Protein AF-0000000086192000 (afdb_homodimer)

Nearest PDB structures (foldseek):
  1f97-assembly1_A  TM=8.139E-01  e=1.895E-21  Mus musculus
  1nbq-assembly1_B  TM=8.283E-01  e=4.242E-20  Homo sapiens
  6gsi-assembly1_G  TM=8.025E-01  e=2.491E-18  Felis catus
  4odb-assembly1_F  TM=9.079E-01  e=2.048E-07  Homo sapiens
  6s9f-assembly2_B  TM=4.728E-01  e=2.143E-12  Drosophila melanogaster

Radius of gyration: 45.48 Å; Cα contacts (8 Å, |Δi|>4): 1111; chains: 2; bounding box: 84×232×68 Å

Foldseek 3Di:
DVVVVVVVVVVVVVVPPPVVVPVPPAKEKDWPAQEWEAAAQAKTKTDIDIDDDPLVFKDKWKWFDDPNDIDTQADPHAGDDPQRPAWDDDSRMMMGGRDHQVNFGKMKIKMWGADPVGIGMYIDIHTYGYFYWFDAWDKDDDQEAEFQAKDKIFIADDTGVPGWWKWKDWPRHTDDQCPPDDPDDCPPDQWHADRRGRMIMGRGDDQVRWGKMKMWTGDPSDDIHIYDIHTYGYDYPDDDPPPPPPPPPDPPPPPPDPPDDDDD/DVVVVVVVVVVVVVVPPPVPCPVPPAKEKDWPAQEWEAAAQAKTKTDIDIDDDPLVFKDKWKWFDDPNDIDTQADPHAGDDPQRPAWDDDSRMMMGGRDHQVNFGKMKIKMWGADPVGIGMYIDIHTYGYFYWFDAWDKDDDQEAEFQAKDKIFIADDTGVPGWWKWKDWQRHTDDQCPPDDPDDPPPDQWHADRRGRMIMGRGDHQVRWGKMKMWTGDPSDDIHIYDIHTYGYDYPPDDPPPPPPPPPPPPPPDDDDPPPPDD

InterPro domains:
  IPR003598 Immunoglobulin subtype 2 [SM00408] (39-116)
  IPR003598 Immunoglobulin subtype 2 [SM00408] (146-222)
  IPR003599 Immunoglobulin domain subtype [SM00409] (33-129)
  IPR003599 Immunoglobulin domain subtype [SM00409] (140-235)
  IPR007110 Immunoglobulin-like domain [PS50835] (46-127)
  IPR007110 Immunoglobulin-like domain [PS50835] (133-219)
  IPR013098 Immunoglobulin I-set [PF07679] (32-126)
  IPR013106 Immunoglobulin V-set domain [SM00406] (43-111)
  IPR013106 Immunoglobulin V-set domain [SM00406] (150-217)
  IPR013783 Immunoglobulin-like fold [G3DSA:2.60.40.10] (25-130)
  IPR013783 Immunoglobulin-like fold [G3DSA:2.60.40.10] (132-240)
  IPR036179 Immunoglobulin-like domain superfamily [SSF48726] (34-118)
  IPR036179 Immunoglobulin-like domain superfamily [SSF48726] (141-224)
  IPR042625 Junctional adhesion molecule B [PTHR44663] (13-235)

Secondary structure (DSSP, 8-state):
--THHHHHHHHHHHTS---------S--EE-S-SEEEEETTS-EEE--EE--S-GGG-EEEEEEEETTEEEEEEETTEE-GGGTTTEEEETTEEEE-S--GGG-EEEEEEEEEEETTEEEEEEEEEEEEEEBPPPPPEEE--SEEETTS-EEEEEE-S--BSPPEEEEEETTEEEPS-TT-SSS-----SEEEETTTTEEEESS--GGG-EEEEEEEE-SSS--EEPPPEEEEEE-----------------------------/--THHHHHHHHHHHTS---------S--EE-S-SEEEEETTS-EEE--EE--S-GGG-EEEEEEEETTEEEEEEETTEE-GGGTTTEEEETTEEEE-S--GGG-EEEEEEEEEEETTEEEEEEEEEEEEEEBPPPPPEEE--SEEETTS-EEEEEE-S--BSPPEEEEEETTEEEPS-TT-SSS-----SEEEETTTTEEEESS--GGG-EEEEEEEE-SSS--EEPPPEEEEEE-----------------------------

pLDDT: mean 82.06, std 24.83, range [20.66, 98.88]

Organism: Python bivittatus (NCBI:txid176946)

Sequence (528 aa):
MASCRRLLRWLIVTQLGSLCYYETYGITVQSDNEHVTAREFEGAFLSCKHNVRKETDIRVEWKKVKDSVISFVYFNGVFEGHFKDRAEILHSSIQIKNVTRKDSGKYRCEISAPAEKGQEAGEVEVSLLVLVPSAAPVCEVPISALSGTVVELRCKENEGVPASKYRWYRNGAILLENPVSGKFKKAKVPYTLNTTTGTLLFNPVSKNDTGEYYCEADNRVGRPQKCPVKRMQVERNSSVRNKSSKYKATESEKDFKHTKSFVIMASCRRLLRWLIVTQLGSLCYYETYGITVQSDNEHVTAREFEGAFLSCKHNVRKETDIRVEWKKVKDSVISFVYFNGVFEGHFKDRAEILHSSIQIKNVTRKDSGKYRCEISAPAEKGQEAGEVEVSLLVLVPSAAPVCEVPISALSGTVVELRCKENEGVPASKYRWYRNGAILLENPVSGKFKKAKVPYTLNTTTGTLLFNPVSKNDTGEYYCEADNRVGRPQKCPVKRMQVERNSSVRNKSSKYKATESEKDFKHTKSFVI

Structure (mmCIF, N/CA/C/O backbone):
data_AF-0000000086192000-model_v1
#
loop_
_entity.id
_entity.type
_entity.pdbx_description
1 polymer 'Junctional adhesion molecule B isoform X2'
#
loop_
_atom_site.group_PDB
_atom_site.id
_atom_site.type_symbol
_atom_site.label_atom_id
_atom_site.label_alt_id
_atom_site.label_comp_id
_atom_site.label_asym_id
_atom_site.label_entity_id
_atom_site.label_seq_id
_atom_site.pdbx_PDB_ins_code
_atom_site.Cartn_x
_atom_site.Cartn_y
_atom_site.Cartn_z
_atom_site.occupancy
_atom_site.B_iso_or_equiv
_atom_site.auth_seq_id
_atom_site.auth_comp_id
_atom_site.auth_asym_id
_atom_site.auth_atom_id
_atom_site.pdbx_PDB_model_num
ATOM 1 N N . MET A 1 1 ? -21.719 52.375 -30.656 1 30.38 1 MET A N 1
ATOM 2 C CA . MET A 1 1 ? -21.406 51.812 -29.344 1 30.38 1 MET A CA 1
ATOM 3 C C . MET A 1 1 ? -21.203 50.312 -29.422 1 30.38 1 MET A C 1
ATOM 5 O O . MET A 1 1 ? -21.062 49.656 -28.406 1 30.38 1 MET A O 1
ATOM 9 N N . ALA A 1 2 ? -21.469 49.688 -30.672 1 42.75 2 ALA A N 1
ATOM 10 C CA . ALA A 1 2 ? -21.453 48.25 -30.922 1 42.75 2 ALA A CA 1
ATOM 11 C C . ALA A 1 2 ? -20.016 47.719 -30.953 1 42.75 2 ALA A C 1
ATOM 13 O O . ALA A 1 2 ? -19.812 46.5 -30.844 1 42.75 2 ALA A O 1
ATOM 14 N N . SER A 1 3 ? -19.047 48.594 -31.25 1 44.91 3 SER A N 1
ATOM 15 C CA . SER A 1 3 ? -17.688 48.156 -31.516 1 44.91 3 SER A CA 1
ATOM 16 C C . SER A 1 3 ? -16.984 47.719 -30.219 1 44.91 3 SER A C 1
ATOM 18 O O . SER A 1 3 ? -15.93 47.094 -30.266 1 44.91 3 SER A O 1
ATOM 20 N N . CYS A 1 4 ? -17.516 48.312 -29.078 1 46.03 4 CYS A N 1
ATOM 21 C CA . CYS A 1 4 ? -16.797 48.031 -27.844 1 46.03 4 CYS A CA 1
ATOM 22 C C . CYS A 1 4 ? -17.031 46.625 -27.375 1 46.03 4 CYS A C 1
ATOM 24 O O . CYS A 1 4 ? -16.406 46.156 -26.422 1 46.03 4 CYS A O 1
ATOM 26 N N . ARG A 1 5 ? -18.172 45.906 -27.969 1 42.53 5 ARG A N 1
ATOM 27 C CA . ARG A 1 5 ? -18.516 44.594 -27.422 1 42.53 5 ARG A CA 1
ATOM 28 C C . ARG A 1 5 ? -17.547 43.531 -27.906 1 42.53 5 ARG A C 1
ATOM 30 O O . ARG A 1 5 ? -17.406 42.469 -27.281 1 42.53 5 ARG A O 1
ATOM 37 N N . ARG A 1 6 ? -16.969 43.812 -29.156 1 44.78 6 ARG A N 1
ATOM 38 C CA . ARG A 1 6 ? -16.141 42.719 -29.672 1 44.78 6 ARG A CA 1
ATOM 39 C C . ARG A 1 6 ? -14.828 42.625 -28.891 1 44.78 6 ARG A C 1
ATOM 41 O O . ARG A 1 6 ? -14.227 41.562 -28.797 1 44.78 6 ARG A O 1
ATOM 48 N N . LEU A 1 7 ? -14.406 43.906 -28.375 1 46.69 7 LEU A N 1
ATOM 49 C CA . LEU A 1 7 ? -13.109 43.875 -27.703 1 46.69 7 LEU A CA 1
ATOM 50 C C . LEU A 1 7 ? -13.203 43.188 -26.359 1 46.69 7 LEU A C 1
ATOM 52 O O . LEU A 1 7 ? -12.258 42.5 -25.938 1 46.69 7 LEU A O 1
ATOM 56 N N . LEU A 1 8 ? -14.492 43.312 -25.734 1 48.28 8 LEU A N 1
ATOM 57 C CA . LEU A 1 8 ? -14.562 42.719 -24.406 1 48.28 8 LEU A CA 1
ATOM 58 C C . LEU A 1 8 ? -14.562 41.188 -24.484 1 48.28 8 LEU A C 1
ATOM 60 O O . LEU A 1 8 ? -14.094 40.531 -23.578 1 48.28 8 LEU A O 1
ATOM 64 N N . ARG A 1 9 ? -15.117 40.656 -25.703 1 47.47 9 ARG A N 1
ATOM 65 C CA . ARG A 1 9 ? -15.172 39.219 -25.766 1 47.47 9 ARG A CA 1
ATOM 66 C C . ARG A 1 9 ? -13.781 38.625 -25.938 1 47.47 9 ARG A C 1
ATOM 68 O O . ARG A 1 9 ? -13.523 37.469 -25.531 1 47.47 9 ARG A O 1
ATOM 75 N N . TRP A 1 10 ? -12.891 39.469 -26.688 1 47.97 10 TRP A N 1
ATOM 76 C CA . TRP A 1 10 ? -11.562 38.875 -26.875 1 47.97 10 TRP A CA 1
ATOM 77 C C . TRP A 1 10 ? -10.797 38.844 -25.547 1 47.97 10 TRP A C 1
ATOM 79 O O . TRP A 1 10 ? -9.867 38.062 -25.391 1 47.97 10 TRP A O 1
ATOM 89 N N . LEU A 1 11 ? -11.133 39.906 -24.625 1 49.12 11 LEU A N 1
ATOM 90 C CA . LEU A 1 11 ? -10.336 39.906 -23.406 1 49.12 11 LEU A CA 1
ATOM 91 C C . LEU A 1 11 ? -10.727 38.75 -22.484 1 49.12 11 LEU A C 1
ATOM 93 O O . LEU A 1 11 ? -9.914 38.281 -21.688 1 49.12 11 LEU A O 1
ATOM 97 N N . ILE A 1 12 ? -12.039 38.281 -22.625 1 50.5 12 ILE A N 1
ATOM 98 C CA . ILE A 1 12 ? -12.398 37.25 -21.672 1 50.5 12 ILE A CA 1
ATOM 99 C C . ILE A 1 12 ? -11.688 35.969 -22.016 1 50.5 12 ILE A C 1
ATOM 101 O O . ILE A 1 12 ? -11.32 35.188 -21.141 1 50.5 12 ILE A O 1
ATOM 105 N N . VAL A 1 13 ? -11.5 35.75 -23.406 1 47.12 13 VAL A N 1
ATOM 106 C CA . VAL A 1 13 ? -11.016 34.406 -23.719 1 47.12 13 VAL A CA 1
ATOM 107 C C . VAL A 1 13 ? -9.539 34.281 -23.328 1 47.12 13 VAL A C 1
ATOM 109 O O . VAL A 1 13 ? -9.023 33.188 -23.141 1 47.12 13 VAL A O 1
ATOM 112 N N . THR A 1 14 ? -8.82 35.438 -23.344 1 47.41 14 THR A N 1
ATOM 113 C CA . THR A 1 14 ? -7.402 35.25 -23.062 1 47.41 14 THR A CA 1
ATOM 114 C C . THR A 1 14 ? -7.188 34.906 -21.594 1 47.41 14 THR A C 1
ATOM 116 O O . THR A 1 14 ? -6.074 34.562 -21.188 1 47.41 14 THR A O 1
ATOM 119 N N . GLN A 1 15 ? -8.148 35.406 -20.766 1 46.81 15 GLN A N 1
ATOM 120 C CA . GLN A 1 15 ? -7.82 35 -19.391 1 46.81 15 GLN A CA 1
ATOM 121 C C . GLN A 1 15 ? -7.992 33.5 -19.203 1 46.81 15 GLN A C 1
ATOM 123 O O . GLN A 1 15 ? -8.227 33.031 -18.078 1 46.81 15 GLN A O 1
ATOM 128 N N . LEU A 1 16 ? -8.516 32.812 -20.25 1 41.72 16 LEU A N 1
ATOM 129 C CA . LEU A 1 16 ? -8.758 31.406 -19.938 1 41.72 16 LEU A CA 1
ATOM 130 C C . LEU A 1 16 ? -7.551 30.781 -19.234 1 41.72 16 LEU A C 1
ATOM 132 O O . LEU A 1 16 ? -6.508 31.422 -19.109 1 41.72 16 LEU A O 1
ATOM 136 N N . GLY A 1 17 ? -7.02 29.578 -19.844 1 41.31 17 GLY A N 1
ATOM 137 C CA . GLY A 1 17 ? -6.492 28.359 -19.266 1 41.31 17 GLY A CA 1
ATOM 138 C C . GLY A 1 17 ? -5.062 28.484 -18.766 1 41.31 17 GLY A C 1
ATOM 139 O O . GLY A 1 17 ? -4.121 28.188 -19.5 1 41.31 17 GLY A O 1
ATOM 140 N N . SER A 1 18 ? -4.664 29.625 -18.188 1 43.72 18 SER A N 1
ATOM 141 C CA . SER A 1 18 ? -3.438 29.25 -17.484 1 43.72 18 SER A CA 1
ATOM 142 C C . SER A 1 18 ? -3.598 27.922 -16.766 1 43.72 18 SER A C 1
ATOM 144 O O . SER A 1 18 ? -4.164 27.875 -15.672 1 43.72 18 SER A O 1
ATOM 146 N N . LEU A 1 19 ? -3.92 26.859 -17.438 1 39.62 19 LEU A N 1
ATOM 147 C CA . LEU A 1 19 ? -3.584 25.594 -16.812 1 39.62 19 LEU A CA 1
ATOM 148 C C . LEU A 1 19 ? -2.301 25.703 -15.992 1 39.62 19 LEU A C 1
ATOM 150 O O . LEU A 1 19 ? -1.23 25.969 -16.547 1 39.62 19 LEU A O 1
ATOM 154 N N . CYS A 1 20 ? -2.406 26.359 -14.898 1 40.75 20 CYS A N 1
ATOM 155 C CA . CYS A 1 20 ? -1.325 26.062 -13.961 1 40.75 20 CYS A CA 1
ATOM 156 C C . CYS A 1 20 ? -0.737 24.672 -14.227 1 40.75 20 CYS A C 1
ATOM 158 O O . CYS A 1 20 ? -1.369 23.656 -13.922 1 40.75 20 CYS A O 1
ATOM 160 N N . TYR A 1 21 ? -0.101 24.484 -15.414 1 41 21 TYR A N 1
ATOM 161 C CA . TYR A 1 21 ? 0.854 23.391 -15.43 1 41 21 TYR A CA 1
ATOM 162 C C . TYR A 1 21 ? 1.498 23.203 -14.062 1 41 21 TYR A C 1
ATOM 164 O O . TYR A 1 21 ? 2.436 23.922 -13.703 1 41 21 TYR A O 1
ATOM 172 N N . TYR A 1 22 ? 0.662 22.984 -13.07 1 40.84 22 TYR A N 1
ATOM 173 C CA . TYR A 1 22 ? 1.408 22.406 -11.953 1 40.84 22 TYR A CA 1
ATOM 174 C C . TYR A 1 22 ? 2.494 21.469 -12.453 1 40.84 22 TYR A C 1
ATOM 176 O O . TYR A 1 22 ? 2.195 20.438 -13.062 1 40.84 22 TYR A O 1
ATOM 184 N N . GLU A 1 23 ? 3.615 21.906 -13.117 1 47.22 23 GLU A N 1
ATOM 185 C CA . GLU A 1 23 ? 4.797 21.062 -13.25 1 47.22 23 GLU A CA 1
ATOM 186 C C . GLU A 1 23 ? 4.844 20 -12.156 1 47.22 23 GLU A C 1
ATOM 188 O O . GLU A 1 23 ? 4.902 20.328 -10.969 1 47.22 23 GLU A O 1
ATOM 193 N N . THR A 1 24 ? 4.016 19.078 -12.281 1 53.72 24 THR A N 1
ATOM 194 C CA . THR A 1 24 ? 4.227 17.953 -11.375 1 53.72 24 THR A CA 1
ATOM 195 C C . THR A 1 24 ? 5.715 17.703 -11.156 1 53.72 24 THR A C 1
ATOM 197 O O . THR A 1 24 ? 6.445 17.391 -12.102 1 53.72 24 THR A O 1
ATOM 200 N N . TYR A 1 25 ? 6.363 18.406 -10.273 1 67.5 25 TYR A N 1
ATOM 201 C CA . TYR A 1 25 ? 7.727 18.266 -9.773 1 67.5 25 TYR A CA 1
ATOM 202 C C . TYR A 1 25 ? 7.992 16.844 -9.305 1 67.5 25 TYR A C 1
ATOM 204 O O . TYR A 1 25 ? 7.09 16.172 -8.797 1 67.5 25 TYR A O 1
ATOM 212 N N . GLY A 1 26 ? 8.836 16.156 -9.977 1 83.62 26 GLY A N 1
ATOM 213 C CA . GLY A 1 26 ? 9.359 14.844 -9.609 1 83.62 26 GLY A CA 1
ATOM 214 C C . GLY A 1 26 ? 9.414 13.883 -10.781 1 83.62 26 GLY A C 1
ATOM 215 O O . GLY A 1 26 ? 8.961 14.203 -11.883 1 83.62 26 GLY A O 1
ATOM 216 N N . ILE A 1 27 ? 10.047 12.883 -10.672 1 91.94 27 ILE A N 1
ATOM 217 C CA . ILE A 1 27 ? 10.156 11.828 -11.672 1 91.94 27 ILE A CA 1
ATOM 218 C C . ILE A 1 27 ? 8.867 11.008 -11.711 1 91.94 27 ILE A C 1
ATOM 220 O O . ILE A 1 27 ? 8.445 10.461 -10.688 1 91.94 27 ILE A O 1
ATOM 224 N N . THR A 1 28 ? 8.211 11.023 -12.883 1 93.31 28 THR A N 1
ATOM 225 C CA . THR A 1 28 ? 7.016 10.211 -13.07 1 93.31 28 THR A CA 1
ATOM 226 C C . THR A 1 28 ? 7.355 8.914 -13.797 1 93.31 28 THR A C 1
ATOM 228 O O . THR A 1 28 ? 8.062 8.93 -14.812 1 93.31 28 THR A O 1
ATOM 231 N N . VAL A 1 29 ? 6.926 7.852 -13.242 1 96.56 29 VAL A N 1
ATOM 232 C CA . VAL A 1 29 ? 7.145 6.527 -13.82 1 96.56 29 VAL A CA 1
ATOM 233 C C . VAL A 1 29 ? 5.805 5.84 -14.062 1 96.56 29 VAL A C 1
ATOM 235 O O . VAL A 1 29 ? 4.945 5.805 -13.18 1 96.56 29 VAL A O 1
ATOM 238 N N . GLN A 1 30 ? 5.629 5.312 -15.281 1 97.38 30 GLN A N 1
ATOM 239 C CA . GLN A 1 30 ? 4.367 4.672 -15.633 1 97.38 30 GLN A CA 1
ATOM 240 C C . GLN A 1 30 ? 4.609 3.381 -16.406 1 97.38 30 GLN A C 1
ATOM 242 O O . GLN A 1 30 ? 5.684 3.182 -16.984 1 97.38 30 GLN A O 1
ATOM 247 N N . SER A 1 31 ? 3.629 2.494 -16.359 1 98.5 31 SER A N 1
ATOM 248 C CA . SER A 1 31 ? 3.658 1.258 -17.141 1 98.5 31 SER A CA 1
ATOM 249 C C . SER A 1 31 ? 2.488 1.188 -18.109 1 98.5 31 SER A C 1
ATOM 251 O O . SER A 1 31 ? 1.381 1.626 -17.781 1 98.5 31 SER A O 1
ATOM 253 N N . ASP A 1 32 ? 2.734 0.6 -19.266 1 98.31 32 ASP A N 1
ATOM 254 C CA . ASP A 1 32 ? 1.67 0.424 -20.25 1 98.31 32 ASP A CA 1
ATOM 255 C C . ASP A 1 32 ? 0.622 -0.569 -19.75 1 98.31 32 ASP A C 1
ATOM 257 O O . ASP A 1 32 ? -0.553 -0.471 -20.109 1 98.31 32 ASP A O 1
ATOM 261 N N . ASN A 1 33 ? 1.053 -1.501 -19.078 1 98.38 33 ASN A N 1
ATOM 262 C CA . ASN A 1 33 ? 0.214 -2.553 -18.516 1 98.38 33 ASN A CA 1
ATOM 263 C C . ASN A 1 33 ? 0.701 -2.977 -17.125 1 98.38 33 ASN A C 1
ATOM 265 O O . ASN A 1 33 ? 1.759 -3.596 -17 1 98.38 33 ASN A O 1
ATOM 269 N N . GLU A 1 34 ? -0.057 -2.701 -16.125 1 98.56 34 GLU A N 1
ATOM 270 C CA . GLU A 1 34 ? 0.367 -2.992 -14.758 1 98.56 34 GLU A CA 1
ATOM 271 C C . GLU A 1 34 ? -0.026 -4.41 -14.352 1 98.56 34 GLU A C 1
ATOM 273 O O . GLU A 1 34 ? 0.345 -4.875 -13.266 1 98.56 34 GLU A O 1
ATOM 278 N N . HIS A 1 35 ? -0.84 -5.082 -15.133 1 98.75 35 HIS A N 1
ATOM 279 C CA . HIS A 1 35 ? -1.263 -6.457 -14.898 1 98.75 35 HIS A CA 1
ATOM 280 C C . HIS A 1 35 ? -0.936 -7.344 -16.094 1 98.75 35 HIS A C 1
ATOM 282 O O . HIS A 1 35 ? -1.778 -7.547 -16.969 1 98.75 35 HIS A O 1
ATOM 288 N N . VAL A 1 36 ? 0.173 -7.832 -16.062 1 98.81 36 VAL A N 1
ATOM 289 C CA . VAL A 1 36 ? 0.688 -8.602 -17.188 1 98.81 36 VAL A CA 1
ATOM 290 C C . VAL A 1 36 ? 0.434 -10.094 -16.969 1 98.81 36 VAL A C 1
ATOM 292 O O . VAL A 1 36 ? 0.602 -10.594 -15.844 1 98.81 36 VAL A O 1
ATOM 295 N N . THR A 1 37 ? -0.006 -10.844 -18 1 98.56 37 THR A N 1
ATOM 296 C CA . THR A 1 37 ? -0.132 -12.297 -17.984 1 98.56 37 THR A CA 1
ATOM 297 C C . THR A 1 37 ? 0.685 -12.922 -19.109 1 98.56 37 THR A C 1
ATOM 299 O O . THR A 1 37 ? 0.853 -12.312 -20.172 1 98.56 37 THR A O 1
ATOM 302 N N . ALA A 1 38 ? 1.228 -14 -18.875 1 98.56 38 ALA A N 1
ATOM 303 C CA . ALA A 1 38 ? 1.971 -14.766 -19.875 1 98.56 38 ALA A CA 1
ATOM 304 C C . ALA A 1 38 ? 1.822 -16.266 -19.625 1 98.56 38 ALA A C 1
ATOM 306 O O . ALA A 1 38 ? 1.776 -16.719 -18.484 1 98.56 38 ALA A O 1
ATOM 307 N N . ARG A 1 39 ? 1.724 -17 -20.703 1 98.25 39 ARG A N 1
ATOM 308 C CA . ARG A 1 39 ? 1.709 -18.453 -20.547 1 98.25 39 ARG A CA 1
ATOM 309 C C . ARG A 1 39 ? 3.092 -18.984 -20.172 1 98.25 39 ARG A C 1
ATOM 311 O O . ARG A 1 39 ? 4.105 -18.438 -20.609 1 98.25 39 ARG A O 1
ATOM 318 N N . GLU A 1 40 ? 3.049 -20.016 -19.453 1 98.06 40 GLU A N 1
ATOM 319 C CA . GLU A 1 40 ? 4.316 -20.625 -19.047 1 98.06 40 GLU A CA 1
ATOM 320 C C . GLU A 1 40 ? 5.176 -20.953 -20.266 1 98.06 40 GLU A C 1
ATOM 322 O O . GLU A 1 40 ? 4.676 -21.469 -21.266 1 98.06 40 GLU A O 1
ATOM 327 N N . PHE A 1 41 ? 6.496 -20.547 -20.25 1 97.62 41 PHE A N 1
ATOM 328 C CA . PHE A 1 41 ? 7.543 -20.812 -21.234 1 97.62 41 PHE A CA 1
ATOM 329 C C . PHE A 1 41 ? 7.473 -19.828 -22.391 1 97.62 41 PHE A C 1
ATOM 331 O O . PHE A 1 41 ? 8.188 -19.984 -23.375 1 97.62 41 PHE A O 1
ATOM 338 N N . GLU A 1 42 ? 6.598 -18.938 -22.219 1 97.94 42 GLU A N 1
ATOM 339 C CA . GLU A 1 42 ? 6.598 -17.844 -23.172 1 97.94 42 GLU A CA 1
ATOM 340 C C . GLU A 1 42 ? 7.336 -16.625 -22.625 1 97.94 42 GLU A C 1
ATOM 342 O O . GLU A 1 42 ? 8.039 -16.734 -21.609 1 97.94 42 GLU A O 1
ATOM 347 N N . GLY A 1 43 ? 7.246 -15.508 -23.344 1 98.25 43 GLY A N 1
ATOM 348 C CA . GLY A 1 43 ? 7.887 -14.289 -22.891 1 98.25 43 GLY A CA 1
ATOM 349 C C . GLY A 1 43 ? 6.926 -13.32 -22.219 1 98.25 43 GLY A C 1
ATOM 350 O O . GLY A 1 43 ? 5.719 -13.375 -22.469 1 98.25 43 GLY A O 1
ATOM 351 N N . ALA A 1 44 ? 7.453 -12.531 -21.406 1 98.75 44 ALA A N 1
ATOM 352 C CA . ALA A 1 44 ? 6.676 -11.477 -20.75 1 98.75 44 ALA A CA 1
ATOM 353 C C . ALA A 1 44 ? 7.395 -10.133 -20.844 1 98.75 44 ALA A C 1
ATOM 355 O O . ALA A 1 44 ? 8.602 -10.047 -20.609 1 98.75 44 ALA A O 1
ATOM 356 N N . PHE A 1 45 ? 6.688 -9.125 -21.203 1 98.75 45 PHE A N 1
ATOM 357 C CA . PHE A 1 45 ? 7.219 -7.77 -21.312 1 98.75 45 PHE A CA 1
ATOM 358 C C . PHE A 1 45 ? 6.672 -6.879 -20.203 1 98.75 45 PHE A C 1
ATOM 360 O O . PHE A 1 45 ? 5.457 -6.715 -20.078 1 98.75 45 PHE A O 1
ATOM 367 N N . LEU A 1 46 ? 7.531 -6.391 -19.391 1 98.88 46 LEU A N 1
ATOM 368 C CA . LEU A 1 46 ? 7.164 -5.461 -18.328 1 98.88 46 LEU A CA 1
ATOM 369 C C . LEU A 1 46 ? 7.609 -4.043 -18.656 1 98.88 46 LEU A C 1
ATOM 371 O O . LEU A 1 46 ? 8.805 -3.732 -18.609 1 98.88 46 LEU A O 1
ATOM 375 N N . SER A 1 47 ? 6.688 -3.232 -18.938 1 98.81 47 SER A N 1
ATOM 376 C CA . SER A 1 47 ? 6.988 -1.891 -19.422 1 98.81 47 SER A CA 1
ATOM 377 C C . SER A 1 47 ? 7.191 -0.914 -18.266 1 98.81 47 SER A C 1
ATOM 379 O O . SER A 1 47 ? 6.461 -0.958 -17.266 1 98.81 47 SER A O 1
ATOM 381 N N . CYS A 1 48 ? 8.141 -0.071 -18.391 1 98.5 48 CYS A N 1
ATOM 382 C CA . CYS A 1 48 ? 8.492 1.002 -17.469 1 98.5 48 CYS A CA 1
ATOM 383 C C . CYS A 1 48 ? 8.938 2.248 -18.219 1 98.5 48 CYS A C 1
ATOM 385 O O . CYS A 1 48 ? 10.008 2.258 -18.844 1 98.5 48 CYS A O 1
ATOM 387 N N . LYS A 1 49 ? 8.109 3.244 -18.156 1 97.19 49 LYS A N 1
ATOM 388 C CA . LYS A 1 49 ? 8.367 4.5 -18.859 1 97.19 49 LYS A CA 1
ATOM 389 C C . LYS A 1 49 ? 8.531 5.652 -17.875 1 97.19 49 LYS A C 1
ATOM 391 O O . LYS A 1 49 ? 7.941 5.641 -16.797 1 97.19 49 LYS A O 1
ATOM 396 N N . HIS A 1 50 ? 9.336 6.621 -18.266 1 95.5 50 HIS A N 1
ATOM 397 C CA . HIS A 1 50 ? 9.586 7.75 -17.375 1 95.5 50 HIS A CA 1
ATOM 398 C C . HIS A 1 50 ? 9.766 9.047 -18.172 1 95.5 50 HIS A C 1
ATOM 400 O O . HIS A 1 50 ? 9.93 9.016 -19.391 1 95.5 50 HIS A O 1
ATOM 406 N N . ASN A 1 51 ? 9.781 10.211 -17.438 1 92.38 51 ASN A N 1
ATOM 407 C CA . ASN A 1 51 ? 9.836 11.523 -18.078 1 92.38 51 ASN A CA 1
ATOM 408 C C . ASN A 1 51 ? 11.203 12.18 -17.875 1 92.38 51 ASN A C 1
ATOM 410 O O . ASN A 1 51 ? 11.352 13.383 -18.078 1 92.38 51 ASN A O 1
ATOM 414 N N . VAL A 1 52 ? 12.164 11.367 -17.438 1 90.31 52 VAL A N 1
ATOM 415 C CA . VAL A 1 52 ? 13.477 11.953 -17.219 1 90.31 52 VAL A CA 1
ATOM 416 C C . VAL A 1 52 ? 14.109 12.344 -18.547 1 90.31 52 VAL A C 1
ATOM 418 O O . VAL A 1 52 ? 14.164 11.523 -19.469 1 90.31 52 VAL A O 1
ATOM 421 N N . ARG A 1 53 ? 14.562 13.602 -18.656 1 82.38 53 ARG A N 1
ATOM 422 C CA . ARG A 1 53 ? 15.055 14.133 -19.922 1 82.38 53 ARG A CA 1
ATOM 423 C C . ARG A 1 53 ? 16.469 13.641 -20.203 1 82.38 53 ARG A C 1
ATOM 425 O O . ARG A 1 53 ? 16.766 13.211 -21.328 1 82.38 53 ARG A O 1
ATOM 432 N N . LYS A 1 54 ? 17.406 13.852 -19.219 1 78.19 54 LYS A N 1
ATOM 433 C CA . LYS A 1 54 ? 18.781 13.398 -19.438 1 78.19 54 LYS A CA 1
ATOM 434 C C . LYS A 1 54 ? 18.953 11.938 -19.031 1 78.19 54 LYS A C 1
ATOM 436 O O . LYS A 1 54 ? 19.188 11.641 -17.859 1 78.19 54 LYS A O 1
ATOM 441 N N . GLU A 1 55 ? 18.875 11.07 -19.953 1 71.12 55 GLU A N 1
ATOM 442 C CA . GLU A 1 55 ? 18.828 9.633 -19.703 1 71.12 55 GLU A CA 1
ATOM 443 C C . GLU A 1 55 ? 20.188 9.109 -19.25 1 71.12 55 GLU A C 1
ATOM 445 O O . GLU A 1 55 ? 20.266 8.078 -18.578 1 71.12 55 GLU A O 1
ATOM 450 N N . THR A 1 56 ? 21.156 9.898 -19.438 1 75 56 THR A N 1
ATOM 451 C CA . THR A 1 56 ? 22.5 9.398 -19.125 1 75 56 THR A CA 1
ATOM 452 C C . THR A 1 56 ? 22.719 9.352 -17.625 1 75 56 THR A C 1
ATOM 454 O O . THR A 1 56 ? 23.594 8.617 -17.141 1 75 56 THR A O 1
ATOM 457 N N . ASP A 1 57 ? 21.938 9.938 -16.812 1 85.94 57 ASP A N 1
ATOM 458 C CA . ASP A 1 57 ? 22.219 9.977 -15.383 1 85.94 57 ASP A CA 1
ATOM 459 C C . ASP A 1 57 ? 21.141 9.266 -14.586 1 85.94 57 ASP A C 1
ATOM 461 O O . ASP A 1 57 ? 20.953 9.539 -13.398 1 85.94 57 ASP A O 1
ATOM 465 N N . ILE A 1 58 ? 20.562 8.297 -15.336 1 93.12 58 ILE A N 1
ATOM 466 C CA . ILE A 1 58 ? 19.453 7.68 -14.617 1 93.12 58 ILE A CA 1
ATOM 467 C C . ILE A 1 58 ? 19.891 6.34 -14.031 1 93.12 58 ILE A C 1
ATOM 469 O O . ILE A 1 58 ? 20.766 5.664 -14.602 1 93.12 58 ILE A O 1
ATOM 473 N N . ARG A 1 59 ? 19.453 6.02 -12.914 1 96.38 59 ARG A N 1
ATOM 474 C CA . ARG A 1 59 ? 19.562 4.684 -12.328 1 96.38 59 ARG A CA 1
ATOM 475 C C . ARG A 1 59 ? 18.266 3.906 -12.5 1 96.38 59 ARG A C 1
ATOM 477 O O . ARG A 1 59 ? 17.219 4.344 -12.039 1 96.38 59 ARG A O 1
ATOM 484 N N . VAL A 1 60 ? 18.406 2.781 -13.211 1 97.62 60 VAL A N 1
ATOM 485 C CA . VAL A 1 60 ? 17.25 1.897 -13.398 1 97.62 60 VAL A CA 1
ATOM 486 C C . VAL A 1 60 ? 17.406 0.663 -12.508 1 97.62 60 VAL A C 1
ATOM 488 O O . VAL A 1 60 ? 18.453 -0.006 -12.539 1 97.62 60 VAL A O 1
ATOM 491 N N . GLU A 1 61 ? 16.406 0.426 -11.727 1 98.31 61 GLU A N 1
ATOM 492 C CA . GLU A 1 61 ? 16.406 -0.789 -10.922 1 98.31 61 GLU A CA 1
ATOM 493 C C . GLU A 1 61 ? 15.055 -1.5 -10.992 1 98.31 61 GLU A C 1
ATOM 495 O O . GLU A 1 61 ? 14.008 -0.854 -11.008 1 98.31 61 GLU A O 1
ATOM 500 N N . TRP A 1 62 ? 15.094 -2.795 -11.117 1 98.62 62 TRP A N 1
ATOM 501 C CA . TRP A 1 62 ? 13.914 -3.646 -11.016 1 98.62 62 TRP A CA 1
ATOM 502 C C . TRP A 1 62 ? 14.023 -4.586 -9.82 1 98.62 62 TRP A C 1
ATOM 504 O O . TRP A 1 62 ? 15.078 -5.18 -9.578 1 98.62 62 TRP A O 1
ATOM 514 N N . LYS A 1 63 ? 12.969 -4.645 -9.094 1 98.12 63 LYS A N 1
ATOM 515 C CA . LYS A 1 63 ? 12.867 -5.551 -7.961 1 98.12 63 LYS A CA 1
ATOM 516 C C . LYS A 1 63 ? 11.633 -6.449 -8.078 1 98.12 63 LYS A C 1
ATOM 518 O O . LYS A 1 63 ? 10.609 -6.031 -8.617 1 98.12 63 LYS A O 1
ATOM 523 N N . LYS A 1 64 ? 11.773 -7.617 -7.629 1 97.31 64 LYS A N 1
ATOM 524 C CA . LYS A 1 64 ? 10.656 -8.547 -7.504 1 97.31 64 LYS A CA 1
ATOM 525 C C . LYS A 1 64 ? 10.25 -8.734 -6.043 1 97.31 64 LYS A C 1
ATOM 527 O O . LYS A 1 64 ? 11.109 -8.93 -5.176 1 97.31 64 LYS A O 1
ATOM 532 N N . VAL A 1 65 ? 8.969 -8.602 -5.852 1 95.44 65 VAL A N 1
ATOM 533 C CA . VAL A 1 65 ? 8.422 -8.766 -4.508 1 95.44 65 VAL A CA 1
ATOM 534 C C . VAL A 1 65 ? 7.492 -9.977 -4.473 1 95.44 65 VAL A C 1
ATOM 536 O O . VAL A 1 65 ? 6.465 -10 -5.16 1 95.44 65 VAL A O 1
ATOM 539 N N . LYS A 1 66 ? 7.898 -10.906 -3.697 1 89.31 66 LYS A N 1
ATOM 540 C CA . LYS A 1 66 ? 7.074 -12.094 -3.512 1 89.31 66 LYS A CA 1
ATOM 541 C C . LYS A 1 66 ? 7.125 -12.578 -2.064 1 89.31 66 LYS A C 1
ATOM 543 O O . LYS A 1 66 ? 8.211 -12.805 -1.518 1 89.31 66 LYS A O 1
ATOM 548 N N . ASP A 1 67 ? 6.016 -12.797 -1.456 1 83.62 67 ASP A N 1
ATOM 549 C CA . ASP A 1 67 ? 5.91 -13.297 -0.09 1 83.62 67 ASP A CA 1
ATOM 550 C C . ASP A 1 67 ? 6.781 -12.484 0.864 1 83.62 67 ASP A C 1
ATOM 552 O O . ASP A 1 67 ? 7.559 -13.055 1.636 1 83.62 67 ASP A O 1
ATOM 556 N N . SER A 1 68 ? 6.949 -11.227 0.775 1 83.19 68 SER A N 1
ATOM 557 C CA . SER A 1 68 ? 7.645 -10.281 1.646 1 83.19 68 SER A CA 1
ATOM 558 C C . SER A 1 68 ? 9.141 -10.266 1.354 1 83.19 68 SER A C 1
ATOM 560 O O . SER A 1 68 ? 9.914 -9.648 2.094 1 83.19 68 SER A O 1
ATOM 562 N N . VAL A 1 69 ? 9.516 -11.062 0.429 1 89.19 69 VAL A N 1
ATOM 563 C CA . VAL A 1 69 ? 10.914 -11.078 0.009 1 89.19 69 VAL A CA 1
ATOM 564 C C . VAL A 1 69 ? 11.102 -10.133 -1.177 1 89.19 69 VAL A C 1
ATOM 566 O O . VAL A 1 69 ? 10.336 -10.172 -2.139 1 89.19 69 VAL A O 1
ATOM 569 N N . ILE A 1 70 ? 12.133 -9.375 -1.042 1 95.25 70 ILE A N 1
ATOM 570 C CA . ILE A 1 70 ? 12.469 -8.445 -2.115 1 95.25 70 ILE A CA 1
ATOM 571 C C . ILE A 1 70 ? 13.828 -8.82 -2.713 1 95.25 70 ILE A C 1
ATOM 573 O O . ILE A 1 70 ? 14.812 -8.945 -1.987 1 95.25 70 ILE A O 1
ATOM 577 N N . SER A 1 71 ? 13.836 -9.07 -3.984 1 95.75 71 SER A N 1
ATOM 578 C CA . SER A 1 71 ? 15.078 -9.383 -4.691 1 95.75 71 SER A CA 1
ATOM 579 C C . SER A 1 71 ? 15.234 -8.508 -5.934 1 95.75 71 SER A C 1
ATOM 581 O O . SER A 1 71 ? 14.242 -8.18 -6.594 1 95.75 71 SER A O 1
ATOM 583 N N . PHE A 1 72 ? 16.469 -8.195 -6.184 1 97.06 72 PHE A N 1
ATOM 584 C CA . PHE A 1 72 ? 16.703 -7.398 -7.383 1 97.06 72 PHE A CA 1
ATOM 585 C C . PHE A 1 72 ? 16.656 -8.266 -8.633 1 97.06 72 PHE A C 1
ATOM 587 O O . PHE A 1 72 ? 17.188 -9.383 -8.648 1 97.06 72 PHE A O 1
ATOM 594 N N . VAL A 1 73 ? 15.953 -7.793 -9.586 1 98 73 VAL A N 1
ATOM 595 C CA . VAL A 1 73 ? 15.922 -8.383 -10.914 1 98 73 VAL A CA 1
ATOM 596 C C . VAL A 1 73 ? 16.984 -7.742 -11.789 1 98 73 VAL A C 1
ATOM 598 O O . VAL A 1 73 ? 17.734 -8.438 -12.484 1 98 73 VAL A O 1
ATOM 601 N N . TYR A 1 74 ? 17.062 -6.445 -11.773 1 98.31 74 TYR A N 1
ATOM 602 C CA . TYR A 1 74 ? 18.031 -5.613 -12.484 1 98.31 74 TYR A CA 1
ATOM 603 C C . TYR A 1 74 ? 18.703 -4.621 -11.531 1 98.31 74 TYR A C 1
ATOM 605 O O . TYR A 1 74 ? 18.016 -3.824 -10.883 1 98.31 74 TYR A O 1
ATOM 613 N N . PHE A 1 75 ? 19.969 -4.676 -11.422 1 97 75 PHE A N 1
ATOM 614 C CA . PHE A 1 75 ? 20.734 -3.939 -10.422 1 97 75 PHE A CA 1
ATOM 615 C C . PHE A 1 75 ? 22.109 -3.57 -10.953 1 97 75 PHE A C 1
ATOM 617 O O . PHE A 1 75 ? 22.828 -4.422 -11.484 1 97 75 PHE A O 1
ATOM 624 N N . ASN A 1 76 ? 22.422 -2.35 -10.859 1 94.62 76 ASN A N 1
ATOM 625 C CA . ASN A 1 76 ? 23.719 -1.848 -11.297 1 94.62 76 ASN A CA 1
ATOM 626 C C . ASN A 1 76 ? 24.016 -2.246 -12.734 1 94.62 76 ASN A C 1
ATOM 628 O O . ASN A 1 76 ? 25.125 -2.697 -13.047 1 94.62 76 ASN A O 1
ATOM 632 N N . GLY A 1 77 ? 22.969 -2.273 -13.562 1 95.31 77 GLY A N 1
ATOM 633 C CA . GLY A 1 77 ? 23.156 -2.432 -15 1 95.31 77 GLY A CA 1
ATOM 634 C C . GLY A 1 77 ? 23.156 -3.883 -15.445 1 95.31 77 GLY A C 1
ATOM 635 O O . GLY A 1 77 ? 23.422 -4.18 -16.609 1 95.31 77 GLY A O 1
ATOM 636 N N . VAL A 1 78 ? 22.891 -4.766 -14.508 1 96.19 78 VAL A N 1
ATOM 637 C CA . VAL A 1 78 ? 22.906 -6.172 -14.898 1 96.19 78 VAL A CA 1
ATOM 638 C C . VAL A 1 78 ? 21.703 -6.898 -14.305 1 96.19 78 VAL A C 1
ATOM 640 O O . VAL A 1 78 ? 21.188 -6.488 -13.266 1 96.19 78 VAL A O 1
ATOM 643 N N . PHE A 1 79 ? 21.344 -7.949 -14.977 1 97.69 79 PHE A N 1
ATOM 644 C CA . PHE A 1 79 ? 20.297 -8.812 -14.445 1 97.69 79 PHE A CA 1
ATOM 645 C C . PHE A 1 79 ? 20.859 -9.742 -13.375 1 97.69 79 PHE A C 1
ATOM 647 O O . PHE A 1 79 ? 21.969 -10.25 -13.508 1 97.69 79 PHE A O 1
ATOM 654 N N . GLU A 1 80 ? 20.047 -10 -12.391 1 95.69 80 GLU A N 1
ATOM 655 C CA . GLU A 1 80 ? 20.484 -10.758 -11.219 1 95.69 80 GLU A CA 1
ATOM 656 C C . GLU A 1 80 ? 19.859 -12.156 -11.203 1 95.69 80 GLU A C 1
ATOM 658 O O . GLU A 1 80 ? 18.812 -12.375 -11.797 1 95.69 80 GLU A O 1
ATOM 663 N N . GLY A 1 81 ? 20.578 -13.109 -10.578 1 92.25 81 GLY A N 1
ATOM 664 C CA . GLY A 1 81 ? 20.031 -14.422 -10.281 1 92.25 81 GLY A CA 1
ATOM 665 C C . GLY A 1 81 ? 19.562 -15.164 -11.516 1 92.25 81 GLY A C 1
ATOM 666 O O . GLY A 1 81 ? 20.297 -15.273 -12.5 1 92.25 81 GLY A O 1
ATOM 667 N N . HIS A 1 82 ? 18.281 -15.594 -11.469 1 92.5 82 HIS A N 1
ATOM 668 C CA . HIS A 1 82 ? 17.734 -16.469 -12.5 1 92.5 82 HIS A CA 1
ATOM 669 C C . HIS A 1 82 ? 17.344 -15.68 -13.742 1 92.5 82 HIS A C 1
ATOM 671 O O . HIS A 1 82 ? 16.969 -16.266 -14.766 1 92.5 82 HIS A O 1
ATOM 677 N N . PHE A 1 83 ? 17.578 -14.336 -13.727 1 96.88 83 PHE A N 1
ATOM 678 C CA . PHE A 1 83 ? 17.188 -13.508 -14.867 1 96.88 83 PHE A CA 1
ATOM 679 C C . PHE A 1 83 ? 18.391 -13.195 -15.742 1 96.88 83 PHE A C 1
ATOM 681 O O . PHE A 1 83 ? 18.234 -12.688 -16.859 1 96.88 83 PHE A O 1
ATOM 688 N N . LYS A 1 84 ? 19.578 -13.43 -15.352 1 94.75 84 LYS A N 1
ATOM 689 C CA . LYS A 1 84 ? 20.828 -13.047 -16 1 94.75 84 LYS A CA 1
ATOM 690 C C . LYS A 1 84 ? 20.844 -13.492 -17.469 1 94.75 84 LYS A C 1
ATOM 692 O O . LYS A 1 84 ? 21.234 -12.727 -18.344 1 94.75 84 LYS A O 1
ATOM 697 N N . ASP A 1 85 ? 20.344 -14.703 -17.703 1 94.56 85 ASP A N 1
ATOM 698 C CA . ASP A 1 85 ? 20.484 -15.234 -19.062 1 94.56 85 ASP A CA 1
ATOM 699 C C . ASP A 1 85 ? 19.125 -15.258 -19.766 1 94.56 85 ASP A C 1
ATOM 701 O O . ASP A 1 85 ? 19.016 -15.789 -20.875 1 94.56 85 ASP A O 1
ATOM 705 N N . ARG A 1 86 ? 18.188 -14.695 -19.234 1 96.94 86 ARG A N 1
ATOM 706 C CA . ARG A 1 86 ? 16.875 -14.875 -19.859 1 96.94 86 ARG A CA 1
ATOM 707 C C . ARG A 1 86 ? 16.125 -13.555 -19.922 1 96.94 86 ARG A C 1
ATOM 709 O O . ARG A 1 86 ? 14.977 -13.508 -20.375 1 96.94 86 ARG A O 1
ATOM 716 N N . ALA A 1 87 ? 16.734 -12.461 -19.391 1 98.38 87 ALA A N 1
ATOM 717 C CA . ALA A 1 87 ? 16.062 -11.172 -19.453 1 98.38 87 ALA A CA 1
ATOM 718 C C . ALA A 1 87 ? 16.906 -10.133 -20.188 1 98.38 87 ALA A C 1
ATOM 720 O O . ALA A 1 87 ? 18.125 -10.242 -20.234 1 98.38 87 ALA A O 1
ATOM 721 N N . GLU A 1 88 ? 16.203 -9.227 -20.812 1 98.19 88 GLU A N 1
ATOM 722 C CA . GLU A 1 88 ? 16.828 -8.117 -21.531 1 98.19 88 GLU A CA 1
ATOM 723 C C . GLU A 1 88 ? 16.172 -6.789 -21.172 1 98.19 88 GLU A C 1
ATOM 725 O O . GLU A 1 88 ? 14.961 -6.727 -20.922 1 98.19 88 GLU A O 1
ATOM 730 N N . ILE A 1 89 ? 17.047 -5.789 -21.156 1 97.44 89 ILE A N 1
ATOM 731 C CA . ILE A 1 89 ? 16.547 -4.457 -20.828 1 97.44 89 ILE A CA 1
ATOM 732 C C . ILE A 1 89 ? 16.328 -3.664 -22.125 1 97.44 89 ILE A C 1
ATOM 734 O O . ILE A 1 89 ? 17.172 -3.697 -23.031 1 97.44 89 ILE A O 1
ATOM 738 N N . LEU A 1 90 ? 15.211 -3.123 -22.266 1 96.5 90 LEU A N 1
ATOM 739 C CA . LEU A 1 90 ? 14.883 -2.18 -23.328 1 96.5 90 LEU A CA 1
ATOM 740 C C . LEU A 1 90 ? 14.562 -0.803 -22.766 1 96.5 90 LEU A C 1
ATOM 742 O O . LEU A 1 90 ? 13.422 -0.541 -22.359 1 96.5 90 LEU A O 1
ATOM 746 N N . HIS A 1 91 ? 15.602 0.149 -22.781 1 92.81 91 HIS A N 1
ATOM 747 C CA . HIS A 1 91 ? 15.547 1.419 -22.062 1 92.81 91 HIS A CA 1
ATOM 748 C C . HIS A 1 91 ? 15.312 1.203 -20.578 1 92.81 91 HIS A C 1
ATOM 750 O O . HIS A 1 91 ? 16.219 0.756 -19.859 1 92.81 91 HIS A O 1
ATOM 756 N N . SER A 1 92 ? 14.086 1.279 -20.078 1 97.25 92 SER A N 1
ATOM 757 C CA . SER A 1 92 ? 13.805 1.043 -18.672 1 97.25 92 SER A CA 1
ATOM 758 C C . SER A 1 92 ? 12.82 -0.111 -18.484 1 97.25 92 SER A C 1
ATOM 760 O O . SER A 1 92 ? 12.461 -0.454 -17.359 1 97.25 92 SER A O 1
ATOM 762 N N . SER A 1 93 ? 12.461 -0.777 -19.594 1 98.5 93 SER A N 1
ATOM 763 C CA . SER A 1 93 ? 11.562 -1.926 -19.578 1 98.5 93 SER A CA 1
ATOM 764 C C . SER A 1 93 ? 12.336 -3.236 -19.641 1 98.5 93 SER A C 1
ATOM 766 O O . SER A 1 93 ? 13.516 -3.248 -20.016 1 98.5 93 SER A O 1
ATOM 768 N N . ILE A 1 94 ? 11.656 -4.301 -19.312 1 98.69 94 ILE A N 1
ATOM 769 C CA . ILE A 1 94 ? 12.383 -5.562 -19.375 1 98.69 94 ILE A CA 1
ATOM 770 C C . ILE A 1 94 ? 11.547 -6.609 -20.109 1 98.69 94 ILE A C 1
ATOM 772 O O . ILE A 1 94 ? 10.32 -6.586 -20.047 1 98.69 94 ILE A O 1
ATOM 776 N N . GLN A 1 95 ? 12.258 -7.422 -20.781 1 98.69 95 GLN A N 1
ATOM 777 C CA . GLN A 1 95 ? 11.711 -8.594 -21.453 1 98.69 95 GLN A CA 1
ATOM 778 C C . GLN A 1 95 ? 12.258 -9.883 -20.844 1 98.69 95 GLN A C 1
ATOM 780 O O . GLN A 1 95 ? 13.477 -10.109 -20.844 1 98.69 95 GLN A O 1
ATOM 785 N N . ILE A 1 96 ? 11.383 -10.695 -20.344 1 98.69 96 ILE A N 1
ATOM 786 C CA . ILE A 1 96 ? 11.781 -11.969 -19.75 1 98.69 96 ILE A CA 1
ATOM 787 C C . ILE A 1 96 ? 11.422 -13.117 -20.688 1 98.69 96 ILE A C 1
ATOM 789 O O . ILE A 1 96 ? 10.281 -13.211 -21.156 1 98.69 96 ILE A O 1
ATOM 793 N N . LYS A 1 97 ? 12.289 -13.906 -20.922 1 98.38 97 LYS A N 1
ATOM 794 C CA . LYS A 1 97 ? 12.055 -15.07 -21.766 1 98.38 97 LYS A CA 1
ATOM 795 C C . LYS A 1 97 ? 11.758 -16.312 -20.938 1 98.38 97 LYS A C 1
ATOM 797 O O . LYS A 1 97 ? 12.203 -16.422 -19.797 1 98.38 97 LYS A O 1
ATOM 802 N N . ASN A 1 98 ? 10.945 -17.234 -21.516 1 98.06 98 ASN A N 1
ATOM 803 C CA . ASN A 1 98 ? 10.688 -18.547 -20.938 1 98.06 98 ASN A CA 1
ATOM 804 C C . ASN A 1 98 ? 10.242 -18.438 -19.484 1 98.06 98 ASN A C 1
ATOM 806 O O . ASN A 1 98 ? 10.82 -19.078 -18.594 1 98.06 98 ASN A O 1
ATOM 810 N N . VAL A 1 99 ? 9.172 -17.75 -19.297 1 98.56 99 VAL A N 1
ATOM 811 C CA . VAL A 1 99 ? 8.719 -17.5 -17.922 1 98.56 99 VAL A CA 1
ATOM 812 C C . VAL A 1 99 ? 8.203 -18.797 -17.312 1 98.56 99 VAL A C 1
ATOM 814 O O . VAL A 1 99 ? 7.66 -19.641 -18.016 1 98.56 99 VAL A O 1
ATOM 817 N N . THR A 1 100 ? 8.414 -18.938 -16.016 1 97.5 100 THR A N 1
ATOM 818 C CA . THR A 1 100 ? 7.898 -20.062 -15.234 1 97.5 100 THR A CA 1
ATOM 819 C C . THR A 1 100 ? 6.969 -19.594 -14.133 1 97.5 100 THR A C 1
ATOM 821 O O . THR A 1 100 ? 6.891 -18.391 -13.859 1 97.5 100 THR A O 1
ATOM 824 N N . ARG A 1 101 ? 6.242 -20.5 -13.555 1 97.06 101 ARG A N 1
ATOM 825 C CA . ARG A 1 101 ? 5.32 -20.156 -12.469 1 97.06 101 ARG A CA 1
ATOM 826 C C . ARG A 1 101 ? 6.043 -19.422 -11.344 1 97.06 101 ARG A C 1
ATOM 828 O O . ARG A 1 101 ? 5.449 -18.594 -10.656 1 97.06 101 ARG A O 1
ATOM 835 N N . LYS A 1 102 ? 7.367 -19.641 -11.211 1 95.88 102 LYS A N 1
ATOM 836 C CA . LYS A 1 102 ? 8.164 -19 -10.156 1 95.88 102 LYS A CA 1
ATOM 837 C C . LYS A 1 102 ? 8.344 -17.516 -10.43 1 95.88 102 LYS A C 1
ATOM 839 O O . LYS A 1 102 ? 8.695 -16.75 -9.531 1 95.88 102 LYS A O 1
ATOM 844 N N . ASP A 1 103 ? 8.117 -17.172 -11.648 1 97.69 103 ASP A N 1
ATOM 845 C CA . ASP A 1 103 ? 8.328 -15.789 -12.031 1 97.69 103 ASP A CA 1
ATOM 846 C C . ASP A 1 103 ? 7.113 -14.93 -11.688 1 97.69 103 ASP A C 1
ATOM 848 O O . ASP A 1 103 ? 7.184 -13.703 -11.727 1 97.69 103 ASP A O 1
ATOM 852 N N . SER A 1 104 ? 5.992 -15.586 -11.367 1 97.94 104 SER A N 1
ATOM 853 C CA . SER A 1 104 ? 4.828 -14.82 -10.953 1 97.94 104 SER A CA 1
ATOM 854 C C . SER A 1 104 ? 5.137 -13.977 -9.719 1 97.94 104 SER A C 1
ATOM 856 O O . SER A 1 104 ? 5.84 -14.43 -8.812 1 97.94 104 SER A O 1
ATOM 858 N N . GLY A 1 105 ? 4.625 -12.773 -9.719 1 97.69 105 GLY A N 1
ATOM 859 C CA . GLY A 1 105 ? 4.855 -11.875 -8.602 1 97.69 105 GLY A CA 1
ATOM 860 C C . GLY A 1 105 ? 4.707 -10.406 -8.969 1 97.69 105 GLY A C 1
ATOM 861 O O . GLY A 1 105 ? 4.223 -10.078 -10.047 1 97.69 105 GLY A O 1
ATOM 862 N N . LYS A 1 106 ? 5.055 -9.609 -8.008 1 98.5 106 LYS A N 1
ATOM 863 C CA . LYS A 1 106 ? 5.043 -8.164 -8.219 1 98.5 106 LYS A CA 1
ATOM 864 C C . LYS A 1 106 ? 6.445 -7.645 -8.523 1 98.5 106 LYS A C 1
ATOM 866 O O . LYS A 1 106 ? 7.414 -8.031 -7.867 1 98.5 106 LYS A O 1
ATOM 871 N N . TYR A 1 107 ? 6.477 -6.879 -9.523 1 98.75 107 TYR A N 1
ATOM 872 C CA . TYR A 1 107 ? 7.73 -6.262 -9.938 1 98.75 107 TYR A CA 1
ATOM 873 C C . TYR A 1 107 ? 7.668 -4.746 -9.789 1 98.75 107 TYR A C 1
ATOM 875 O O . TYR A 1 107 ? 6.676 -4.121 -10.164 1 98.75 107 TYR A O 1
ATOM 883 N N . ARG A 1 108 ? 8.727 -4.176 -9.25 1 98.56 108 ARG A N 1
ATOM 884 C CA . ARG A 1 108 ? 8.781 -2.73 -9.07 1 98.56 108 ARG A CA 1
ATOM 885 C C . ARG A 1 108 ? 9.914 -2.117 -9.883 1 98.56 108 ARG A C 1
ATOM 887 O O . ARG A 1 108 ? 11.078 -2.48 -9.703 1 98.56 108 ARG A O 1
ATOM 894 N N . CYS A 1 109 ? 9.516 -1.259 -10.758 1 98.75 109 CYS A N 1
ATOM 895 C CA . CYS A 1 109 ? 10.492 -0.464 -11.5 1 98.75 109 CYS A CA 1
ATOM 896 C C . CYS A 1 109 ? 10.766 0.859 -10.797 1 98.75 109 CYS A C 1
ATOM 898 O O . CYS A 1 109 ? 9.836 1.596 -10.469 1 98.75 109 CYS A O 1
ATOM 900 N N . GLU A 1 110 ? 12 1.125 -10.523 1 98 110 GLU A N 1
ATOM 901 C CA . GLU A 1 110 ? 12.406 2.387 -9.914 1 98 110 GLU A CA 1
ATOM 902 C C . GLU A 1 110 ? 13.391 3.143 -10.805 1 98 110 GLU A C 1
ATOM 904 O O . GLU A 1 110 ? 14.414 2.598 -11.211 1 98 110 GLU A O 1
ATOM 909 N N . ILE A 1 111 ? 13.008 4.348 -11.102 1 97.25 111 ILE A N 1
ATOM 910 C CA . ILE A 1 111 ? 13.875 5.254 -11.852 1 97.25 111 ILE A CA 1
ATOM 911 C C . ILE A 1 111 ? 14.352 6.379 -10.938 1 97.25 111 ILE A C 1
ATOM 913 O O . ILE A 1 111 ? 13.555 7 -10.234 1 97.25 111 ILE A O 1
ATOM 917 N N . SER A 1 112 ? 15.625 6.59 -10.828 1 96.06 112 SER A N 1
ATOM 918 C CA . SER A 1 112 ? 16.141 7.699 -10.039 1 96.06 112 SER A CA 1
ATOM 919 C C . SER A 1 112 ? 17.141 8.531 -10.836 1 96.06 112 SER A C 1
ATOM 921 O O . SER A 1 112 ? 17.859 8.008 -11.688 1 96.06 112 SER A O 1
ATOM 923 N N . ALA A 1 113 ? 17.125 9.766 -10.57 1 94.81 113 ALA A N 1
ATOM 924 C CA . ALA A 1 113 ? 17.969 10.703 -11.289 1 94.81 113 ALA A CA 1
ATOM 925 C C . ALA A 1 113 ? 18.25 11.953 -10.453 1 94.81 113 ALA A C 1
ATOM 927 O O . ALA A 1 113 ? 17.469 12.281 -9.547 1 94.81 113 ALA A O 1
ATOM 928 N N . PRO A 1 114 ? 19.406 12.539 -10.75 1 92.19 114 PRO A N 1
ATOM 929 C CA . PRO A 1 114 ? 19.672 13.805 -10.062 1 92.19 114 PRO A CA 1
ATOM 930 C C . PRO A 1 114 ? 18.641 14.891 -10.414 1 92.19 114 PRO A C 1
ATOM 932 O O . PRO A 1 114 ? 18.172 14.953 -11.547 1 92.19 114 PRO A O 1
ATOM 935 N N . ALA A 1 115 ? 18.25 15.648 -9.383 1 87.38 115 ALA A N 1
ATOM 936 C CA . ALA A 1 115 ? 17.344 16.797 -9.531 1 87.38 115 ALA A CA 1
ATOM 937 C C . ALA A 1 115 ? 17.906 18.031 -8.844 1 87.38 115 ALA A C 1
ATOM 939 O O . ALA A 1 115 ? 19.047 18.016 -8.375 1 87.38 115 ALA A O 1
ATOM 940 N N . GLU A 1 116 ? 17.172 19.094 -8.922 1 82.62 116 GLU A N 1
ATOM 941 C CA . GLU A 1 116 ? 17.609 20.359 -8.352 1 82.62 116 GLU A CA 1
ATOM 942 C C . GLU A 1 116 ? 17.891 20.234 -6.855 1 82.62 116 GLU A C 1
ATOM 944 O O . GLU A 1 116 ? 18.875 20.766 -6.348 1 82.62 116 GLU A O 1
ATOM 949 N N . LYS A 1 117 ? 17.094 19.562 -6.188 1 79.56 117 LYS A N 1
ATOM 950 C CA . LYS A 1 117 ? 17.203 19.484 -4.73 1 79.56 117 LYS A CA 1
ATOM 951 C C . LYS A 1 117 ? 17.734 18.125 -4.289 1 79.56 117 LYS A C 1
ATOM 953 O O . LYS A 1 117 ? 17.469 17.688 -3.166 1 79.56 117 LYS A O 1
ATOM 958 N N . GLY A 1 118 ? 18.5 17.516 -5.227 1 88.38 118 GLY A N 1
ATOM 959 C CA . GLY A 1 118 ? 19.062 16.234 -4.855 1 88.38 118 GLY A CA 1
ATOM 960 C C . GLY A 1 118 ? 18.672 15.109 -5.801 1 88.38 118 GLY A C 1
ATOM 961 O O . GLY A 1 118 ? 18.531 15.328 -7.008 1 88.38 118 GLY A O 1
ATOM 962 N N . GLN A 1 119 ? 18.641 13.961 -5.23 1 92.12 119 GLN A N 1
ATOM 963 C CA . GLN A 1 119 ? 18.297 12.766 -5.988 1 92.12 119 GLN A CA 1
ATOM 964 C C . GLN A 1 119 ? 16.812 12.438 -5.848 1 92.12 119 GLN A C 1
ATOM 966 O O . GLN A 1 119 ? 16.281 12.367 -4.734 1 92.12 119 GLN A O 1
ATOM 971 N N . GLU A 1 120 ? 16.125 12.359 -6.961 1 93.69 120 GLU A N 1
ATOM 972 C CA . GLU A 1 120 ? 14.711 12.008 -6.953 1 93.69 120 GLU A CA 1
ATOM 973 C C . GLU A 1 120 ? 14.477 10.633 -7.57 1 93.69 120 GLU A C 1
ATOM 975 O O . GLU A 1 120 ? 15.352 10.094 -8.25 1 93.69 120 GLU A O 1
ATOM 980 N N . ALA A 1 121 ? 13.305 10.125 -7.254 1 96 121 ALA A N 1
ATOM 981 C CA . ALA A 1 121 ? 12.984 8.805 -7.781 1 96 121 ALA A CA 1
ATOM 982 C C . ALA A 1 121 ? 11.508 8.711 -8.156 1 96 121 ALA A C 1
ATOM 984 O O . ALA A 1 121 ? 10.711 9.586 -7.809 1 96 121 ALA A O 1
ATOM 985 N N . GLY A 1 122 ? 11.195 7.812 -8.961 1 96.19 122 GLY A N 1
ATOM 986 C CA . GLY A 1 122 ? 9.852 7.352 -9.273 1 96.19 122 GLY A CA 1
ATOM 987 C C . GLY A 1 122 ? 9.75 5.84 -9.367 1 96.19 122 GLY A C 1
ATOM 988 O O . GLY A 1 122 ? 10.742 5.156 -9.617 1 96.19 122 GLY A O 1
ATOM 989 N N . GLU A 1 123 ? 8.555 5.348 -9.117 1 97.44 123 GLU A N 1
ATOM 990 C CA . GLU A 1 123 ? 8.383 3.896 -9.133 1 97.44 123 GLU A CA 1
ATOM 991 C C . GLU A 1 123 ? 7.027 3.506 -9.711 1 97.44 123 GLU A C 1
ATOM 993 O O . GLU A 1 123 ? 6.09 4.309 -9.695 1 97.44 123 GLU A O 1
ATOM 998 N N . VAL A 1 124 ? 6.934 2.338 -10.227 1 97.81 124 VAL A N 1
ATOM 999 C CA . VAL A 1 124 ? 5.68 1.725 -10.648 1 97.81 124 VAL A CA 1
ATOM 1000 C C . VAL A 1 124 ? 5.723 0.221 -10.383 1 97.81 124 VAL A C 1
ATOM 1002 O O . VAL A 1 124 ? 6.781 -0.405 -10.508 1 97.81 124 VAL A O 1
ATOM 1005 N N . GLU A 1 125 ? 4.605 -0.338 -9.992 1 98 125 GLU A N 1
ATOM 1006 C CA . GLU A 1 125 ? 4.512 -1.772 -9.742 1 98 125 GLU A CA 1
ATOM 1007 C C . GLU A 1 125 ? 3.775 -2.482 -10.875 1 98 125 GLU A C 1
ATOM 1009 O O . GLU A 1 125 ? 2.744 -2.002 -11.352 1 98 125 GLU A O 1
ATOM 1014 N N . VAL A 1 126 ? 4.344 -3.504 -11.289 1 98.75 126 VAL A N 1
ATOM 1015 C CA . VAL A 1 126 ? 3.766 -4.328 -12.344 1 98.75 126 VAL A CA 1
ATOM 1016 C C . VAL A 1 126 ? 3.58 -5.758 -11.836 1 98.75 126 VAL A C 1
ATOM 1018 O O . VAL A 1 126 ? 4.512 -6.359 -11.305 1 98.75 126 VAL A O 1
ATOM 1021 N N . SER A 1 127 ? 2.371 -6.297 -11.969 1 98.69 127 SER A N 1
ATOM 1022 C CA . SER A 1 127 ? 2.137 -7.684 -11.586 1 98.69 127 SER A CA 1
ATOM 1023 C C . SER A 1 127 ? 2.297 -8.617 -12.781 1 98.69 127 SER A C 1
ATOM 1025 O O . SER A 1 127 ? 1.868 -8.297 -13.891 1 98.69 127 SER A O 1
ATOM 1027 N N . LEU A 1 128 ? 2.973 -9.648 -12.555 1 98.69 128 LEU A N 1
ATOM 1028 C CA . LEU A 1 128 ? 3.104 -10.703 -13.547 1 98.69 128 LEU A CA 1
ATOM 1029 C C . LEU A 1 128 ? 2.461 -12 -13.062 1 98.69 128 LEU A C 1
ATOM 1031 O O . LEU A 1 128 ? 2.836 -12.523 -12.016 1 98.69 128 LEU A O 1
ATOM 1035 N N . LEU A 1 129 ? 1.485 -12.438 -13.781 1 98.56 129 LEU A N 1
ATOM 1036 C CA . LEU A 1 129 ? 0.874 -13.742 -13.531 1 98.56 129 LEU A CA 1
ATOM 1037 C C . LEU A 1 129 ? 1.19 -14.711 -14.664 1 98.56 129 LEU A C 1
ATOM 1039 O O . LEU A 1 129 ? 0.809 -14.484 -15.812 1 98.56 129 LEU A O 1
ATOM 1043 N N . VAL A 1 130 ? 1.843 -15.727 -14.336 1 98.75 130 VAL A N 1
ATOM 1044 C CA . VAL A 1 130 ? 2.16 -16.75 -15.32 1 98.75 130 VAL A CA 1
ATOM 1045 C C . VAL A 1 130 ? 1.053 -17.812 -15.344 1 98.75 130 VAL A C 1
ATOM 1047 O O . VAL A 1 130 ? 0.752 -18.422 -14.32 1 98.75 130 VAL A O 1
ATOM 1050 N N . LEU A 1 131 ? 0.458 -17.984 -16.484 1 98.81 131 LEU A N 1
ATOM 1051 C CA . LEU A 1 131 ? -0.625 -18.953 -16.672 1 98.81 131 LEU A CA 1
ATOM 1052 C C . LEU A 1 131 ? -0.074 -20.344 -16.922 1 98.81 131 LEU A C 1
ATOM 1054 O O . LEU A 1 131 ? 0.781 -20.547 -17.797 1 98.81 131 LEU A O 1
ATOM 1058 N N . VAL A 1 132 ? -0.573 -21.281 -16.188 1 98.56 132 VAL A N 1
ATOM 1059 C CA . VAL A 1 132 ? -0.126 -22.656 -16.297 1 98.56 132 VAL A CA 1
ATOM 1060 C C . VAL A 1 132 ? -1.306 -23.562 -16.672 1 98.56 132 VAL A C 1
ATOM 1062 O O . VAL A 1 132 ? -2.328 -23.562 -15.977 1 98.56 132 VAL A O 1
ATOM 1065 N N . PRO A 1 133 ? -1.167 -24.359 -17.719 1 97.94 133 PRO A N 1
ATOM 1066 C CA . PRO A 1 133 ? -2.254 -25.266 -18.078 1 97.94 133 PRO A CA 1
ATOM 1067 C C . PRO A 1 133 ? -2.533 -26.312 -17.016 1 97.94 133 PRO A C 1
ATOM 1069 O O . PRO A 1 133 ? -1.666 -26.609 -16.188 1 97.94 133 PRO A O 1
ATOM 1072 N N . SER A 1 134 ? -3.738 -26.828 -17.078 1 98.19 134 SER A N 1
ATOM 1073 C CA . SER A 1 134 ? -4.133 -27.859 -16.125 1 98.19 134 SER A CA 1
ATOM 1074 C C . SER A 1 134 ? -3.281 -29.125 -16.297 1 98.19 134 SER A C 1
ATOM 1076 O O . SER A 1 134 ? -2.951 -29.516 -17.422 1 98.19 134 SER A O 1
ATOM 1078 N N . ALA A 1 135 ? -2.996 -29.719 -15.18 1 97.88 135 ALA A N 1
ATOM 1079 C CA . ALA A 1 135 ? -2.326 -31.016 -15.18 1 97.88 135 ALA A CA 1
ATOM 1080 C C . ALA A 1 135 ? -3.34 -32.156 -15.125 1 97.88 135 ALA A C 1
ATOM 1082 O O . ALA A 1 135 ? -4.535 -31.922 -14.914 1 97.88 135 ALA A O 1
ATOM 1083 N N . ALA A 1 136 ? -2.816 -33.344 -15.422 1 98.25 136 ALA A N 1
ATOM 1084 C CA . ALA A 1 136 ? -3.678 -34.5 -15.266 1 98.25 136 ALA A CA 1
ATOM 1085 C C . ALA A 1 136 ? -4.113 -34.688 -13.805 1 98.25 136 ALA A C 1
ATOM 1087 O O . ALA A 1 136 ? -3.275 -34.781 -12.906 1 98.25 136 ALA A O 1
ATOM 1088 N N . PRO A 1 137 ? -5.422 -34.75 -13.617 1 98.69 137 PRO A N 1
ATOM 1089 C CA . PRO A 1 137 ? -5.871 -34.844 -12.227 1 98.69 137 PRO A CA 1
ATOM 1090 C C . PRO A 1 137 ? -5.734 -36.25 -11.664 1 98.69 137 PRO A C 1
ATOM 1092 O O . PRO A 1 137 ? -5.605 -37.219 -12.422 1 98.69 137 PRO A O 1
ATOM 1095 N N . VAL A 1 138 ? -5.68 -36.25 -10.375 1 98.44 138 VAL A N 1
ATOM 1096 C CA . VAL A 1 138 ? -5.781 -37.531 -9.648 1 98.44 138 VAL A CA 1
ATOM 1097 C C . VAL A 1 138 ? -7.234 -37.781 -9.258 1 98.44 138 VAL A C 1
ATOM 1099 O O . VAL A 1 138 ? -7.895 -36.906 -8.688 1 98.44 138 VAL A O 1
ATOM 1102 N N . CYS A 1 139 ? -7.691 -39 -9.586 1 98.5 139 CYS A N 1
ATOM 1103 C CA . CYS A 1 139 ? -9.07 -39.344 -9.281 1 98.5 139 CYS A CA 1
ATOM 1104 C C . CYS A 1 139 ? -9.125 -40.438 -8.211 1 98.5 139 CYS A C 1
ATOM 1106 O O . CYS A 1 139 ? -8.344 -41.375 -8.25 1 98.5 139 CYS A O 1
ATOM 1108 N N . GLU A 1 140 ? -9.977 -40.156 -7.305 1 98.69 140 GLU A N 1
ATOM 1109 C CA . GLU A 1 140 ? -10.289 -41.156 -6.301 1 98.69 140 GLU A CA 1
ATOM 1110 C C . GLU A 1 140 ? -11.695 -41.719 -6.496 1 98.69 140 GLU A C 1
ATOM 1112 O O . GLU A 1 140 ? -12.688 -41.062 -6.199 1 98.69 140 GLU A O 1
ATOM 1117 N N . VAL A 1 141 ? -11.781 -42.969 -6.992 1 98.44 141 VAL A N 1
ATOM 1118 C CA . VAL A 1 141 ? -13.016 -43.688 -7.238 1 98.44 141 VAL A CA 1
ATOM 1119 C C . VAL A 1 141 ? -12.953 -45.062 -6.562 1 98.44 141 VAL A C 1
ATOM 1121 O O . VAL A 1 141 ? -12.086 -45.875 -6.879 1 98.44 141 VAL A O 1
ATOM 1124 N N . PRO A 1 142 ? -13.883 -45.25 -5.648 1 97.94 142 PRO A N 1
ATOM 1125 C CA . PRO A 1 142 ? -13.844 -46.594 -5.023 1 97.94 142 PRO A CA 1
ATOM 1126 C C . PRO A 1 142 ? -14.148 -47.719 -6.008 1 97.94 142 PRO A C 1
ATOM 1128 O O . PRO A 1 142 ? -14.969 -47.531 -6.906 1 97.94 142 PRO A O 1
ATOM 1131 N N . ILE A 1 143 ? -13.484 -48.812 -5.758 1 97.31 143 ILE A N 1
ATOM 1132 C CA . ILE A 1 143 ? -13.672 -49.969 -6.629 1 97.31 143 ILE A CA 1
ATOM 1133 C C . ILE A 1 143 ? -15.078 -50.531 -6.441 1 97.31 143 ILE A C 1
ATOM 1135 O O . ILE A 1 143 ? -15.719 -50.938 -7.406 1 97.31 143 ILE A O 1
ATOM 1139 N N . SER A 1 144 ? -15.477 -50.531 -5.188 1 96.56 144 SER A N 1
ATOM 1140 C CA . SER A 1 144 ? -16.797 -51.062 -4.879 1 96.56 144 SER A CA 1
ATOM 1141 C C . SER A 1 144 ? -17.516 -50.188 -3.838 1 96.56 144 SER A C 1
ATOM 1143 O O . SER A 1 144 ? -16.875 -49.469 -3.08 1 96.56 144 SER A O 1
ATOM 1145 N N . ALA A 1 145 ? -18.875 -50.25 -3.938 1 96.44 145 ALA A N 1
ATOM 1146 C CA . ALA A 1 145 ? -19.734 -49.531 -2.986 1 96.44 145 ALA A CA 1
ATOM 1147 C C . ALA A 1 145 ? -21.016 -50.312 -2.711 1 96.44 145 ALA A C 1
ATOM 1149 O O . ALA A 1 145 ? -21.453 -51.125 -3.543 1 96.44 145 ALA A O 1
ATOM 1150 N N . LEU A 1 146 ? -21.578 -50.062 -1.392 1 95.31 146 LEU A N 1
ATOM 1151 C CA . LEU A 1 146 ? -22.844 -50.688 -1.03 1 95.31 146 LEU A CA 1
ATOM 1152 C C . LEU A 1 146 ? -24.016 -49.75 -1.314 1 95.31 146 LEU A C 1
ATOM 1154 O O . LEU A 1 146 ? -23.969 -48.594 -0.934 1 95.31 146 LEU A O 1
ATOM 1158 N N . SER A 1 147 ? -24.922 -50.438 -2 1 94.38 147 SER A N 1
ATOM 1159 C CA . SER A 1 147 ? -26.094 -49.625 -2.293 1 94.38 147 SER A CA 1
ATOM 1160 C C . SER A 1 147 ? -26.703 -49.031 -1.018 1 94.38 147 SER A C 1
ATOM 1162 O O . SER A 1 147 ? -26.781 -49.719 0.006 1 94.38 147 SER A O 1
ATOM 1164 N N . GLY A 1 148 ? -27.094 -47.781 -1.163 1 92.88 148 GLY A N 1
ATOM 1165 C CA . GLY A 1 148 ? -27.719 -47.156 -0.017 1 92.88 148 GLY A CA 1
ATOM 1166 C C . GLY A 1 148 ? -26.766 -46.344 0.83 1 92.88 148 GLY A C 1
ATOM 1167 O O . GLY A 1 148 ? -27.172 -45.594 1.719 1 92.88 148 GLY A O 1
ATOM 1168 N N . THR A 1 149 ? -25.5 -46.469 0.596 1 95.06 149 THR A N 1
ATOM 1169 C CA . THR A 1 149 ? -24.5 -45.719 1.345 1 95.06 149 THR A CA 1
ATOM 1170 C C . THR A 1 149 ? -24.141 -44.406 0.624 1 95.06 149 THR A C 1
ATOM 1172 O O . THR A 1 149 ? -24.594 -44.156 -0.493 1 95.06 149 THR A O 1
ATOM 1175 N N . VAL A 1 150 ? -23.484 -43.625 1.375 1 95.94 150 VAL A N 1
ATOM 1176 C CA . VAL A 1 150 ? -22.953 -42.406 0.792 1 95.94 150 VAL A CA 1
ATOM 1177 C C . VAL A 1 150 ? -21.562 -42.656 0.234 1 95.94 150 VAL A C 1
ATOM 1179 O O . VAL A 1 150 ? -20.703 -43.219 0.922 1 95.94 150 VAL A O 1
ATOM 1182 N N . VAL A 1 151 ? -21.359 -42.219 -1.074 1 97.19 151 VAL A N 1
ATOM 1183 C CA . VAL A 1 151 ? -20.062 -42.438 -1.713 1 97.19 151 VAL A CA 1
ATOM 1184 C C . VAL A 1 151 ? -19.578 -41.125 -2.328 1 97.19 151 VAL A C 1
ATOM 1186 O O . VAL A 1 151 ? -20.344 -40.438 -2.996 1 97.19 151 VAL A O 1
ATOM 1189 N N . GLU A 1 152 ? -18.328 -40.875 -2.053 1 97.81 152 GLU A N 1
ATOM 1190 C CA . GLU A 1 152 ? -17.719 -39.656 -2.586 1 97.81 152 GLU A CA 1
ATOM 1191 C C . GLU A 1 152 ? -16.578 -39.969 -3.541 1 97.81 152 GLU A C 1
ATOM 1193 O O . GLU A 1 152 ? -15.688 -40.75 -3.203 1 97.81 152 GLU A O 1
ATOM 1198 N N . LEU A 1 153 ? -16.656 -39.438 -4.727 1 98.31 153 LEU A N 1
ATOM 1199 C CA . LEU A 1 153 ? -15.539 -39.438 -5.664 1 98.31 153 LEU A CA 1
ATOM 1200 C C . LEU A 1 153 ? -14.812 -38.125 -5.668 1 98.31 153 LEU A C 1
ATOM 1202 O O . LEU A 1 153 ? -15.43 -37.062 -5.523 1 98.31 153 LEU A O 1
ATOM 1206 N N . ARG A 1 154 ? -13.523 -38.125 -5.852 1 98.62 154 ARG A N 1
ATOM 1207 C CA . ARG A 1 154 ? -12.711 -36.906 -5.801 1 98.62 154 ARG A CA 1
ATOM 1208 C C . ARG A 1 154 ? -11.82 -36.812 -7.031 1 98.62 154 ARG A C 1
ATOM 1210 O O . ARG A 1 154 ? -11.312 -37.812 -7.531 1 98.62 154 ARG A O 1
ATOM 1217 N N . CYS A 1 155 ? -11.641 -35.688 -7.496 1 98.25 155 CYS A N 1
ATOM 1218 C CA . CYS A 1 155 ? -10.828 -35.312 -8.648 1 98.25 155 CYS A CA 1
ATOM 1219 C C . CYS A 1 155 ? -10.078 -34 -8.375 1 98.25 155 CYS A C 1
ATOM 1221 O O . CYS A 1 155 ? -10.703 -32.969 -8.156 1 98.25 155 CYS A O 1
ATOM 1223 N N . LYS A 1 156 ? -8.688 -34.094 -8.422 1 98.12 156 LYS A N 1
ATOM 1224 C CA . LYS A 1 156 ? -7.961 -32.875 -8.07 1 98.12 156 LYS A CA 1
ATOM 1225 C C . LYS A 1 156 ? -6.613 -32.812 -8.781 1 98.12 156 LYS A C 1
ATOM 1227 O O . LYS A 1 156 ? -5.949 -33.812 -8.953 1 98.12 156 LYS A O 1
ATOM 1232 N N . GLU A 1 157 ? -6.242 -31.719 -9.203 1 97.75 157 GLU A N 1
ATOM 1233 C CA . GLU A 1 157 ? -4.879 -31.391 -9.602 1 97.75 157 GLU A CA 1
ATOM 1234 C C . GLU A 1 157 ? -4.426 -30.062 -8.984 1 97.75 157 GLU A C 1
ATOM 1236 O O . GLU A 1 157 ? -5.25 -29.266 -8.547 1 97.75 157 GLU A O 1
ATOM 1241 N N . ASN A 1 158 ? -3.068 -29.781 -8.812 1 96.75 158 ASN A N 1
ATOM 1242 C CA . ASN A 1 158 ? -2.588 -28.641 -8.039 1 96.75 158 ASN A CA 1
ATOM 1243 C C . ASN A 1 158 ? -1.618 -27.781 -8.852 1 96.75 158 ASN A C 1
ATOM 1245 O O . ASN A 1 158 ? -0.91 -26.953 -8.297 1 96.75 158 ASN A O 1
ATOM 1249 N N . GLU A 1 159 ? -1.58 -27.875 -10.18 1 96.94 159 GLU A N 1
ATOM 1250 C CA . GLU A 1 159 ? -0.56 -27.172 -10.969 1 96.94 159 GLU A CA 1
ATOM 1251 C C . GLU A 1 159 ? -1.156 -26 -11.734 1 96.94 159 GLU A C 1
ATOM 1253 O O . GLU A 1 159 ? -0.494 -24.984 -11.93 1 96.94 159 GLU A O 1
ATOM 1258 N N . GLY A 1 160 ? -2.346 -26.172 -12.102 1 98.06 160 GLY A N 1
ATOM 1259 C CA . GLY A 1 160 ? -2.963 -25.203 -12.992 1 98.06 160 GLY A CA 1
ATOM 1260 C C . GLY A 1 160 ? -3.094 -23.828 -12.367 1 98.06 160 GLY A C 1
ATOM 1261 O O . GLY A 1 160 ? -3.451 -23.703 -11.195 1 98.06 160 GLY A O 1
ATOM 1262 N N . VAL A 1 161 ? -2.773 -22.797 -13.242 1 98.31 161 VAL A N 1
ATOM 1263 C CA . VAL A 1 161 ? -3.014 -21.406 -12.891 1 98.31 161 VAL A CA 1
ATOM 1264 C C . VAL A 1 161 ? -3.721 -20.688 -14.047 1 98.31 161 VAL A C 1
ATOM 1266 O O . VAL A 1 161 ? -3.156 -20.562 -15.133 1 98.31 161 VAL A O 1
ATOM 1269 N N . PRO A 1 162 ? -4.938 -20.188 -13.805 1 97.62 162 PRO A N 1
ATOM 1270 C CA . PRO A 1 162 ? -5.738 -20.281 -12.578 1 97.62 162 PRO A CA 1
ATOM 1271 C C . PRO A 1 162 ? -6.145 -21.719 -12.25 1 97.62 162 PRO A C 1
ATOM 1273 O O . PRO A 1 162 ? -5.848 -22.641 -13.016 1 97.62 162 PRO A O 1
ATOM 1276 N N . ALA A 1 163 ? -6.773 -21.859 -11.156 1 97.94 163 ALA A N 1
ATOM 1277 C CA . ALA A 1 163 ? -7.203 -23.172 -10.68 1 97.94 163 ALA A CA 1
ATOM 1278 C C . ALA A 1 163 ? -8.188 -23.812 -11.656 1 97.94 163 ALA A C 1
ATOM 1280 O O . ALA A 1 163 ? -9.039 -23.125 -12.227 1 97.94 163 ALA A O 1
ATOM 1281 N N . SER A 1 164 ? -8.133 -25.094 -11.781 1 98.06 164 SER A N 1
ATOM 1282 C CA . SER A 1 164 ? -8.953 -25.828 -12.742 1 98.06 164 SER A CA 1
ATOM 1283 C C . SER A 1 164 ? -10.367 -26.031 -12.219 1 98.06 164 SER A C 1
ATOM 1285 O O . SER A 1 164 ? -10.594 -26.031 -11.008 1 98.06 164 SER A O 1
ATOM 1287 N N . LYS A 1 165 ? -11.273 -26.078 -13.164 1 97.75 165 LYS A N 1
ATOM 1288 C CA . LYS A 1 165 ? -12.609 -26.625 -12.922 1 97.75 165 LYS A CA 1
ATOM 1289 C C . LYS A 1 165 ? -12.688 -28.078 -13.367 1 97.75 165 LYS A C 1
ATOM 1291 O O . LYS A 1 165 ? -11.945 -28.5 -14.25 1 97.75 165 LYS A O 1
ATOM 1296 N N . TYR A 1 166 ? -13.703 -28.766 -12.734 1 98.25 166 TYR A N 1
ATOM 1297 C CA . TYR A 1 166 ? -13.703 -30.203 -12.945 1 98.25 166 TYR A CA 1
ATOM 1298 C C . TYR A 1 166 ? -15.031 -30.672 -13.516 1 98.25 166 TYR A C 1
ATOM 1300 O O . TYR A 1 166 ? -16.094 -30.156 -13.148 1 98.25 166 TYR A O 1
ATOM 1308 N N . ARG A 1 167 ? -14.914 -31.656 -14.422 1 97.25 167 ARG A N 1
ATOM 1309 C CA . ARG A 1 167 ? -16.062 -32.375 -14.969 1 97.25 167 ARG A CA 1
ATOM 1310 C C . ARG A 1 167 ? -15.922 -33.875 -14.789 1 97.25 167 ARG A C 1
ATOM 1312 O O . ARG A 1 167 ? -14.836 -34.406 -14.969 1 97.25 167 ARG A O 1
ATOM 1319 N N . TRP A 1 168 ? -17.016 -34.438 -14.383 1 97.88 168 TRP A N 1
ATOM 1320 C CA . TRP A 1 168 ? -17.016 -35.875 -14.242 1 97.88 168 TRP A CA 1
ATOM 1321 C C . TRP A 1 168 ? -17.75 -36.531 -15.398 1 97.88 168 TRP A C 1
ATOM 1323 O O . TRP A 1 168 ? -18.719 -35.969 -15.93 1 97.88 168 TRP A O 1
ATOM 1333 N N . TYR A 1 169 ? -17.281 -37.688 -15.711 1 97.69 169 TYR A N 1
ATOM 1334 C CA . TYR A 1 169 ? -17.891 -38.531 -16.75 1 97.69 169 TYR A CA 1
ATOM 1335 C C . TYR A 1 169 ? -18.156 -39.938 -16.234 1 97.69 169 TYR A C 1
ATOM 1337 O O . TYR A 1 169 ? -17.344 -40.5 -15.477 1 97.69 169 TYR A O 1
ATOM 1345 N N . ARG A 1 170 ? -19.266 -40.406 -16.703 1 97.06 170 ARG A N 1
ATOM 1346 C CA . ARG A 1 170 ? -19.625 -41.812 -16.453 1 97.06 170 ARG A CA 1
ATOM 1347 C C . ARG A 1 170 ? -19.922 -42.531 -17.766 1 97.06 170 ARG A C 1
ATOM 1349 O O . ARG A 1 170 ? -20.812 -42.094 -18.516 1 97.06 170 ARG A O 1
ATOM 1356 N N . ASN A 1 171 ? -19.188 -43.594 -17.984 1 97.31 171 ASN A N 1
ATOM 1357 C CA . ASN A 1 171 ? -19.375 -44.375 -19.219 1 97.31 171 ASN A CA 1
ATOM 1358 C C . ASN A 1 171 ? -19.328 -43.469 -20.453 1 97.31 171 ASN A C 1
ATOM 1360 O O . ASN A 1 171 ? -20.172 -43.625 -21.344 1 97.31 171 ASN A O 1
ATOM 1364 N N . GLY A 1 172 ? -18.453 -42.469 -20.359 1 95.44 172 GLY A N 1
ATOM 1365 C CA . GLY A 1 172 ? -18.219 -41.594 -21.516 1 95.44 172 GLY A CA 1
ATOM 1366 C C . GLY A 1 172 ? -19.141 -40.406 -21.562 1 95.44 172 GLY A C 1
ATOM 1367 O O . GLY A 1 172 ? -18.953 -39.5 -22.391 1 95.44 172 GLY A O 1
ATOM 1368 N N . ALA A 1 173 ? -20.156 -40.438 -20.703 1 94.69 173 ALA A N 1
ATOM 1369 C CA . ALA A 1 173 ? -21.125 -39.312 -20.703 1 94.69 173 ALA A CA 1
ATOM 1370 C C . ALA A 1 173 ? -20.828 -38.344 -19.578 1 94.69 173 ALA A C 1
ATOM 1372 O O . ALA A 1 173 ? -20.5 -38.75 -18.453 1 94.69 173 ALA A O 1
ATOM 1373 N N . ILE A 1 174 ? -21.094 -37.094 -19.844 1 94.81 174 ILE A N 1
ATOM 1374 C CA . ILE A 1 174 ? -20.812 -36.031 -18.875 1 94.81 174 ILE A CA 1
ATOM 1375 C C . ILE A 1 174 ? -21.891 -36 -17.797 1 94.81 174 ILE A C 1
ATOM 1377 O O . ILE A 1 174 ? -23.078 -36.188 -18.094 1 94.81 174 ILE A O 1
ATOM 1381 N N . LEU A 1 175 ? -21.406 -35.938 -16.547 1 92.88 175 LEU A N 1
ATOM 1382 C CA . LEU A 1 175 ? -22.328 -35.719 -15.438 1 92.88 175 LEU A CA 1
ATOM 1383 C C . LEU A 1 175 ? -22.516 -34.219 -15.156 1 92.88 175 LEU A C 1
ATOM 1385 O O . LEU A 1 175 ? -21.547 -33.531 -14.836 1 92.88 175 LEU A O 1
ATOM 1389 N N . LEU A 1 176 ? -23.688 -33.781 -15.242 1 85.44 176 LEU A N 1
ATOM 1390 C CA . LEU A 1 176 ? -23.938 -32.344 -15.164 1 85.44 176 LEU A CA 1
ATOM 1391 C C . LEU A 1 176 ? -24.188 -31.922 -13.719 1 85.44 176 LEU A C 1
ATOM 1393 O O . LEU A 1 176 ? -24.766 -32.656 -12.938 1 85.44 176 LEU A O 1
ATOM 1397 N N . GLU A 1 177 ? -23.688 -30.797 -13.32 1 74.12 177 GLU A N 1
ATOM 1398 C CA . GLU A 1 177 ? -23.875 -30.25 -11.977 1 74.12 177 GLU A CA 1
ATOM 1399 C C . GLU A 1 177 ? -25.344 -29.953 -11.703 1 74.12 177 GLU A C 1
ATOM 1401 O O . GLU A 1 177 ? -25.859 -30.281 -10.633 1 74.12 177 GLU A O 1
ATOM 1406 N N . ASN A 1 178 ? -25.953 -29.016 -12.469 1 67.31 178 ASN A N 1
ATOM 1407 C CA . ASN A 1 178 ? -27.375 -28.734 -12.312 1 67.31 178 ASN A CA 1
ATOM 1408 C C . ASN A 1 178 ? -28.203 -29.344 -13.445 1 67.31 178 ASN A C 1
ATOM 1410 O O . ASN A 1 178 ? -28.406 -28.703 -14.484 1 67.31 178 ASN A O 1
ATOM 1414 N N . PRO A 1 179 ? -28.344 -30.531 -13.367 1 57.59 179 PRO A N 1
ATOM 1415 C CA . PRO A 1 179 ? -29.094 -31.109 -14.5 1 57.59 179 PRO A CA 1
ATOM 1416 C C . PRO A 1 179 ? -30.453 -30.453 -14.703 1 57.59 179 PRO A C 1
ATOM 1418 O O . PRO A 1 179 ? -31.219 -30.875 -15.57 1 57.59 179 PRO A O 1
ATOM 1421 N N . VAL A 1 180 ? -30.844 -29.438 -13.812 1 55.19 180 VAL A N 1
ATOM 1422 C CA . VAL A 1 180 ? -32.25 -29 -13.828 1 55.19 180 VAL A CA 1
ATOM 1423 C C . VAL A 1 180 ? -32.5 -28.125 -15.055 1 55.19 180 VAL A C 1
ATOM 1425 O O . VAL A 1 180 ? -33.562 -27.516 -15.172 1 55.19 180 VAL A O 1
ATOM 1428 N N . SER A 1 181 ? -31.688 -27.906 -15.992 1 48.59 181 SER A N 1
ATOM 1429 C CA . SER A 1 181 ? -32.25 -26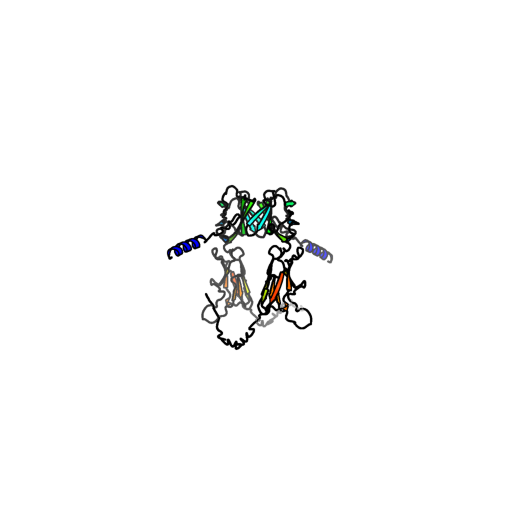.812 -16.781 1 48.59 181 SER A CA 1
ATOM 1430 C C . SER A 1 181 ? -33.688 -27.109 -17.203 1 48.59 181 SER A C 1
ATOM 1432 O O . SER A 1 181 ? -34.469 -26.188 -17.406 1 48.59 181 SER A O 1
ATOM 1434 N N . GLY A 1 182 ? -33.969 -28 -18.297 1 47.94 182 GLY A N 1
ATOM 1435 C CA . GLY A 1 182 ? -35.156 -27.953 -19.125 1 47.94 182 GLY A CA 1
ATOM 1436 C C . GLY A 1 182 ? -36.438 -28.25 -18.359 1 47.94 182 GLY A C 1
ATOM 1437 O O . GLY A 1 182 ? -36.375 -28.625 -17.188 1 47.94 182 GLY A O 1
ATOM 1438 N N . LYS A 1 183 ? -37.781 -27.922 -19.078 1 47.5 183 LYS A N 1
ATOM 1439 C CA . LYS A 1 183 ? -39.219 -28 -18.781 1 47.5 183 LYS A CA 1
ATOM 1440 C C . LYS A 1 183 ? -39.531 -29.266 -18 1 47.5 183 LYS A C 1
ATOM 1442 O O . LYS A 1 183 ? -40.688 -29.469 -17.594 1 47.5 183 LYS A O 1
ATOM 1447 N N . PHE A 1 184 ? -38.938 -30.344 -18.312 1 49.06 184 PHE A N 1
ATOM 1448 C CA . PHE A 1 184 ? -39.469 -31.594 -17.781 1 49.06 184 PHE A CA 1
ATOM 1449 C C . PHE A 1 184 ? -39.156 -31.734 -16.297 1 49.06 184 PHE A C 1
ATOM 1451 O O . PHE A 1 184 ? -38.219 -31.109 -15.805 1 49.06 184 PHE A O 1
ATOM 1458 N N . LYS A 1 185 ? -40.062 -32.562 -15.547 1 48.22 185 LYS A N 1
ATOM 1459 C CA . LYS A 1 185 ? -40.094 -32.938 -14.133 1 48.22 185 LYS A CA 1
ATOM 1460 C C . LYS A 1 185 ? -38.688 -33.062 -13.547 1 48.22 185 LYS A C 1
ATOM 1462 O O . LYS A 1 185 ? -37.781 -33.562 -14.195 1 48.22 185 LYS A O 1
ATOM 1467 N N . LYS A 1 186 ? -38.312 -32.312 -12.609 1 49 186 LYS A N 1
ATOM 1468 C CA . LYS A 1 186 ? -37.219 -32.312 -11.648 1 49 186 LYS A CA 1
ATOM 1469 C C . LYS A 1 186 ? -36.719 -33.719 -11.391 1 49 186 LYS A C 1
ATOM 1471 O O . LYS A 1 186 ? -37.25 -34.438 -10.531 1 49 186 LYS A O 1
ATOM 1476 N N . ALA A 1 187 ? -36.594 -34.5 -12.484 1 50.38 187 ALA A N 1
ATOM 1477 C CA . ALA A 1 187 ? -36.094 -35.812 -12.094 1 50.38 187 ALA A CA 1
ATOM 1478 C C . ALA A 1 187 ? -34.844 -35.656 -11.203 1 50.38 187 ALA A C 1
ATOM 1480 O O . ALA A 1 187 ? -33.938 -34.938 -11.523 1 50.38 187 ALA A O 1
ATOM 1481 N N . LYS A 1 188 ? -34.844 -35.75 -9.883 1 58.25 188 LYS A N 1
ATOM 1482 C CA . LYS A 1 188 ? -33.875 -35.688 -8.797 1 58.25 188 LYS A CA 1
ATOM 1483 C C . LYS A 1 188 ? -32.562 -36.375 -9.195 1 58.25 188 LYS A C 1
ATOM 1485 O O . LYS A 1 188 ? -32.531 -37.562 -9.508 1 58.25 188 LYS A O 1
ATOM 1490 N N . VAL A 1 189 ? -31.656 -35.625 -9.734 1 66.25 189 VAL A N 1
ATOM 1491 C CA . VAL A 1 189 ? -30.344 -36.188 -10.031 1 66.25 189 VAL A CA 1
ATOM 1492 C C . VAL A 1 189 ? -29.75 -36.812 -8.773 1 66.25 189 VAL A C 1
ATOM 1494 O O . VAL A 1 189 ? -29.734 -36.188 -7.707 1 66.25 189 VAL A O 1
ATOM 1497 N N . PRO A 1 190 ? -29.5 -38.062 -8.875 1 78.31 190 PRO A N 1
ATOM 1498 C CA . PRO A 1 190 ? -29.109 -38.844 -7.684 1 78.31 190 PRO A CA 1
ATOM 1499 C C . PRO A 1 190 ? -27.703 -38.469 -7.211 1 78.31 190 PRO A C 1
ATOM 1501 O O . PRO A 1 190 ? -27.141 -39.156 -6.355 1 78.31 190 PRO A O 1
ATOM 1504 N N . TYR A 1 191 ? -27.078 -37.406 -7.766 1 92.12 191 TYR A N 1
ATOM 1505 C CA . TYR A 1 191 ? -25.734 -37.031 -7.32 1 92.12 191 TYR A CA 1
ATOM 1506 C C . TYR A 1 191 ? -25.578 -35.531 -7.176 1 92.12 191 TYR A C 1
ATOM 1508 O O . TYR A 1 191 ? -26.422 -34.781 -7.664 1 92.12 191 TYR A O 1
ATOM 1516 N N . THR A 1 192 ? -24.609 -35.125 -6.406 1 92.94 192 THR A N 1
ATOM 1517 C CA . THR A 1 192 ? -24.188 -33.719 -6.309 1 92.94 192 THR A CA 1
ATOM 1518 C C . THR A 1 192 ? -22.75 -33.562 -6.797 1 92.94 192 THR A C 1
ATOM 1520 O O . THR A 1 192 ? -21.859 -34.281 -6.367 1 92.94 192 THR A O 1
ATOM 1523 N N . LEU A 1 193 ? -22.625 -32.688 -7.75 1 94 193 LEU A N 1
ATOM 1524 C CA . LEU A 1 193 ? -21.312 -32.438 -8.336 1 94 193 LEU A CA 1
ATOM 1525 C C . LEU A 1 193 ? -20.844 -31 -8.016 1 94 193 LEU A C 1
ATOM 1527 O O . LEU A 1 193 ? -21.594 -30.047 -8.219 1 94 193 LEU A O 1
ATOM 1531 N N . ASN A 1 194 ? -19.703 -30.906 -7.449 1 95.69 194 ASN A N 1
ATOM 1532 C CA . ASN A 1 194 ? -19.031 -29.625 -7.277 1 95.69 194 ASN A CA 1
ATOM 1533 C C . ASN A 1 194 ? -17.891 -29.453 -8.266 1 95.69 194 ASN A C 1
ATOM 1535 O O . ASN A 1 194 ? -16.828 -30.031 -8.094 1 95.69 194 ASN A O 1
ATOM 1539 N N . THR A 1 195 ? -18.031 -28.641 -9.203 1 96.31 195 THR A N 1
ATOM 1540 C CA . THR A 1 195 ? -17.062 -28.5 -10.297 1 96.31 195 THR A CA 1
ATOM 1541 C C . THR A 1 195 ? -15.82 -27.75 -9.828 1 96.31 195 THR A C 1
ATOM 1543 O O . THR A 1 195 ? -14.781 -27.781 -10.484 1 96.31 195 THR A O 1
ATOM 1546 N N . THR A 1 196 ? -15.883 -27.062 -8.758 1 96.5 196 THR A N 1
ATOM 1547 C CA . THR A 1 196 ? -14.766 -26.281 -8.234 1 96.5 196 THR A CA 1
ATOM 1548 C C . THR A 1 196 ? -13.836 -27.172 -7.41 1 96.5 196 THR A C 1
ATOM 1550 O O . THR A 1 196 ? -12.609 -27.094 -7.566 1 96.5 196 THR A O 1
ATOM 1553 N N . THR A 1 197 ? -14.43 -28.047 -6.637 1 96.62 197 THR A N 1
ATOM 1554 C CA . THR A 1 197 ? -13.617 -28.875 -5.758 1 96.62 197 THR A CA 1
ATOM 1555 C C . THR A 1 197 ? -13.336 -30.234 -6.41 1 96.62 197 THR A C 1
ATOM 1557 O O . THR A 1 197 ? -12.438 -30.953 -5.977 1 96.62 197 THR A O 1
ATOM 1560 N N . GLY A 1 198 ? -14.141 -30.594 -7.41 1 97.69 198 GLY A N 1
ATOM 1561 C CA . GLY A 1 198 ? -13.961 -31.859 -8.102 1 97.69 198 GLY A CA 1
ATOM 1562 C C . GLY A 1 198 ? -14.633 -33.031 -7.391 1 97.69 198 GLY A C 1
ATOM 1563 O O . GLY A 1 198 ? -14.289 -34.188 -7.637 1 97.69 198 GLY A O 1
ATOM 1564 N N . THR A 1 199 ? -15.57 -32.656 -6.527 1 97.62 199 THR A N 1
ATOM 1565 C CA . THR A 1 199 ? -16.203 -33.719 -5.73 1 97.62 199 THR A CA 1
ATOM 1566 C C . THR A 1 199 ? -17.516 -34.156 -6.355 1 97.62 199 THR A C 1
ATOM 1568 O O . THR A 1 199 ? -18.328 -33.312 -6.766 1 97.62 199 THR A O 1
ATOM 1571 N N . LEU A 1 200 ? -17.688 -35.438 -6.473 1 97.19 200 LEU A N 1
ATOM 1572 C CA . LEU A 1 200 ? -18.938 -36.062 -6.887 1 97.19 200 LEU A CA 1
ATOM 1573 C C . LEU A 1 200 ? -19.516 -36.938 -5.77 1 97.19 200 LEU A C 1
ATOM 1575 O O . LEU A 1 200 ? -18.891 -37.906 -5.375 1 97.19 200 LEU A O 1
ATOM 1579 N N . LEU A 1 201 ? -20.719 -36.531 -5.355 1 96.38 201 LEU A N 1
ATOM 1580 C CA . LEU A 1 201 ? -21.297 -37.188 -4.191 1 96.38 201 LEU A CA 1
ATOM 1581 C C . LEU A 1 201 ? -22.578 -37.906 -4.57 1 96.38 201 LEU A C 1
ATOM 1583 O O . LEU A 1 201 ? -23.5 -37.312 -5.148 1 96.38 201 LEU A O 1
ATOM 1587 N N . PHE A 1 202 ? -22.578 -39.25 -4.223 1 94.88 202 PHE A N 1
ATOM 1588 C CA . PHE A 1 202 ? -23.812 -40.031 -4.293 1 94.88 202 PHE A CA 1
ATOM 1589 C C . PHE A 1 202 ? -24.406 -40.219 -2.902 1 94.88 202 PHE A C 1
ATOM 1591 O O . PHE A 1 202 ? -23.75 -40.781 -2.02 1 94.88 202 PHE A O 1
ATOM 1598 N N . ASN A 1 203 ? -25.594 -39.75 -2.85 1 91.88 203 ASN A N 1
ATOM 1599 C CA . ASN A 1 203 ? -26.281 -39.875 -1.569 1 91.88 203 ASN A CA 1
ATOM 1600 C C . ASN A 1 203 ? -27.75 -40.219 -1.757 1 91.88 203 ASN A C 1
ATOM 1602 O O . ASN A 1 203 ? -28.609 -39.312 -1.815 1 91.88 203 ASN A O 1
ATOM 1606 N N . PRO A 1 204 ? -28.094 -41.312 -1.771 1 90.81 204 PRO A N 1
ATOM 1607 C CA . PRO A 1 204 ? -27.234 -42.5 -1.67 1 90.81 204 PRO A CA 1
ATOM 1608 C C . PRO A 1 204 ? -26.797 -43.031 -3.033 1 90.81 204 PRO A C 1
ATOM 1610 O O . PRO A 1 204 ? -27.328 -42.625 -4.062 1 90.81 204 PRO A O 1
ATOM 1613 N N . VAL A 1 205 ? -25.906 -44 -3.014 1 94.94 205 VAL A N 1
ATOM 1614 C CA . VAL A 1 205 ? -25.453 -44.656 -4.246 1 94.94 205 VAL A CA 1
ATOM 1615 C C . VAL A 1 205 ? -26.422 -45.75 -4.641 1 94.94 205 VAL A C 1
ATOM 1617 O O . VAL A 1 205 ? -27.047 -46.375 -3.779 1 94.94 205 VAL A O 1
ATOM 1620 N N . SER A 1 206 ? -26.594 -45.906 -5.898 1 93.5 206 SER A N 1
ATOM 1621 C CA . SER A 1 206 ? -27.484 -46.969 -6.379 1 93.5 206 SER A CA 1
ATOM 1622 C C . SER A 1 206 ? -26.797 -47.844 -7.414 1 93.5 206 SER A C 1
ATOM 1624 O O . SER A 1 206 ? -25.703 -47.531 -7.891 1 93.5 206 SER A O 1
ATOM 1626 N N . LYS A 1 207 ? -27.406 -48.969 -7.75 1 93.56 207 LYS A N 1
ATOM 1627 C CA . LYS A 1 207 ? -26.859 -49.906 -8.734 1 93.56 207 LYS A CA 1
ATOM 1628 C C . LYS A 1 207 ? -26.672 -49.219 -10.086 1 93.56 207 LYS A C 1
ATOM 1630 O O . LYS A 1 207 ? -25.75 -49.562 -10.844 1 93.56 207 LYS A O 1
ATOM 1635 N N . ASN A 1 208 ? -27.547 -48.188 -10.273 1 92.5 208 ASN A N 1
ATOM 1636 C CA . ASN A 1 208 ? -27.484 -47.469 -11.531 1 92.5 208 ASN A CA 1
ATOM 1637 C C . ASN A 1 208 ? -26.203 -46.625 -11.633 1 92.5 208 ASN A C 1
ATOM 1639 O O . ASN A 1 208 ? -25.859 -46.156 -12.719 1 92.5 208 ASN A O 1
ATOM 1643 N N . ASP A 1 209 ? -25.516 -46.625 -10.578 1 95.06 209 ASP A N 1
ATOM 1644 C CA . ASP A 1 209 ? -24.312 -45.781 -10.539 1 95.06 209 ASP A CA 1
ATOM 1645 C C . ASP A 1 209 ? -23.078 -46.594 -10.852 1 95.06 209 ASP A C 1
ATOM 1647 O O . ASP A 1 209 ? -21.969 -46.062 -10.883 1 95.06 209 ASP A O 1
ATOM 1651 N N . THR A 1 210 ? -23.234 -47.844 -11.008 1 96.88 210 THR A N 1
ATOM 1652 C CA . THR A 1 210 ? -22.141 -48.688 -11.477 1 96.88 210 THR A CA 1
ATOM 1653 C C . THR A 1 210 ? -21.656 -48.219 -12.852 1 96.88 210 THR A C 1
ATOM 1655 O O . THR A 1 210 ? -22.469 -47.906 -13.727 1 96.88 210 THR A O 1
ATOM 1658 N N . GLY A 1 211 ? -20.297 -48.125 -12.953 1 97.38 211 GLY A N 1
ATOM 1659 C CA . GLY A 1 211 ? -19.812 -47.719 -14.266 1 97.38 211 GLY A CA 1
ATOM 1660 C C . GLY A 1 211 ? -18.359 -47.25 -14.25 1 97.38 211 GLY A C 1
ATOM 1661 O O . GLY A 1 211 ? -17.672 -47.406 -13.242 1 97.38 211 GLY A O 1
ATOM 1662 N N . GLU A 1 212 ? -17.906 -46.812 -15.469 1 98.31 212 GLU A N 1
ATOM 1663 C CA . GLU A 1 212 ? -16.562 -46.25 -15.656 1 98.31 212 GLU A CA 1
ATOM 1664 C C . GLU A 1 212 ? -16.578 -44.719 -15.453 1 98.31 212 GLU A C 1
ATOM 1666 O O . GLU A 1 212 ? -17.344 -44.031 -16.109 1 98.31 212 GLU A O 1
ATOM 1671 N N . TYR A 1 213 ? -15.656 -44.375 -14.562 1 98.5 213 TYR A N 1
ATOM 1672 C CA . TYR A 1 213 ? -15.625 -42.969 -14.227 1 98.5 213 TYR A CA 1
ATOM 1673 C C . TYR A 1 213 ? -14.273 -42.344 -14.594 1 98.5 213 TYR A C 1
ATOM 1675 O O . TYR A 1 213 ? -13.234 -43 -14.461 1 98.5 213 TYR A O 1
ATOM 1683 N N . TYR A 1 214 ? -14.266 -41.156 -15.07 1 98.5 214 TYR A N 1
ATOM 1684 C CA . TYR A 1 214 ? -13.086 -40.312 -15.164 1 98.5 214 TYR A CA 1
ATOM 1685 C C . TYR A 1 214 ? -13.461 -38.844 -15.023 1 98.5 214 TYR A C 1
ATOM 1687 O O . TYR A 1 214 ? -14.633 -38.5 -15.086 1 98.5 214 TYR A O 1
ATOM 1695 N N . CYS A 1 215 ? -12.469 -38.125 -14.719 1 98.31 215 CYS A N 1
ATOM 1696 C CA . CYS A 1 215 ? -12.633 -36.688 -14.477 1 98.31 215 CYS A CA 1
ATOM 1697 C C . CYS A 1 215 ? -11.695 -35.875 -15.359 1 98.31 215 CYS A C 1
ATOM 1699 O O . CYS A 1 215 ? -10.594 -36.344 -15.68 1 98.31 215 CYS A O 1
ATOM 1701 N N . GLU A 1 216 ? -12.18 -34.719 -15.758 1 98.38 216 GLU A N 1
ATOM 1702 C CA . GLU A 1 216 ? -11.383 -33.781 -16.531 1 98.38 216 GLU A CA 1
ATOM 1703 C C . GLU A 1 216 ? -11.117 -32.5 -15.75 1 98.38 216 GLU A C 1
ATOM 1705 O O . GLU A 1 216 ? -12.008 -31.969 -15.078 1 98.38 216 GLU A O 1
ATOM 1710 N N . ALA A 1 217 ? -9.891 -32.062 -15.836 1 98.62 217 ALA A N 1
ATOM 1711 C CA . ALA A 1 217 ? -9.5 -30.766 -15.289 1 98.62 217 ALA A CA 1
ATOM 1712 C C . ALA A 1 217 ? -9.281 -29.75 -16.391 1 98.62 217 ALA A C 1
ATOM 1714 O O . ALA A 1 217 ? -8.594 -30.031 -17.391 1 98.62 217 ALA A O 1
ATOM 1715 N N . ASP A 1 218 ? -9.922 -28.562 -16.188 1 98.06 218 ASP A N 1
ATOM 1716 C CA . ASP A 1 218 ? -9.828 -27.531 -17.219 1 98.06 218 ASP A CA 1
ATOM 1717 C C . ASP A 1 218 ? -9.773 -26.141 -16.594 1 98.06 218 ASP A C 1
ATOM 1719 O O . ASP A 1 218 ? -10.625 -25.781 -15.781 1 98.06 218 ASP A O 1
ATOM 1723 N N . ASN A 1 219 ? -8.758 -25.359 -17.016 1 97.75 219 ASN A N 1
ATOM 1724 C CA . ASN A 1 219 ? -8.688 -23.984 -16.562 1 97.75 219 ASN A CA 1
ATOM 1725 C C . ASN A 1 219 ? -8.641 -23 -17.734 1 97.75 219 ASN A C 1
ATOM 1727 O O . ASN A 1 219 ? -8.312 -21.828 -17.562 1 97.75 219 ASN A O 1
ATOM 1731 N N . ARG A 1 220 ? -8.836 -23.469 -18.969 1 96.94 220 ARG A N 1
ATOM 1732 C CA . ARG A 1 220 ? -8.992 -22.703 -20.203 1 96.94 220 ARG A CA 1
ATOM 1733 C C . ARG A 1 220 ? -7.656 -22.141 -20.672 1 96.94 220 ARG A C 1
ATOM 1735 O O . ARG A 1 220 ? -7.617 -21.203 -21.469 1 96.94 220 ARG A O 1
ATOM 1742 N N . VAL A 1 221 ? -6.543 -22.438 -20.203 1 97.56 221 VAL A N 1
ATOM 1743 C CA . VAL A 1 221 ? -5.219 -22 -20.625 1 97.56 221 VAL A CA 1
ATOM 1744 C C . VAL A 1 221 ? -4.652 -22.984 -21.656 1 97.56 221 VAL A C 1
ATOM 1746 O O . VAL A 1 221 ? -4.031 -22.562 -22.641 1 97.56 221 VAL A O 1
ATOM 1749 N N . GLY A 1 222 ? -4.832 -24.203 -21.5 1 95.5 222 GLY A N 1
ATOM 1750 C CA . GLY A 1 222 ? -4.441 -25.281 -22.391 1 95.5 222 GLY A CA 1
ATOM 1751 C C . GLY A 1 222 ? -5.543 -26.297 -22.625 1 95.5 222 GLY A C 1
ATOM 1752 O O . GLY A 1 222 ? -6.719 -26 -22.406 1 95.5 222 GLY A O 1
ATOM 1753 N N . ARG A 1 223 ? -5.07 -27.406 -23.094 1 96.88 223 ARG A N 1
ATOM 1754 C CA . ARG A 1 223 ? -6.023 -28.5 -23.297 1 96.88 223 ARG A CA 1
ATOM 1755 C C . ARG A 1 223 ? -6.438 -29.125 -21.969 1 96.88 223 ARG A C 1
ATOM 1757 O O . ARG A 1 223 ? -5.605 -29.312 -21.078 1 96.88 223 ARG A O 1
ATOM 1764 N N . PRO A 1 224 ? -7.691 -29.375 -21.891 1 98 224 PRO A N 1
ATOM 1765 C CA . PRO A 1 224 ? -8.109 -30.094 -20.688 1 98 224 PRO A CA 1
ATOM 1766 C C . PRO A 1 224 ? -7.383 -31.422 -20.516 1 98 224 PRO A C 1
ATOM 1768 O O . PRO A 1 224 ? -7.043 -32.062 -21.5 1 98 224 PRO A O 1
ATOM 1771 N N . GLN A 1 225 ? -7.148 -31.719 -19.25 1 98.56 225 GLN A N 1
ATOM 1772 C CA . GLN A 1 225 ? -6.496 -32.969 -18.922 1 98.56 225 GLN A CA 1
ATOM 1773 C C . GLN A 1 225 ? -7.438 -33.906 -18.156 1 98.56 225 GLN A C 1
ATOM 1775 O O . GLN A 1 225 ? -8.305 -33.438 -17.422 1 98.56 225 GLN A O 1
ATOM 1780 N N . LYS A 1 226 ? -7.242 -35.188 -18.328 1 98.19 226 LYS A N 1
ATOM 1781 C CA . LYS A 1 226 ? -8.148 -36.156 -17.688 1 98.19 226 LYS A CA 1
ATOM 1782 C C . LYS A 1 226 ? -7.379 -37.219 -16.922 1 98.19 226 LYS A C 1
ATOM 1784 O O . LYS A 1 226 ? -6.219 -37.5 -17.234 1 98.19 226 LYS A O 1
ATOM 1789 N N . CYS A 1 227 ? -7.988 -37.812 -15.969 1 98.62 227 CYS A N 1
ATOM 1790 C CA . CYS A 1 227 ? -7.426 -38.938 -15.258 1 98.62 227 CYS A CA 1
ATOM 1791 C C . CYS A 1 227 ? -7.762 -40.25 -15.977 1 98.62 227 CYS A C 1
ATOM 1793 O O . CYS A 1 227 ? -8.648 -40.281 -16.828 1 98.62 227 CYS A O 1
ATOM 1795 N N . PRO A 1 228 ? -6.984 -41.281 -15.727 1 98.19 228 PRO A N 1
ATOM 1796 C CA . PRO A 1 228 ? -7.355 -42.594 -16.281 1 98.19 228 PRO A CA 1
ATOM 1797 C C . PRO A 1 228 ? -8.742 -43.031 -15.82 1 98.19 228 PRO A C 1
ATOM 1799 O O . PRO A 1 228 ? -9.195 -42.656 -14.742 1 98.19 228 PRO A O 1
ATOM 1802 N N . VAL A 1 229 ? -9.359 -43.844 -16.625 1 98.25 229 VAL A N 1
ATOM 1803 C CA . VAL A 1 229 ? -10.688 -44.375 -16.312 1 98.25 229 VAL A CA 1
ATOM 1804 C C . VAL A 1 229 ? -10.609 -45.344 -15.125 1 98.25 229 VAL A C 1
ATOM 1806 O O . VAL A 1 229 ? -9.688 -46.156 -15.031 1 98.25 229 VAL A O 1
ATOM 1809 N N . LYS A 1 230 ? -11.57 -45.156 -14.211 1 98.44 230 LYS A N 1
ATOM 1810 C CA . LYS A 1 230 ? -11.719 -46.062 -13.078 1 98.44 230 LYS A CA 1
ATOM 1811 C C . LYS A 1 230 ? -13.141 -46.625 -12.992 1 98.44 230 LYS A C 1
ATOM 1813 O O . LYS A 1 230 ? -14.102 -45.906 -13.25 1 98.44 230 LYS A O 1
ATOM 1818 N N . ARG A 1 231 ? -13.242 -47.812 -12.516 1 98 231 ARG A N 1
ATOM 1819 C CA . ARG A 1 231 ? -14.562 -48.438 -12.438 1 98 231 ARG A CA 1
ATOM 1820 C C . ARG A 1 231 ? -15.039 -48.531 -10.992 1 98 231 ARG A C 1
ATOM 1822 O O . ARG A 1 231 ? -14.266 -48.844 -10.094 1 98 231 ARG A O 1
ATOM 1829 N N . MET A 1 232 ? -16.234 -48.219 -10.883 1 98.19 232 MET A N 1
ATOM 1830 C CA . MET A 1 232 ? -16.906 -48.438 -9.617 1 98.19 232 MET A CA 1
ATOM 1831 C C . MET A 1 232 ? -18.078 -49.406 -9.773 1 98.19 232 MET A C 1
ATOM 1833 O O . MET A 1 232 ? -18.922 -49.25 -10.656 1 98.19 232 MET A O 1
ATOM 1837 N N . GLN A 1 233 ? -18.094 -50.469 -8.898 1 97.81 233 GLN A N 1
ATOM 1838 C CA . GLN A 1 233 ? -19.188 -51.438 -8.875 1 97.81 233 GLN A CA 1
ATOM 1839 C C . GLN A 1 233 ? -20.047 -51.25 -7.621 1 97.81 233 GLN A C 1
ATOM 1841 O O . GLN A 1 233 ? -19.531 -51.25 -6.504 1 97.81 233 GLN A O 1
ATOM 1846 N N . VAL A 1 234 ? -21.328 -51.062 -7.867 1 96.38 234 VAL A N 1
ATOM 1847 C CA . VAL A 1 234 ? -22.25 -50.906 -6.738 1 96.38 234 VAL A CA 1
ATOM 1848 C C . VAL A 1 234 ? -22.984 -52.25 -6.508 1 96.38 234 VAL A C 1
ATOM 1850 O O . VAL A 1 234 ? -23.609 -52.781 -7.426 1 96.38 234 VAL A O 1
ATOM 1853 N N . GLU A 1 235 ? -22.938 -52.75 -5.238 1 93.81 235 GLU A N 1
ATOM 1854 C CA . GLU A 1 235 ? -23.562 -54.031 -4.875 1 93.81 235 GLU A CA 1
ATOM 1855 C C . GLU A 1 235 ? -24.734 -53.812 -3.914 1 93.81 235 GLU A C 1
ATOM 1857 O O . GLU A 1 235 ? -24.781 -52.781 -3.219 1 93.81 235 GLU A O 1
ATOM 1862 N N . ARG A 1 236 ? -25.781 -54.656 -3.965 1 84.62 236 ARG A N 1
ATOM 1863 C CA . ARG A 1 236 ? -26.906 -54.562 -3.055 1 84.62 236 ARG A CA 1
ATOM 1864 C C . ARG A 1 236 ? -26.5 -54.906 -1.629 1 84.62 236 ARG A C 1
ATOM 1866 O O . ARG A 1 236 ? -25.625 -55.781 -1.42 1 84.62 236 ARG A O 1
ATOM 1873 N N . ASN A 1 237 ? -27.062 -54.156 -0.809 1 72.31 237 ASN A N 1
ATOM 1874 C CA . ASN A 1 237 ? -26.906 -54.531 0.589 1 72.31 237 ASN A CA 1
ATOM 1875 C C . ASN A 1 237 ? -27.531 -55.875 0.882 1 72.31 237 ASN A C 1
ATOM 1877 O O . ASN A 1 237 ? -28.75 -56.062 0.722 1 72.31 237 ASN A O 1
ATOM 1881 N N . SER A 1 238 ? -27.266 -57.062 0.417 1 58.47 238 SER A N 1
ATOM 1882 C CA . SER A 1 238 ? -27.875 -58.344 0.81 1 58.47 238 SER A CA 1
ATOM 1883 C C . SER A 1 238 ? -28.172 -58.375 2.305 1 58.47 238 SER A C 1
ATOM 1885 O O . SER A 1 238 ? -27.25 -58.25 3.127 1 58.47 238 SER A O 1
ATOM 1887 N N . SER A 1 239 ? -29.25 -57.812 2.816 1 47.47 239 SER A N 1
ATOM 1888 C CA . SER A 1 239 ? -29.672 -58.406 4.094 1 47.47 239 SER A CA 1
ATOM 1889 C C . SER A 1 239 ? -29.438 -59.906 4.133 1 47.47 239 SER A C 1
ATOM 1891 O O . SER A 1 239 ? -29.219 -60.531 3.094 1 47.47 239 SER A O 1
ATOM 1893 N N . VAL A 1 240 ? -30.344 -60.656 5.277 1 41.81 240 VAL A N 1
ATOM 1894 C CA . VAL A 1 240 ? -30.594 -61.875 6.023 1 41.81 240 VAL A CA 1
ATOM 1895 C C . VAL A 1 240 ? -31.156 -62.969 5.09 1 41.81 240 VAL A C 1
ATOM 1897 O O . VAL A 1 240 ? -32.312 -62.906 4.684 1 41.81 240 VAL A O 1
ATOM 1900 N N . ARG A 1 241 ? -30.672 -63.375 4.078 1 36.78 241 ARG A N 1
ATOM 1901 C CA . ARG A 1 241 ? -31.125 -64.75 3.863 1 36.78 241 ARG A CA 1
ATOM 1902 C C . ARG A 1 241 ? -31.141 -65.562 5.172 1 36.78 241 ARG A C 1
ATOM 1904 O O . ARG A 1 241 ? -30.234 -65.375 5.996 1 36.78 241 ARG A O 1
ATOM 1911 N N . ASN A 1 242 ? -32.406 -65.938 5.707 1 35.09 242 ASN A N 1
ATOM 1912 C CA . ASN A 1 242 ? -32.719 -67.062 6.625 1 35.09 242 ASN A CA 1
ATOM 1913 C C . ASN A 1 242 ? -31.859 -68.25 6.34 1 35.09 242 ASN A C 1
ATOM 1915 O O . ASN A 1 242 ? -32.094 -69 5.363 1 35.09 242 ASN A O 1
ATOM 1919 N N . LYS A 1 243 ? -30.609 -68.312 6.523 1 32.91 243 LYS A N 1
ATOM 1920 C CA . LYS A 1 243 ? -29.953 -69.562 6.77 1 32.91 243 LYS A CA 1
ATOM 1921 C C . LYS A 1 243 ? -30.766 -70.438 7.719 1 32.91 243 LYS A C 1
ATOM 1923 O O . LYS A 1 243 ? -30.844 -70.188 8.914 1 32.91 243 LYS A O 1
ATOM 1928 N N . SER A 1 244 ? -31.969 -71 7.43 1 31.09 244 SER A N 1
ATOM 1929 C CA . SER A 1 244 ? -32.375 -72.25 8.055 1 31.09 244 SER A CA 1
ATOM 1930 C C . SER A 1 244 ? -31.266 -73.312 8.031 1 31.09 244 SER A C 1
ATOM 1932 O O . SER A 1 244 ? -30.797 -73.688 6.961 1 31.09 244 SER A O 1
ATOM 1934 N N . SER A 1 245 ? -30.328 -73.188 8.992 1 31.06 245 SER A N 1
ATOM 1935 C CA . SER A 1 245 ? -29.328 -74.188 9.43 1 31.06 245 SER A CA 1
ATOM 1936 C C . SER A 1 245 ? -29.922 -75.562 9.516 1 31.06 245 SER A C 1
ATOM 1938 O O . SER A 1 245 ? -30.672 -75.875 10.438 1 31.06 245 SER A O 1
ATOM 1940 N N . LYS A 1 246 ? -30.5 -76.188 8.523 1 27.08 246 LYS A N 1
ATOM 1941 C CA . LYS A 1 246 ? -30.656 -77.625 8.742 1 27.08 246 LYS A CA 1
ATOM 1942 C C . LYS A 1 246 ? -29.328 -78.25 9.148 1 27.08 246 LYS A C 1
ATOM 1944 O O . LYS A 1 246 ? -28.344 -78.188 8.422 1 27.08 246 LYS A O 1
ATOM 1949 N N . TYR A 1 247 ? -28.969 -78.312 10.539 1 25.31 247 TYR A N 1
ATOM 1950 C CA . TYR A 1 247 ? -28.016 -79.188 11.258 1 25.31 247 TYR A CA 1
ATOM 1951 C C . TYR A 1 247 ? -28.125 -80.625 10.789 1 25.31 247 TYR A C 1
ATOM 1953 O O . TYR A 1 247 ? -29.047 -81.312 11.18 1 25.31 247 TYR A O 1
ATOM 1961 N N . LYS A 1 248 ? -28.156 -80.875 9.547 1 26.91 248 LYS A N 1
ATOM 1962 C CA . LYS A 1 248 ? -28.078 -82.312 9.305 1 26.91 248 LYS A CA 1
ATOM 1963 C C . LYS A 1 248 ? -26.75 -82.875 9.812 1 26.91 248 LYS A C 1
ATOM 1965 O O . LYS A 1 248 ? -25.688 -82.625 9.258 1 26.91 248 LYS A O 1
ATOM 1970 N N . ALA A 1 249 ? -26.438 -82.75 11.148 1 26.78 249 ALA A N 1
ATOM 1971 C CA . ALA A 1 249 ? -25.234 -83.5 11.57 1 26.78 249 ALA A CA 1
ATOM 1972 C C . ALA A 1 249 ? -25.172 -84.875 10.953 1 26.78 249 ALA A C 1
ATOM 1974 O O . ALA A 1 249 ? -26.188 -85.562 10.891 1 26.78 249 ALA A O 1
ATOM 1975 N N . THR A 1 250 ? -24.297 -85.188 10.055 1 23.62 250 THR A N 1
ATOM 1976 C CA . THR A 1 250 ? -23.703 -86.375 9.484 1 23.62 250 THR A CA 1
ATOM 1977 C C . THR A 1 250 ? -23.406 -87.375 10.578 1 23.62 250 THR A C 1
ATOM 1979 O O . THR A 1 250 ? -22.703 -87.062 11.547 1 23.62 250 THR A O 1
ATOM 1982 N N . GLU A 1 251 ? -24.328 -88.312 10.875 1 22.83 251 GLU A N 1
ATOM 1983 C CA . GLU A 1 251 ? -24.25 -89.562 11.648 1 22.83 251 GLU A CA 1
ATOM 1984 C C . GLU A 1 251 ? -22.969 -90.312 11.336 1 22.83 251 GLU A C 1
ATOM 1986 O O . GLU A 1 251 ? -22.797 -90.875 10.227 1 22.83 251 GLU A O 1
ATOM 1991 N N . SER A 1 252 ? -21.75 -89.688 11.625 1 23.45 252 SER A N 1
ATOM 1992 C CA . SER A 1 252 ? -20.531 -90.5 11.516 1 23.45 252 SER A CA 1
ATOM 1993 C C . SER A 1 252 ? -20.656 -91.812 12.266 1 23.45 252 SER A C 1
ATOM 1995 O O . SER A 1 252 ? -20.609 -91.875 13.492 1 23.45 252 SER A O 1
ATOM 1997 N N . GLU A 1 253 ? -21.719 -92.562 12.172 1 25.05 253 GLU A N 1
ATOM 1998 C CA . GLU A 1 253 ? -21.609 -93.875 12.812 1 25.05 253 GLU A CA 1
ATOM 1999 C C . GLU A 1 253 ? -20.312 -94.562 12.406 1 25.05 253 GLU A C 1
ATOM 2001 O O . GLU A 1 253 ? -20.047 -94.688 11.211 1 25.05 253 GLU A O 1
ATOM 2006 N N . LYS A 1 254 ? -19.188 -94.25 13.203 1 23.45 254 LYS A N 1
ATOM 2007 C CA . LYS A 1 254 ? -17.922 -94.938 13.203 1 23.45 254 LYS A CA 1
ATOM 2008 C C . LYS A 1 254 ? -18.156 -96.438 13.086 1 23.45 254 LYS A C 1
ATOM 2010 O O . LYS A 1 254 ? -18.891 -97.062 13.883 1 23.45 254 LYS A O 1
ATOM 2015 N N . ASP A 1 255 ? -18.016 -96.938 11.938 1 24.02 255 ASP A N 1
ATOM 2016 C CA . ASP A 1 255 ? -18.109 -98.375 11.625 1 24.02 255 ASP A CA 1
ATOM 2017 C C . ASP A 1 255 ? -17.125 -99.188 12.469 1 24.02 255 ASP A C 1
ATOM 2019 O O . ASP A 1 255 ? -17.156 -100.438 12.445 1 24.02 255 ASP A O 1
ATOM 2023 N N . PHE A 1 256 ? -16.062 -98.625 13.188 1 26.98 256 PHE A N 1
ATOM 2024 C CA . PHE A 1 256 ? -15 -99.562 12.992 1 26.98 256 PHE A CA 1
ATOM 2025 C C . PHE A 1 256 ? -15.461 -101 13.414 1 26.98 256 PHE A C 1
ATOM 2027 O O . PHE A 1 256 ? -16.094 -101.125 14.461 1 26.98 256 PHE A O 1
ATOM 2034 N N . LYS A 1 257 ? -15.391 -101.938 12.539 1 24.3 257 LYS A N 1
ATOM 2035 C CA . LYS A 1 257 ? -15.461 -103.375 12.453 1 24.3 257 LYS A CA 1
ATOM 2036 C C . LYS A 1 257 ? -14.68 -104 13.586 1 24.3 257 LYS A C 1
ATOM 2038 O O . LYS A 1 257 ? -13.477 -103.812 13.734 1 24.3 257 LYS A O 1
ATOM 2043 N N . HIS A 1 258 ? -15.297 -104.312 14.75 1 26.06 258 HIS A N 1
ATOM 2044 C CA . HIS A 1 258 ? -15.102 -105.062 15.961 1 26.06 258 HIS A CA 1
ATOM 2045 C C . HIS A 1 258 ? -14.422 -106.438 15.648 1 26.06 258 HIS A C 1
ATOM 2047 O O . HIS A 1 258 ? -14.859 -107.125 14.75 1 26.06 258 HIS A O 1
ATOM 2053 N N . THR A 1 259 ? -13 -106.312 15.695 1 27.98 259 THR A N 1
ATOM 2054 C CA . THR A 1 259 ? -12.273 -107.562 15.781 1 27.98 259 THR A CA 1
ATOM 2055 C C . THR A 1 259 ? -12.969 -108.562 16.734 1 27.98 259 THR A C 1
ATOM 2057 O O . THR A 1 259 ? -13.336 -108.188 17.844 1 27.98 259 THR A O 1
ATOM 2060 N N . LYS A 1 260 ? -13.461 -109.625 16.062 1 25.78 260 LYS A N 1
ATOM 2061 C CA . LYS A 1 260 ? -14.273 -110.75 16.516 1 25.78 260 LYS A CA 1
ATOM 2062 C C . LYS A 1 260 ? -13.836 -111.188 17.906 1 25.78 260 LYS A C 1
ATOM 2064 O O . LYS A 1 260 ? -12.648 -111.125 18.234 1 25.78 260 LYS A O 1
ATOM 2069 N N . SER A 1 261 ? -14.766 -111.375 18.828 1 23.94 261 SER A N 1
ATOM 2070 C CA . SER A 1 261 ? -15.148 -111.812 20.172 1 23.94 261 SER A CA 1
ATOM 2071 C C . SER A 1 261 ? -14.523 -113.125 20.531 1 23.94 261 SER A C 1
ATOM 2073 O O . SER A 1 261 ? -13.961 -113.312 21.625 1 23.94 261 SER A O 1
ATOM 2075 N N . PHE A 1 262 ? -15.203 -114.188 20.203 1 23.5 262 PHE A N 1
ATOM 2076 C CA . PHE A 1 262 ? -15.406 -115.188 21.25 1 23.5 262 PHE A CA 1
ATOM 2077 C C . PHE A 1 262 ? -14.094 -115.812 21.656 1 23.5 262 PHE A C 1
ATOM 2079 O O . PHE A 1 262 ? -13.109 -115.75 20.922 1 23.5 262 PHE A O 1
ATOM 2086 N N . VAL A 1 263 ? -14.469 -117 21.922 1 24.06 263 VAL A N 1
ATOM 2087 C CA . VAL A 1 263 ? -14.75 -118.25 22.578 1 24.06 263 VAL A CA 1
ATOM 2088 C C . VAL A 1 263 ? -13.938 -119.375 21.906 1 24.06 263 VAL A C 1
ATOM 2090 O O . VAL A 1 263 ? -13.641 -120.438 22.516 1 24.06 263 VAL A O 1
ATOM 2093 N N . ILE A 1 264 ? -13.492 -119.5 20.641 1 24.39 264 ILE A N 1
ATOM 2094 C CA . ILE A 1 264 ? -12.703 -120.688 20.734 1 24.39 264 ILE A CA 1
ATOM 2095 C C . ILE A 1 264 ? -11.328 -120.375 21.312 1 24.39 264 ILE A C 1
ATOM 2097 O O . ILE A 1 264 ? -10.688 -119.438 20.906 1 24.39 264 ILE A O 1
ATOM 2101 N N . MET B 1 1 ? 8.43 -55.188 33.688 1 30.58 1 MET B N 1
ATOM 2102 C CA . MET B 1 1 ? 7.844 -54.656 32.469 1 30.58 1 MET B CA 1
ATOM 2103 C C . MET B 1 1 ? 7.758 -53.125 32.531 1 30.58 1 MET B C 1
ATOM 2105 O O . MET B 1 1 ? 7.195 -52.5 31.625 1 30.58 1 MET B O 1
ATOM 2109 N N . ALA B 1 2 ? 8.047 -52.5 33.781 1 42.53 2 ALA B N 1
ATOM 2110 C CA . ALA B 1 2 ? 7.871 -51.094 34.031 1 42.53 2 ALA B CA 1
ATOM 2111 C C . ALA B 1 2 ? 8.969 -50.281 33.344 1 42.53 2 ALA B C 1
ATOM 2113 O O . ALA B 1 2 ? 8.844 -49.062 33.219 1 42.53 2 ALA B O 1
ATOM 2114 N N . SER B 1 3 ? 10.117 -50.906 33.094 1 44.47 3 SER B N 1
ATOM 2115 C CA . SER B 1 3 ? 11.305 -50.188 32.656 1 44.47 3 SER B CA 1
ATOM 2116 C C . SER B 1 3 ? 11.156 -49.719 31.203 1 44.47 3 SER B C 1
ATOM 2118 O O . SER B 1 3 ? 11.961 -48.906 30.734 1 44.47 3 SER B O 1
ATOM 2120 N N . CYS B 1 4 ? 10.25 -50.469 30.469 1 46.31 4 CYS B N 1
ATOM 2121 C CA . CYS B 1 4 ? 10.188 -50.156 29.047 1 46.31 4 CYS B CA 1
ATOM 2122 C C . CYS B 1 4 ? 9.461 -48.844 28.812 1 46.31 4 CYS B C 1
ATOM 2124 O O . CYS B 1 4 ? 9.453 -48.312 27.703 1 46.31 4 CYS B O 1
ATOM 2126 N N . ARG B 1 5 ? 8.633 -48.344 29.922 1 42.72 5 ARG B N 1
ATOM 2127 C CA . ARG B 1 5 ? 7.785 -47.188 29.672 1 42.72 5 ARG B CA 1
ATOM 2128 C C . ARG B 1 5 ? 8.602 -45.906 29.672 1 42.72 5 ARG B C 1
ATOM 2130 O O . ARG B 1 5 ? 8.188 -44.906 29.078 1 42.72 5 ARG B O 1
ATOM 2137 N N . ARG B 1 6 ? 9.758 -45.969 30.469 1 45.12 6 ARG B N 1
ATOM 2138 C CA . ARG B 1 6 ? 10.469 -44.688 30.562 1 45.12 6 ARG B CA 1
ATOM 2139 C C . ARG B 1 6 ? 11.18 -44.375 29.25 1 45.12 6 ARG B C 1
ATOM 2141 O O . ARG B 1 6 ? 11.406 -43.188 28.938 1 45.12 6 ARG B O 1
ATOM 2148 N N . LEU B 1 7 ? 11.57 -45.562 28.531 1 47.69 7 LEU B N 1
ATOM 2149 C CA . LEU B 1 7 ? 12.344 -45.312 27.328 1 47.69 7 LEU B CA 1
ATOM 2150 C C . LEU B 1 7 ? 11.469 -44.719 26.219 1 47.69 7 LEU B C 1
ATOM 2152 O O . LEU B 1 7 ? 11.922 -43.906 25.422 1 47.69 7 LEU B O 1
ATOM 2156 N N . LEU B 1 8 ? 10.109 -45.188 26.297 1 48.78 8 LEU B N 1
ATOM 2157 C CA . LEU B 1 8 ? 9.266 -44.75 25.203 1 48.78 8 LEU B CA 1
ATOM 2158 C C . LEU B 1 8 ? 8.945 -43.25 25.344 1 48.78 8 LEU B C 1
ATOM 2160 O O . LEU B 1 8 ? 8.773 -42.562 24.344 1 48.78 8 LEU B O 1
ATOM 2164 N N . ARG B 1 9 ? 8.969 -42.781 26.688 1 47.5 9 ARG B N 1
ATOM 2165 C CA . ARG B 1 9 ? 8.609 -41.375 26.859 1 47.5 9 ARG B CA 1
ATOM 2166 C C . ARG B 1 9 ? 9.727 -40.469 26.375 1 47.5 9 ARG B C 1
ATOM 2168 O O . ARG B 1 9 ? 9.477 -39.312 25.969 1 47.5 9 ARG B O 1
ATOM 2175 N N . TRP B 1 10 ? 11.023 -41.062 26.531 1 48.78 10 TRP B N 1
ATOM 2176 C CA . TRP B 1 10 ? 12.109 -40.188 26.078 1 48.78 10 TRP B CA 1
ATOM 2177 C C . TRP B 1 10 ? 12.117 -40.062 24.562 1 48.78 10 TRP B C 1
ATOM 2179 O O . TRP B 1 10 ? 12.633 -39.062 24.016 1 48.78 10 TRP B O 1
ATOM 2189 N N . LEU B 1 11 ? 11.609 -41.188 23.875 1 49.44 11 LEU B N 1
ATOM 2190 C CA . LEU B 1 11 ? 11.68 -41.094 22.422 1 49.44 11 LEU B CA 1
ATOM 2191 C C . LEU B 1 11 ? 10.656 -40.125 21.875 1 49.44 11 LEU B C 1
ATOM 2193 O O . LEU B 1 11 ? 10.836 -39.562 20.781 1 49.44 11 LEU B O 1
ATOM 2197 N N . ILE B 1 12 ? 9.523 -39.969 22.688 1 50.75 12 ILE B N 1
ATOM 2198 C CA . ILE B 1 12 ? 8.5 -39.094 22.078 1 50.75 12 ILE B CA 1
ATOM 2199 C C . ILE B 1 12 ? 8.969 -37.656 22.109 1 50.75 12 ILE B C 1
ATOM 2201 O O . ILE B 1 12 ? 8.656 -36.875 21.188 1 50.75 12 ILE B O 1
ATOM 2205 N N . VAL B 1 13 ? 9.75 -37.312 23.219 1 47.41 13 VAL B N 1
ATOM 2206 C CA . VAL B 1 13 ? 10 -35.875 23.328 1 47.41 13 VAL B CA 1
ATOM 2207 C C . VAL B 1 13 ? 11.023 -35.438 22.281 1 47.41 13 VAL B C 1
ATOM 2209 O O . VAL B 1 13 ? 11.094 -34.281 21.922 1 47.41 13 VAL B O 1
ATOM 2212 N N . THR B 1 14 ? 11.906 -36.406 21.875 1 47.72 14 THR B N 1
ATOM 2213 C CA . THR B 1 14 ? 12.922 -35.906 20.953 1 47.72 14 THR B CA 1
ATOM 2214 C C . THR B 1 14 ? 12.328 -35.594 19.594 1 47.72 14 THR B C 1
ATOM 2216 O O . THR B 1 14 ? 12.992 -35.031 18.719 1 47.72 14 THR B O 1
ATOM 2219 N N . GLN B 1 15 ? 11.227 -36.375 19.297 1 46.88 15 GLN B N 1
ATOM 2220 C CA . GLN B 1 15 ? 10.758 -36 17.969 1 46.88 15 GLN B CA 1
ATOM 2221 C C . GLN B 1 15 ? 10.18 -34.594 17.953 1 46.88 15 GLN B C 1
ATOM 2223 O O . GLN B 1 15 ? 9.352 -34.281 17.094 1 46.88 15 GLN B O 1
ATOM 2228 N N . LEU B 1 16 ? 10.062 -33.969 19.156 1 42.03 16 LEU B N 1
ATOM 2229 C CA . LEU B 1 16 ? 9.383 -32.688 19.078 1 42.03 16 LEU B CA 1
ATOM 2230 C C . LEU B 1 16 ? 9.914 -31.859 17.906 1 42.03 16 LEU B C 1
ATOM 2232 O O . LEU B 1 16 ? 10.914 -32.219 17.281 1 42.03 16 LEU B O 1
ATOM 2236 N N . GLY B 1 17 ? 10.336 -30.5 18.234 1 41.75 17 GLY B N 1
ATOM 2237 C CA . GLY B 1 17 ? 10.195 -29.234 17.547 1 41.75 17 GLY B CA 1
ATOM 2238 C C . GLY B 1 17 ? 11.219 -29.047 16.438 1 41.75 17 GLY B C 1
ATOM 2239 O O . GLY B 1 17 ? 12.289 -28.484 16.672 1 41.75 17 GLY B O 1
ATOM 2240 N N . SER B 1 18 ? 11.539 -30.062 15.648 1 44.09 18 SER B N 1
ATOM 2241 C CA . SER B 1 18 ? 12.164 -29.453 14.484 1 44.09 18 SER B CA 1
ATOM 2242 C C . SER B 1 18 ? 11.391 -28.219 14.023 1 44.09 18 SER B C 1
ATOM 2244 O O . SER B 1 18 ? 10.367 -28.344 13.344 1 44.09 18 SER B O 1
ATOM 2246 N N . LEU B 1 19 ? 11.219 -27.234 14.852 1 39.84 19 LEU B N 1
ATOM 2247 C CA . LEU B 1 19 ? 10.898 -25.938 14.25 1 39.84 19 LEU B CA 1
ATOM 2248 C C . LEU B 1 19 ? 11.594 -25.781 12.898 1 39.84 19 LEU B C 1
ATOM 2250 O O . LEU B 1 19 ? 12.828 -25.766 12.836 1 39.84 19 LEU B O 1
ATOM 2254 N N . CYS B 1 20 ? 11.109 -26.469 11.945 1 41.16 20 CYS B N 1
ATOM 2255 C CA . CYS B 1 20 ? 11.492 -25.953 10.641 1 41.16 20 CYS B CA 1
ATOM 2256 C C . CYS B 1 20 ? 11.812 -24.469 10.711 1 41.16 20 CYS B C 1
ATOM 2258 O O . CYS B 1 20 ? 10.906 -23.641 10.836 1 41.16 20 CYS B O 1
ATOM 2260 N N . TYR B 1 21 ? 12.883 -24.094 11.453 1 41.38 21 TYR B N 1
ATOM 2261 C CA . TYR B 1 21 ? 13.445 -22.797 11.117 1 41.38 21 TYR B CA 1
ATOM 2262 C C . TYR B 1 21 ? 13.273 -22.484 9.633 1 41.38 21 TYR B C 1
ATOM 2264 O O . TYR B 1 21 ? 14.055 -22.969 8.797 1 41.38 21 TYR B O 1
ATOM 2272 N N . TYR B 1 22 ? 12.031 -22.5 9.195 1 41.38 22 TYR B N 1
ATOM 2273 C CA . TYR B 1 22 ? 11.984 -21.781 7.918 1 41.38 22 TYR B CA 1
ATOM 2274 C C . TYR B 1 22 ? 12.93 -20.594 7.918 1 41.38 22 TYR B C 1
ATOM 2276 O O . TYR B 1 22 ? 12.734 -19.641 8.68 1 41.38 22 TYR B O 1
ATOM 2284 N N . GLU B 1 23 ? 14.297 -20.734 7.938 1 47.56 23 GLU B N 1
ATOM 2285 C CA . GLU B 1 23 ? 15.172 -19.625 7.566 1 47.56 23 GLU B CA 1
ATOM 2286 C C . GLU B 1 23 ? 14.445 -18.625 6.672 1 47.56 23 GLU B C 1
ATOM 2288 O O . GLU B 1 23 ? 13.992 -18.984 5.578 1 47.56 23 GLU B O 1
ATOM 2293 N N . THR B 1 24 ? 13.609 -17.891 7.254 1 53.66 24 THR B N 1
ATOM 2294 C CA . THR B 1 24 ? 13.102 -16.781 6.457 1 53.66 24 THR B CA 1
ATOM 2295 C C . THR B 1 24 ? 14.195 -16.219 5.562 1 53.66 24 THR B C 1
ATOM 2297 O O . THR B 1 24 ? 15.211 -15.711 6.059 1 53.66 24 THR B O 1
ATOM 2300 N N . TYR B 1 25 ? 14.461 -16.797 4.418 1 67.5 25 TYR B N 1
ATOM 2301 C CA . TYR B 1 25 ? 15.344 -16.375 3.334 1 67.5 25 TYR B CA 1
ATOM 2302 C C . TYR B 1 25 ? 15.031 -14.961 2.881 1 67.5 25 TYR B C 1
ATOM 2304 O O . TYR B 1 25 ? 13.867 -14.539 2.9 1 67.5 25 TYR B O 1
ATOM 2312 N N . GLY B 1 26 ? 15.922 -14.055 3.131 1 83.56 26 GLY B N 1
ATOM 2313 C CA . GLY B 1 26 ? 15.898 -12.688 2.641 1 83.56 26 GLY B CA 1
ATOM 2314 C C . GLY B 1 26 ? 16.297 -11.672 3.697 1 83.56 26 GLY B C 1
ATOM 2315 O O . GLY B 1 26 ? 16.516 -12.023 4.855 1 83.56 26 GLY B O 1
ATOM 2316 N N . ILE B 1 27 ? 16.531 -10.562 3.369 1 91.94 27 ILE B N 1
ATOM 2317 C CA . ILE B 1 27 ? 16.875 -9.453 4.254 1 91.94 27 ILE B CA 1
ATOM 2318 C C . ILE B 1 27 ? 15.625 -8.945 4.957 1 91.94 27 ILE B C 1
ATOM 2320 O O . ILE B 1 27 ? 14.648 -8.57 4.305 1 91.94 27 ILE B O 1
ATOM 2324 N N . THR B 1 28 ? 15.641 -9.039 6.289 1 93.38 28 THR B N 1
ATOM 2325 C CA . THR B 1 28 ? 14.539 -8.5 7.078 1 93.38 28 THR B CA 1
ATOM 2326 C C . THR B 1 28 ? 14.891 -7.121 7.625 1 93.38 28 THR B C 1
ATOM 2328 O O . THR B 1 28 ? 15.977 -6.922 8.172 1 93.38 28 THR B O 1
ATOM 2331 N N . VAL B 1 29 ? 14.016 -6.219 7.418 1 96.5 29 VAL B N 1
ATOM 2332 C CA . VAL B 1 29 ? 14.18 -4.852 7.891 1 96.5 29 VAL B CA 1
ATOM 2333 C C . VAL B 1 29 ? 13.008 -4.469 8.789 1 96.5 29 VAL B C 1
ATOM 2335 O O . VAL B 1 29 ? 11.852 -4.68 8.438 1 96.5 29 VAL B O 1
ATOM 2338 N N . GLN B 1 30 ? 13.328 -3.92 9.969 1 97.38 30 GLN B N 1
ATOM 2339 C CA . GLN B 1 30 ? 12.289 -3.559 10.922 1 97.38 30 GLN B CA 1
ATOM 2340 C C . GLN B 1 30 ? 12.57 -2.201 11.555 1 97.38 30 GLN B C 1
ATOM 2342 O O . GLN B 1 30 ? 13.711 -1.73 11.547 1 97.38 30 GLN B O 1
ATOM 2347 N N . SER B 1 31 ? 11.523 -1.567 12.039 1 98.5 31 SER B N 1
ATOM 2348 C CA . SER B 1 31 ? 11.648 -0.312 12.773 1 98.5 31 SER B CA 1
ATOM 2349 C C . SER B 1 31 ? 11.109 -0.446 14.195 1 98.5 31 SER B C 1
ATOM 2351 O O . SER B 1 31 ? 10.109 -1.137 14.422 1 98.5 31 SER B O 1
ATOM 2353 N N . ASP B 1 32 ? 11.742 0.25 15.125 1 98.25 32 ASP B N 1
ATOM 2354 C CA . ASP B 1 32 ? 11.281 0.242 16.516 1 98.25 32 ASP B CA 1
ATOM 2355 C C . ASP B 1 32 ? 9.93 0.941 16.641 1 98.25 32 ASP B C 1
ATOM 2357 O O . ASP B 1 32 ? 9.125 0.602 17.516 1 98.25 32 ASP B O 1
ATOM 2361 N N . ASN B 1 33 ? 9.758 1.908 15.891 1 98.38 33 ASN B N 1
ATOM 2362 C CA . ASN B 1 33 ? 8.539 2.709 15.867 1 98.38 33 ASN B CA 1
ATOM 2363 C C . ASN B 1 33 ? 8.188 3.146 14.445 1 98.38 33 ASN B C 1
ATOM 2365 O O . ASN B 1 33 ? 8.883 3.979 13.859 1 98.38 33 ASN B O 1
ATOM 2369 N N . GLU B 1 34 ? 7.121 2.643 13.906 1 98.56 34 GLU B N 1
ATOM 2370 C CA . GLU B 1 34 ? 6.758 2.941 12.523 1 98.56 34 GLU B CA 1
ATOM 2371 C C . GLU B 1 34 ? 5.914 4.211 12.438 1 98.56 34 GLU B C 1
ATOM 2373 O O . GLU B 1 34 ? 5.605 4.684 11.344 1 98.56 34 GLU B O 1
ATOM 2378 N N . HIS B 1 35 ? 5.449 4.734 13.562 1 98.75 35 HIS B N 1
ATOM 2379 C CA . HIS B 1 35 ? 4.672 5.965 13.641 1 98.75 35 HIS B CA 1
ATOM 2380 C C . HIS B 1 35 ? 5.328 6.973 14.578 1 98.75 35 HIS B C 1
ATOM 2382 O O . HIS B 1 35 ? 4.988 7.035 15.758 1 98.75 35 HIS B O 1
ATOM 2388 N N . VAL B 1 36 ? 6.148 7.691 14.039 1 98.81 36 VAL B N 1
ATOM 2389 C CA . VAL B 1 36 ? 6.957 8.617 14.828 1 98.81 36 VAL B CA 1
ATOM 2390 C C . VAL B 1 36 ? 6.297 10 14.836 1 98.81 36 VAL B C 1
ATOM 2392 O O . VAL B 1 36 ? 5.789 10.461 13.812 1 98.81 36 VAL B O 1
ATOM 2395 N N . THR B 1 37 ? 6.25 10.688 16 1 98.56 37 THR B N 1
ATOM 2396 C CA . THR B 1 37 ? 5.816 12.07 16.141 1 98.56 37 THR B CA 1
ATOM 2397 C C . THR B 1 37 ? 6.914 12.922 16.766 1 98.56 37 THR B C 1
ATOM 2399 O O . THR B 1 37 ? 7.703 12.43 17.578 1 98.56 37 THR B O 1
ATOM 2402 N N . ALA B 1 38 ? 7.02 14.07 16.359 1 98.56 38 ALA B N 1
ATOM 2403 C CA . ALA B 1 38 ? 7.961 15.047 16.922 1 98.56 38 ALA B CA 1
ATOM 2404 C C . ALA B 1 38 ? 7.387 16.453 16.875 1 98.56 38 ALA B C 1
ATOM 2406 O O . ALA B 1 38 ? 6.691 16.812 15.914 1 98.56 38 ALA B O 1
ATOM 2407 N N . ARG B 1 39 ? 7.641 17.219 17.891 1 98.25 39 ARG B N 1
ATOM 2408 C CA . ARG B 1 39 ? 7.23 18.609 17.844 1 98.25 39 ARG B CA 1
ATOM 2409 C C . ARG B 1 39 ? 8.109 19.406 16.891 1 98.25 39 ARG B C 1
ATOM 2411 O O . ARG B 1 39 ? 9.297 19.125 16.75 1 98.25 39 ARG B O 1
ATOM 2418 N N . GLU B 1 40 ? 7.496 20.359 16.344 1 98 40 GLU B N 1
ATOM 2419 C CA . GLU B 1 40 ? 8.242 21.219 15.414 1 98 40 GLU B CA 1
ATOM 2420 C C . GLU B 1 40 ? 9.484 21.797 16.078 1 98 40 GLU B C 1
ATOM 2422 O O . GLU B 1 40 ? 9.43 22.234 17.234 1 98 40 GLU B O 1
ATOM 2427 N N . PHE B 1 41 ? 10.688 21.703 15.406 1 97.56 41 PHE B N 1
ATOM 2428 C CA . PHE B 1 41 ? 11.984 22.266 15.766 1 97.56 41 PHE B CA 1
ATOM 2429 C C . PHE B 1 41 ? 12.703 21.359 16.75 1 97.56 41 PHE B C 1
ATOM 2431 O O . PHE B 1 41 ? 13.758 21.719 17.281 1 97.56 41 PHE B O 1
ATOM 2438 N N . GLU B 1 42 ? 12.086 20.281 16.969 1 97.94 42 GLU B N 1
ATOM 2439 C CA . GLU B 1 42 ? 12.789 19.266 17.75 1 97.94 42 GLU B CA 1
ATOM 2440 C C . GLU B 1 42 ? 13.414 18.219 16.828 1 97.94 42 GLU B C 1
ATOM 2442 O O . GLU B 1 42 ? 13.492 18.406 15.617 1 97.94 42 GLU B O 1
ATOM 2447 N N . GLY B 1 43 ? 13.938 17.156 17.453 1 98.25 43 GLY B N 1
ATOM 2448 C CA . GLY B 1 43 ? 14.539 16.078 16.672 1 98.25 43 GLY B CA 1
ATOM 2449 C C . GLY B 1 43 ? 13.617 14.883 16.5 1 98.25 43 GLY B C 1
ATOM 2450 O O . GLY B 1 43 ? 12.695 14.68 17.297 1 98.25 43 GLY B O 1
ATOM 2451 N N . ALA B 1 44 ? 13.844 14.188 15.469 1 98.75 44 ALA B N 1
ATOM 2452 C CA . ALA B 1 44 ? 13.109 12.953 15.219 1 98.75 44 ALA B CA 1
ATOM 2453 C C . ALA B 1 44 ? 14.055 11.812 14.875 1 98.75 44 ALA B C 1
ATOM 2455 O O . ALA B 1 44 ? 14.977 11.984 14.07 1 98.75 44 ALA B O 1
ATOM 2456 N N . PHE B 1 45 ? 13.859 10.711 15.492 1 98.75 45 PHE B N 1
ATOM 2457 C CA . PHE B 1 45 ? 14.672 9.523 15.258 1 98.75 45 PHE B CA 1
ATOM 2458 C C . PHE B 1 45 ? 13.867 8.469 14.492 1 98.75 45 PHE B C 1
ATOM 2460 O O . PHE B 1 45 ? 12.812 8.031 14.961 1 98.75 45 PHE B O 1
ATOM 2467 N N . LEU B 1 46 ? 14.297 8.117 13.32 1 98.88 46 LEU B N 1
ATOM 2468 C CA . LEU B 1 46 ? 13.688 7.074 12.516 1 98.88 46 LEU B CA 1
ATOM 2469 C C . LEU B 1 46 ? 14.547 5.812 12.508 1 98.88 46 LEU B C 1
ATOM 2471 O O . LEU B 1 46 ? 15.594 5.773 11.867 1 98.88 46 LEU B O 1
ATOM 2475 N N . SER B 1 47 ? 14.078 4.836 13.133 1 98.81 47 SER B N 1
ATOM 2476 C CA . SER B 1 47 ? 14.867 3.627 13.336 1 98.81 47 SER B CA 1
ATOM 2477 C C . SER B 1 47 ? 14.695 2.656 12.172 1 98.81 47 SER B C 1
ATOM 2479 O O . SER B 1 47 ? 13.586 2.477 11.664 1 98.81 47 SER B O 1
ATOM 2481 N N . CYS B 1 48 ? 15.75 2.051 11.773 1 98.5 48 CYS B N 1
ATOM 2482 C CA . CYS B 1 48 ? 15.852 1.031 10.727 1 98.5 48 CYS B CA 1
ATOM 2483 C C . CYS B 1 48 ? 16.875 -0.038 11.109 1 98.5 48 CYS B C 1
ATOM 2485 O O . CYS B 1 48 ? 18.078 0.224 11.117 1 98.5 48 CYS B O 1
ATOM 2487 N N . LYS B 1 49 ? 16.359 -1.18 11.391 1 97.12 49 LYS B N 1
ATOM 2488 C CA . LYS B 1 49 ? 17.188 -2.303 11.805 1 97.12 49 LYS B CA 1
ATOM 2489 C C . LYS B 1 49 ? 17.109 -3.447 10.797 1 97.12 49 LYS B C 1
ATOM 2491 O O . LYS B 1 49 ? 16.094 -3.633 10.141 1 97.12 49 LYS B O 1
ATOM 2496 N N . HIS B 1 50 ? 18.203 -4.188 10.711 1 95.5 50 HIS B N 1
ATOM 2497 C CA . HIS B 1 50 ? 18.234 -5.285 9.75 1 95.5 50 HIS B CA 1
ATOM 2498 C C . HIS B 1 50 ? 19.062 -6.457 10.281 1 95.5 50 HIS B C 1
ATOM 2500 O O . HIS B 1 50 ? 19.781 -6.316 11.266 1 95.5 50 HIS B O 1
ATOM 2506 N N . ASN B 1 51 ? 18.984 -7.625 9.578 1 92.25 51 ASN B N 1
ATOM 2507 C CA . ASN B 1 51 ? 19.641 -8.852 10.023 1 92.25 51 ASN B CA 1
ATOM 2508 C C . ASN B 1 51 ? 20.844 -9.195 9.148 1 92.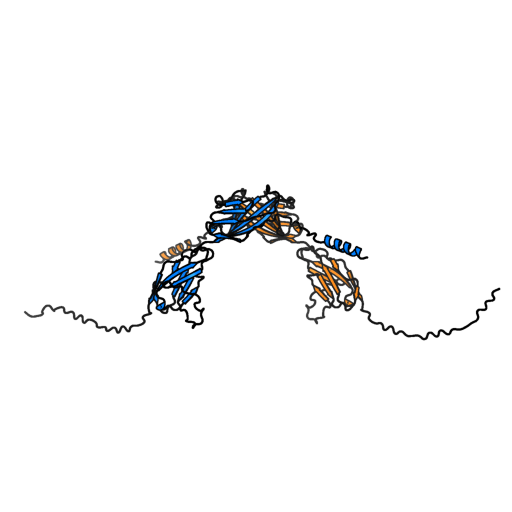25 51 ASN B C 1
ATOM 2510 O O . ASN B 1 51 ? 21.328 -10.328 9.188 1 92.25 51 ASN B O 1
ATOM 2514 N N . VAL B 1 52 ? 21.266 -8.234 8.352 1 90.19 52 VAL B N 1
ATOM 2515 C CA . VAL B 1 52 ? 22.406 -8.523 7.488 1 90.19 52 VAL B CA 1
ATOM 2516 C C . VAL B 1 52 ? 23.656 -8.688 8.336 1 90.19 52 VAL B C 1
ATOM 2518 O O . VAL B 1 52 ? 23.969 -7.828 9.164 1 90.19 52 VAL B O 1
ATOM 2521 N N . ARG B 1 53 ? 24.359 -9.797 8.133 1 82.31 53 ARG B N 1
ATOM 2522 C CA . ARG B 1 53 ? 25.516 -10.133 8.969 1 82.31 53 ARG B CA 1
ATOM 2523 C C . ARG B 1 53 ? 26.734 -9.32 8.57 1 82.31 53 ARG B C 1
ATOM 2525 O O . ARG B 1 53 ? 27.422 -8.758 9.422 1 82.31 53 ARG B O 1
ATOM 2532 N N . LYS B 1 54 ? 27.125 -9.391 7.25 1 77.94 54 LYS B N 1
ATOM 2533 C CA . LYS B 1 54 ? 28.281 -8.633 6.809 1 77.94 54 LYS B CA 1
ATOM 2534 C C . LYS B 1 54 ? 27.906 -7.199 6.449 1 77.94 54 LYS B C 1
ATOM 2536 O O . LYS B 1 54 ? 27.469 -6.93 5.328 1 77.94 54 LYS B O 1
ATOM 2541 N N . GLU B 1 55 ? 28.078 -6.305 7.34 1 71.31 55 GLU B N 1
ATOM 2542 C CA . GLU B 1 55 ? 27.609 -4.93 7.219 1 71.31 55 GLU B CA 1
ATOM 2543 C C . GLU B 1 55 ? 28.422 -4.148 6.191 1 71.31 55 GLU B C 1
ATOM 2545 O O . GLU B 1 55 ? 27.953 -3.158 5.633 1 71.31 55 GLU B O 1
ATOM 2550 N N . THR B 1 56 ? 29.516 -4.691 5.84 1 74.94 56 THR B N 1
ATOM 2551 C CA . THR B 1 56 ? 30.391 -3.93 4.957 1 74.94 56 THR B CA 1
ATOM 2552 C C . THR B 1 56 ? 29.844 -3.914 3.531 1 74.94 56 THR B C 1
ATOM 2554 O O . THR B 1 56 ? 30.188 -3.035 2.738 1 74.94 56 THR B O 1
ATOM 2557 N N . ASP B 1 57 ? 28.922 -4.695 3.176 1 85.88 57 ASP B N 1
ATOM 2558 C CA . ASP B 1 57 ? 28.484 -4.75 1.783 1 85.88 57 ASP B CA 1
ATOM 2559 C C . ASP B 1 57 ? 27.016 -4.352 1.651 1 85.88 57 ASP B C 1
ATOM 2561 O O . ASP B 1 57 ? 26.344 -4.734 0.689 1 85.88 57 ASP B O 1
ATOM 2565 N N . ILE B 1 58 ? 26.672 -3.488 2.637 1 93.12 58 ILE B N 1
A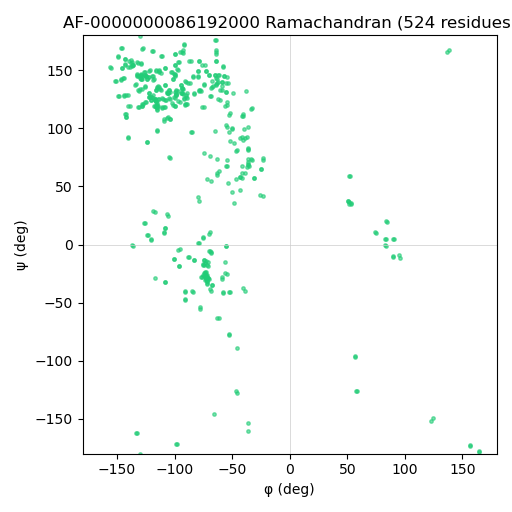TOM 2566 C CA . ILE B 1 58 ? 25.25 -3.174 2.58 1 93.12 58 ILE B CA 1
ATOM 2567 C C . ILE B 1 58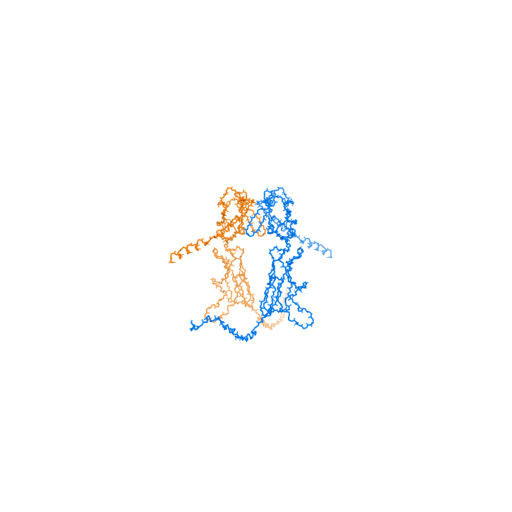 ? 25.047 -1.804 1.938 1 93.12 58 ILE B C 1
ATOM 2569 O O . ILE B 1 58 ? 25.906 -0.923 2.061 1 93.12 58 ILE B O 1
ATOM 2573 N N . ARG B 1 59 ? 24.062 -1.647 1.188 1 96.38 59 ARG B N 1
ATOM 2574 C CA . ARG B 1 59 ? 23.578 -0.359 0.704 1 96.38 59 ARG B CA 1
ATOM 2575 C C . ARG B 1 59 ? 22.391 0.118 1.523 1 96.38 59 ARG B C 1
ATOM 2577 O O . ARG B 1 59 ? 21.359 -0.57 1.603 1 96.38 59 ARG B O 1
ATOM 2584 N N . VAL B 1 60 ? 22.594 1.279 2.156 1 97.62 60 VAL B N 1
ATOM 2585 C CA . VAL B 1 60 ? 21.516 1.894 2.92 1 97.62 60 VAL B CA 1
ATOM 2586 C C . VAL B 1 60 ? 20.938 3.076 2.143 1 97.62 60 VAL B C 1
ATOM 2588 O O . VAL B 1 60 ? 21.672 3.961 1.708 1 97.62 60 VAL B O 1
ATOM 2591 N N . GLU B 1 61 ? 19.656 3.031 1.946 1 98.31 61 GLU B N 1
ATOM 2592 C CA . GLU B 1 61 ? 19 4.164 1.309 1 98.31 61 GLU B CA 1
ATOM 2593 C C . GLU B 1 61 ? 17.734 4.562 2.068 1 98.31 61 GLU B C 1
ATOM 2595 O O . GLU B 1 61 ? 16.984 3.699 2.549 1 98.31 61 GLU B O 1
ATOM 2600 N N . TRP B 1 62 ? 17.531 5.836 2.23 1 98.62 62 TRP B N 1
ATOM 2601 C CA . TRP B 1 62 ? 16.297 6.398 2.76 1 98.62 62 TRP B CA 1
ATOM 2602 C C . TRP B 1 62 ? 15.594 7.266 1.717 1 98.62 62 TRP B C 1
ATOM 2604 O O . TRP B 1 62 ? 16.25 8.062 1.034 1 98.62 62 TRP B O 1
ATOM 2614 N N . LYS B 1 63 ? 14.336 7.039 1.59 1 98.12 63 LYS B N 1
ATOM 2615 C CA . LYS B 1 63 ? 13.5 7.836 0.696 1 98.12 63 LYS B CA 1
ATOM 2616 C C . LYS B 1 63 ? 12.312 8.438 1.442 1 98.12 63 LYS B C 1
ATOM 2618 O O . LYS B 1 63 ? 11.797 7.828 2.385 1 98.12 63 LYS B O 1
ATOM 2623 N N . LYS B 1 64 ? 11.953 9.586 1.062 1 97.31 64 LYS B N 1
ATOM 2624 C CA . LYS B 1 64 ? 10.734 10.227 1.551 1 97.31 64 LYS B CA 1
ATOM 2625 C C . LYS B 1 64 ? 9.648 10.234 0.479 1 97.31 64 LYS B C 1
ATOM 2627 O O . LYS B 1 64 ? 9.914 10.578 -0.677 1 97.31 64 LYS B O 1
ATOM 2632 N N . VAL B 1 65 ? 8.5 9.805 0.916 1 95.44 65 VAL B N 1
ATOM 2633 C CA . VAL B 1 65 ? 7.352 9.773 0.015 1 95.44 65 VAL B CA 1
ATOM 2634 C C . VAL B 1 65 ? 6.281 10.742 0.509 1 95.44 65 VAL B C 1
ATOM 2636 O O . VAL B 1 65 ? 5.742 10.578 1.605 1 95.44 65 VAL B O 1
ATOM 2639 N N . LYS B 1 66 ? 6.055 11.703 -0.303 1 89.19 66 LYS B N 1
ATOM 2640 C CA . LYS B 1 66 ? 5.008 12.672 0 1 89.19 66 LYS B CA 1
ATOM 2641 C C . LYS B 1 66 ? 4.242 13.062 -1.26 1 89.19 66 LYS B C 1
ATOM 2643 O O . LYS B 1 66 ? 4.844 13.5 -2.246 1 89.19 66 LYS B O 1
ATOM 2648 N N . ASP B 1 67 ? 2.949 12.984 -1.245 1 83.62 67 ASP B N 1
ATOM 2649 C CA . ASP B 1 67 ? 2.088 13.367 -2.357 1 83.62 67 ASP B CA 1
ATOM 2650 C C . ASP B 1 67 ? 2.551 12.719 -3.66 1 83.62 67 ASP B C 1
ATOM 2652 O O . ASP B 1 67 ? 2.707 13.398 -4.676 1 83.62 67 ASP B O 1
ATOM 2656 N N . SER B 1 68 ? 3.023 11.539 -3.738 1 83.19 68 SER B N 1
ATOM 2657 C CA . SER B 1 68 ? 3.402 10.727 -4.891 1 83.19 68 SER B CA 1
ATOM 2658 C C . SER B 1 68 ? 4.816 11.062 -5.355 1 83.19 68 SER B C 1
ATOM 2660 O O . SER B 1 68 ? 5.258 10.586 -6.406 1 83.19 68 SER B O 1
ATOM 2662 N N . VAL B 1 69 ? 5.402 11.984 -4.691 1 89.25 69 VAL B N 1
ATOM 2663 C CA . VAL B 1 69 ? 6.785 12.328 -4.996 1 89.25 69 VAL B CA 1
ATOM 2664 C C . VAL B 1 69 ? 7.727 11.516 -4.105 1 89.25 69 VAL B C 1
ATOM 2666 O O . VAL B 1 69 ? 7.527 11.438 -2.893 1 89.25 69 VAL B O 1
ATOM 2669 N N . ILE B 1 70 ? 8.695 10.992 -4.766 1 95.25 70 ILE B N 1
ATOM 2670 C CA . ILE B 1 70 ? 9.711 10.219 -4.043 1 95.25 70 ILE B CA 1
ATOM 2671 C C . ILE B 1 70 ? 11.062 10.922 -4.156 1 95.25 70 ILE B C 1
ATOM 2673 O O . ILE B 1 70 ? 11.523 11.219 -5.258 1 95.25 70 ILE B O 1
ATOM 2677 N N . SER B 1 71 ? 11.625 11.258 -3.021 1 95.75 71 SER B N 1
ATOM 2678 C CA . SER B 1 71 ? 12.953 11.875 -2.984 1 95.75 71 SER B CA 1
ATOM 2679 C C . SER B 1 71 ? 13.875 11.133 -2.027 1 95.75 71 SER B C 1
ATOM 2681 O O . SER B 1 71 ? 13.438 10.633 -0.992 1 95.75 71 SER B O 1
ATOM 2683 N N . PHE B 1 72 ? 15.109 11.109 -2.422 1 97.06 72 PHE B N 1
ATOM 2684 C CA . PHE B 1 72 ? 16.078 10.461 -1.542 1 97.06 72 PHE B CA 1
ATOM 2685 C C . PHE B 1 72 ? 16.438 11.367 -0.368 1 97.06 72 PHE B C 1
ATOM 2687 O O . PHE B 1 72 ? 16.641 12.57 -0.546 1 97.06 72 PHE B O 1
ATOM 2694 N N . VAL B 1 73 ? 16.406 10.797 0.766 1 98 73 VAL B N 1
ATOM 2695 C CA . VAL B 1 73 ? 16.891 11.445 1.981 1 98 73 VAL B CA 1
ATOM 2696 C C . VAL B 1 73 ? 18.359 11.109 2.193 1 98 73 VAL B C 1
ATOM 2698 O O . VAL B 1 73 ? 19.172 11.992 2.482 1 98 73 VAL B O 1
ATOM 2701 N N . TYR B 1 74 ? 18.703 9.875 2.08 1 98.31 74 TYR B N 1
ATOM 2702 C CA . TYR B 1 74 ? 20.047 9.32 2.182 1 98.31 74 TYR B CA 1
ATOM 2703 C C . TYR B 1 74 ? 20.375 8.453 0.976 1 98.31 74 TYR B C 1
ATOM 2705 O O . TYR B 1 74 ? 19.672 7.477 0.698 1 98.31 74 TYR B O 1
ATOM 2713 N N . PHE B 1 75 ? 21.391 8.773 0.265 1 97.06 75 PHE B N 1
ATOM 2714 C CA . PHE B 1 75 ? 21.719 8.172 -1.019 1 97.06 75 PHE B CA 1
ATOM 2715 C C . PHE B 1 75 ? 23.234 8.148 -1.236 1 97.06 75 PHE B C 1
ATOM 2717 O O . PHE B 1 75 ? 23.906 9.172 -1.063 1 97.06 75 PHE B O 1
ATOM 2724 N N . ASN B 1 76 ? 23.719 7.023 -1.546 1 94.69 76 ASN B N 1
ATOM 2725 C CA . ASN B 1 76 ? 25.141 6.852 -1.817 1 94.69 76 ASN B CA 1
ATOM 2726 C C . ASN B 1 76 ? 26 7.387 -0.675 1 94.69 76 ASN B C 1
ATOM 2728 O O . ASN B 1 76 ? 26.984 8.094 -0.91 1 94.69 76 ASN B O 1
ATOM 2732 N N . GLY B 1 77 ? 25.5 7.234 0.549 1 95.31 77 GLY B N 1
ATOM 2733 C CA . GLY B 1 77 ? 26.312 7.512 1.725 1 95.31 77 GLY B CA 1
ATOM 2734 C C . GLY B 1 77 ? 26.203 8.945 2.207 1 95.31 77 GLY B C 1
ATOM 2735 O O . GLY B 1 77 ? 26.922 9.359 3.113 1 95.31 77 GLY B O 1
ATOM 2736 N N . VAL B 1 78 ? 25.328 9.688 1.573 1 96.19 78 VAL B N 1
ATOM 2737 C CA . VAL B 1 78 ? 25.219 11.086 1.988 1 96.19 78 VAL B CA 1
ATOM 2738 C C . VAL B 1 78 ? 23.75 11.492 2.082 1 96.19 78 VAL B C 1
ATOM 2740 O O . VAL B 1 78 ? 22.906 10.914 1.405 1 96.19 78 VAL B O 1
ATOM 2743 N N . PHE B 1 79 ? 23.531 12.469 2.908 1 97.69 79 PHE B N 1
ATOM 2744 C CA . PHE B 1 79 ? 22.203 13.047 2.996 1 97.69 79 PHE B CA 1
ATOM 2745 C C . PHE B 1 79 ? 21.953 14.016 1.847 1 97.69 79 PHE B C 1
ATOM 2747 O O . PHE B 1 79 ? 22.844 14.766 1.455 1 97.69 79 PHE B O 1
ATOM 2754 N N . GLU B 1 80 ? 20.734 14.023 1.385 1 95.69 80 GLU B N 1
ATOM 2755 C CA . GLU B 1 80 ? 20.375 14.789 0.194 1 95.69 80 GLU B CA 1
ATOM 2756 C C . GLU B 1 80 ? 19.531 16 0.556 1 95.69 80 GLU B C 1
ATOM 2758 O O . GLU B 1 80 ? 18.875 16.016 1.599 1 95.69 80 GLU B O 1
ATOM 2763 N N . GLY B 1 81 ? 19.625 17.047 -0.286 1 92.12 81 GLY B N 1
ATOM 2764 C CA . GLY B 1 81 ? 18.719 18.188 -0.206 1 92.12 81 GLY B CA 1
ATOM 2765 C C . GLY B 1 81 ? 18.734 18.875 1.146 1 92.12 81 GLY B C 1
ATOM 2766 O O . GLY B 1 81 ? 19.812 19.203 1.66 1 92.12 81 GLY B O 1
ATOM 2767 N N . HIS B 1 82 ? 17.516 19.016 1.741 1 92.5 82 HIS B N 1
ATOM 2768 C CA . HIS B 1 82 ? 17.359 19.797 2.957 1 92.5 82 HIS B CA 1
ATOM 2769 C C . HIS B 1 82 ? 17.812 19.016 4.184 1 92.5 82 HIS B C 1
ATOM 2771 O O . HIS B 1 82 ? 17.875 19.562 5.289 1 92.5 82 HIS B O 1
ATOM 2777 N N . PHE B 1 83 ? 18.297 17.766 3.992 1 96.88 83 PHE B N 1
ATOM 2778 C CA . PHE B 1 83 ? 18.703 16.938 5.121 1 96.88 83 PHE B CA 1
ATOM 2779 C C . PHE B 1 83 ? 20.219 16.953 5.289 1 96.88 83 PHE B C 1
ATOM 2781 O O . PHE B 1 83 ? 20.734 16.484 6.301 1 96.88 83 PHE B O 1
ATOM 2788 N N . LYS B 1 84 ? 20.984 17.422 4.395 1 94.81 84 LYS B N 1
ATOM 2789 C CA . LYS B 1 84 ? 22.453 17.359 4.34 1 94.81 84 LYS B CA 1
ATOM 2790 C C . LYS B 1 84 ? 23.062 17.891 5.633 1 94.81 84 LYS B C 1
ATOM 2792 O O . LYS B 1 84 ? 24 17.281 6.172 1 94.81 84 LYS B O 1
ATOM 2797 N N . ASP B 1 85 ? 22.5 18.969 6.16 1 94.56 85 ASP B N 1
ATOM 2798 C CA . ASP B 1 85 ? 23.141 19.578 7.312 1 94.56 85 ASP B CA 1
ATOM 2799 C C . ASP B 1 85 ? 22.328 19.359 8.586 1 94.56 85 ASP B C 1
ATOM 2801 O O . ASP B 1 85 ? 22.656 19.906 9.641 1 94.56 85 ASP B O 1
ATOM 2805 N N . ARG B 1 86 ? 21.406 18.562 8.531 1 96.94 86 ARG B N 1
ATOM 2806 C CA . ARG B 1 86 ? 20.562 18.484 9.711 1 96.94 86 ARG B CA 1
ATOM 2807 C C . ARG B 1 86 ? 20.234 17.031 10.062 1 96.94 86 ARG B C 1
ATOM 2809 O O . ARG B 1 86 ? 19.484 16.766 10.992 1 96.94 86 ARG B O 1
ATOM 2816 N N . ALA B 1 87 ? 20.75 16.078 9.258 1 98.38 87 ALA B N 1
ATOM 2817 C CA . ALA B 1 87 ? 20.5 14.664 9.555 1 98.38 87 ALA B CA 1
ATOM 2818 C C . ALA B 1 87 ? 21.797 13.891 9.734 1 98.38 87 ALA B C 1
ATOM 2820 O O . ALA B 1 87 ? 22.828 14.273 9.188 1 98.38 87 ALA B O 1
ATOM 2821 N N . GLU B 1 88 ? 21.703 12.898 10.562 1 98.12 88 GLU B N 1
ATOM 2822 C CA . GLU B 1 88 ? 22.828 12.008 10.828 1 98.12 88 GLU B CA 1
ATOM 2823 C C . GLU B 1 88 ? 22.406 10.547 10.75 1 98.12 88 GLU B C 1
ATOM 2825 O O . GLU B 1 88 ? 21.266 10.203 11.109 1 98.12 88 GLU B O 1
ATOM 2830 N N . ILE B 1 89 ? 23.359 9.766 10.25 1 97.44 89 ILE B N 1
ATOM 2831 C CA . ILE B 1 89 ? 23.078 8.336 10.133 1 97.44 89 ILE B CA 1
ATOM 2832 C C . ILE B 1 89 ? 23.688 7.59 11.312 1 97.44 89 ILE B C 1
ATOM 2834 O O . ILE B 1 89 ? 24.828 7.863 11.711 1 97.44 89 ILE B O 1
ATOM 2838 N N . LEU B 1 90 ? 22.938 6.828 11.945 1 96.5 90 LEU B N 1
ATOM 2839 C CA . LEU B 1 90 ? 23.375 5.895 12.969 1 96.5 90 LEU B CA 1
ATOM 2840 C C . LEU B 1 90 ? 23.141 4.453 12.539 1 96.5 90 LEU B C 1
ATOM 2842 O O . LEU B 1 90 ? 22.047 3.918 12.727 1 96.5 90 LEU B O 1
ATOM 2846 N N . HIS B 1 91 ? 24.234 3.764 12.016 1 92.75 91 HIS B N 1
ATOM 2847 C CA . HIS B 1 91 ? 24.125 2.475 11.336 1 92.75 91 HIS B CA 1
ATOM 2848 C C . HIS B 1 91 ? 23.172 2.549 10.156 1 92.75 91 HIS B C 1
ATOM 2850 O O . HIS B 1 91 ? 23.484 3.146 9.125 1 92.75 91 HIS B O 1
ATOM 2856 N N . SER B 1 92 ? 21.906 2.166 10.305 1 97.19 92 SER B N 1
ATOM 2857 C CA . SER B 1 92 ? 20.922 2.246 9.227 1 97.19 92 SER B CA 1
ATOM 2858 C C . SER B 1 92 ? 19.75 3.141 9.609 1 97.19 92 SER B C 1
ATOM 2860 O O . SER B 1 92 ? 18.812 3.326 8.82 1 97.19 92 SER B O 1
ATOM 2862 N N . SER B 1 93 ? 19.828 3.771 10.797 1 98.5 93 SER B N 1
ATOM 2863 C CA . SER B 1 93 ? 18.797 4.688 11.281 1 98.5 93 SER B CA 1
ATOM 2864 C C . SER B 1 93 ? 19.203 6.141 11.047 1 98.5 93 SER B C 1
ATOM 2866 O O . SER B 1 93 ? 20.375 6.434 10.797 1 98.5 93 SER B O 1
ATOM 2868 N N . ILE B 1 94 ? 18.219 7 11.141 1 98.69 94 ILE B N 1
ATOM 2869 C CA . ILE B 1 94 ? 18.594 8.398 10.914 1 98.69 94 ILE B CA 1
ATOM 2870 C C . ILE B 1 94 ? 18 9.266 12.023 1 98.69 94 ILE B C 1
ATOM 2872 O O . ILE B 1 94 ? 16.938 8.969 12.555 1 98.69 94 ILE B O 1
ATOM 2876 N N . GLN B 1 95 ? 18.75 10.258 12.336 1 98.69 95 GLN B N 1
ATOM 2877 C CA . GLN B 1 95 ? 18.344 11.312 13.258 1 98.69 95 GLN B CA 1
ATOM 2878 C C . GLN B 1 95 ? 18.234 12.656 12.539 1 98.69 95 GLN B C 1
ATOM 2880 O O . GLN B 1 95 ? 19.219 13.148 11.969 1 98.69 95 GLN B O 1
ATOM 2885 N N . ILE B 1 96 ? 17.062 13.211 12.555 1 98.69 96 ILE B N 1
ATOM 2886 C CA . ILE B 1 96 ? 16.828 14.5 11.914 1 98.69 96 ILE B CA 1
ATOM 2887 C C . ILE B 1 96 ? 16.734 15.594 12.977 1 98.69 96 ILE B C 1
ATOM 2889 O O . ILE B 1 96 ? 15.977 15.453 13.945 1 98.69 96 ILE B O 1
ATOM 2893 N N . LYS B 1 97 ? 17.391 16.578 12.805 1 98.38 97 LYS B N 1
ATOM 2894 C CA . LYS B 1 97 ? 17.344 17.703 13.734 1 98.38 97 LYS B CA 1
ATOM 2895 C C . LYS B 1 97 ? 16.406 18.797 13.227 1 98.38 97 LYS B C 1
ATOM 2897 O O . LYS B 1 97 ? 16.219 18.938 12.016 1 98.38 97 LYS B O 1
ATOM 2902 N N . ASN B 1 98 ? 15.805 19.547 14.172 1 98 98 ASN B N 1
ATOM 2903 C CA . ASN B 1 98 ? 15.016 20.734 13.867 1 98 98 ASN B CA 1
ATOM 2904 C C . ASN B 1 98 ? 13.953 20.438 12.805 1 98 98 ASN B C 1
ATOM 2906 O O . ASN B 1 98 ? 13.875 21.141 11.797 1 98 98 ASN B O 1
ATOM 2910 N N . VAL B 1 99 ? 13.109 19.516 13.109 1 98.56 99 VAL B N 1
ATOM 2911 C CA . VAL B 1 99 ? 12.125 19.094 12.125 1 98.56 99 VAL B CA 1
ATOM 2912 C C . VAL B 1 99 ? 11.094 20.203 11.906 1 98.56 99 VAL B C 1
ATOM 2914 O O . VAL B 1 99 ? 10.781 20.953 12.828 1 98.56 99 VAL B O 1
ATOM 2917 N N . THR B 1 100 ? 10.609 20.328 10.68 1 97.5 100 THR B N 1
ATOM 2918 C CA . THR B 1 100 ? 9.555 21.266 10.312 1 97.5 100 THR B CA 1
ATOM 2919 C C . THR B 1 100 ? 8.336 20.516 9.773 1 97.5 100 THR B C 1
ATOM 2921 O O . THR B 1 100 ? 8.406 19.312 9.5 1 97.5 100 THR B O 1
ATOM 2924 N N . ARG B 1 101 ? 7.246 21.219 9.664 1 97 101 ARG B N 1
ATOM 2925 C CA . ARG B 1 101 ? 6.02 20.609 9.148 1 97 101 ARG B CA 1
ATOM 2926 C C . ARG B 1 101 ? 6.25 20 7.77 1 97 101 ARG B C 1
ATOM 2928 O O . ARG B 1 101 ? 5.602 19.016 7.406 1 97 101 ARG B O 1
ATOM 2935 N N . LYS B 1 102 ? 7.258 20.5 7.023 1 95.81 102 LYS B N 1
ATOM 2936 C CA . LYS B 1 102 ? 7.562 20 5.684 1 95.81 102 LYS B CA 1
ATOM 2937 C C . LYS B 1 102 ? 8.188 18.609 5.746 1 95.81 102 LYS B C 1
ATOM 2939 O O . LYS B 1 102 ? 8.219 17.891 4.742 1 95.81 102 LYS B O 1
ATOM 2944 N N . ASP B 1 103 ? 8.656 18.297 6.895 1 97.75 103 ASP B N 1
ATOM 2945 C CA . ASP B 1 103 ? 9.328 17.016 7.051 1 97.75 103 ASP B CA 1
ATOM 2946 C C . ASP B 1 103 ? 8.328 15.883 7.285 1 97.75 103 ASP B C 1
ATOM 2948 O O . ASP B 1 103 ? 8.68 14.703 7.207 1 97.75 103 ASP B O 1
ATOM 2952 N N . SER B 1 104 ? 7.074 16.25 7.59 1 97.94 104 SER B N 1
ATOM 2953 C CA . SER B 1 104 ? 6.059 15.219 7.742 1 97.94 104 SER B CA 1
ATOM 2954 C C . SER B 1 104 ? 5.914 14.398 6.465 1 97.94 104 SER B C 1
ATOM 2956 O O . SER B 1 104 ? 5.973 14.945 5.359 1 97.94 104 SER B O 1
ATOM 2958 N N . GLY B 1 105 ? 5.754 13.117 6.645 1 97.75 105 GLY B N 1
ATOM 2959 C CA . GLY B 1 105 ? 5.609 12.234 5.5 1 97.75 105 GLY B CA 1
ATOM 2960 C C . GLY B 1 105 ? 5.988 10.797 5.805 1 97.75 105 GLY B C 1
ATOM 2961 O O . GLY B 1 105 ? 6.168 10.43 6.969 1 97.75 105 GLY B O 1
ATOM 2962 N N . LYS B 1 106 ? 6.008 10.039 4.754 1 98.5 106 LYS B N 1
ATOM 2963 C CA . LYS B 1 106 ? 6.418 8.641 4.852 1 98.5 106 LYS B CA 1
ATOM 2964 C C . LYS B 1 106 ? 7.871 8.469 4.418 1 98.5 106 LYS B C 1
ATOM 2966 O O . LYS B 1 106 ? 8.289 9.016 3.396 1 98.5 106 LYS B O 1
ATOM 2971 N N . TYR B 1 107 ? 8.555 7.793 5.23 1 98.75 107 TYR B N 1
ATOM 2972 C CA . TYR B 1 107 ? 9.953 7.5 4.953 1 98.75 107 TYR B CA 1
ATOM 2973 C C . TYR B 1 107 ? 10.172 6.004 4.766 1 98.75 107 TYR B C 1
ATOM 2975 O O . TYR B 1 107 ? 9.664 5.191 5.543 1 98.75 107 TYR B O 1
ATOM 2983 N N . ARG B 1 108 ? 10.922 5.648 3.742 1 98.56 108 ARG B N 1
ATOM 2984 C CA . ARG B 1 108 ? 11.203 4.242 3.467 1 98.56 108 ARG B CA 1
ATOM 2985 C C . ARG B 1 108 ? 12.695 3.947 3.596 1 98.56 108 ARG B C 1
ATOM 2987 O O . ARG B 1 108 ? 13.516 4.551 2.902 1 98.56 108 ARG B O 1
ATOM 2994 N N . CYS B 1 109 ? 12.977 3.084 4.504 1 98.75 109 CYS B N 1
ATOM 2995 C CA . CYS B 1 109 ? 14.336 2.572 4.641 1 98.75 109 CYS B CA 1
ATOM 2996 C C . CYS B 1 109 ? 14.523 1.305 3.816 1 98.75 109 CYS B C 1
ATOM 2998 O O . CYS B 1 109 ? 13.742 0.36 3.936 1 98.75 109 CYS B O 1
ATOM 3000 N N . GLU B 1 110 ? 15.5 1.295 2.973 1 98 110 GLU B N 1
ATOM 3001 C CA . GLU B 1 110 ? 15.828 0.121 2.17 1 98 110 GLU B CA 1
ATOM 3002 C C . GLU B 1 110 ? 17.266 -0.344 2.439 1 98 110 GLU B C 1
ATOM 3004 O O . GLU B 1 110 ? 18.203 0.438 2.324 1 98 110 GLU B O 1
ATOM 3009 N N . ILE B 1 111 ? 17.359 -1.571 2.803 1 97.25 111 ILE B N 1
ATOM 3010 C CA . ILE B 1 111 ? 18.656 -2.217 2.986 1 97.25 111 ILE B CA 1
ATOM 3011 C C . ILE B 1 111 ? 18.875 -3.258 1.891 1 97.25 111 ILE B C 1
ATOM 3013 O O . ILE B 1 111 ? 18 -4.086 1.628 1 97.25 111 ILE B O 1
ATOM 3017 N N . SER B 1 112 ? 19.938 -3.195 1.181 1 96.06 112 SER B N 1
ATOM 3018 C CA . SER B 1 112 ? 20.234 -4.203 0.171 1 96.06 112 SER B CA 1
ATOM 3019 C C . SER B 1 112 ? 21.656 -4.75 0.346 1 96.06 112 SER B C 1
ATOM 3021 O O . SER B 1 112 ? 22.547 -4.027 0.777 1 96.06 112 SER B O 1
ATOM 3023 N N . ALA B 1 113 ? 21.797 -5.961 0.039 1 94.81 113 ALA B N 1
ATOM 3024 C CA . ALA B 1 113 ? 23.078 -6.645 0.2 1 94.81 113 ALA B CA 1
ATOM 3025 C C . ALA B 1 113 ? 23.188 -7.844 -0.738 1 94.81 113 ALA B C 1
ATOM 3027 O O . ALA B 1 113 ? 22.156 -8.391 -1.175 1 94.81 113 ALA B O 1
ATOM 3028 N N . PRO B 1 114 ? 24.438 -8.141 -1.061 1 92.25 114 PRO B N 1
ATOM 3029 C CA . PRO B 1 114 ? 24.609 -9.352 -1.86 1 92.25 114 PRO B CA 1
ATOM 3030 C C . PRO B 1 114 ? 24.156 -10.609 -1.128 1 92.25 114 PRO B C 1
ATOM 3032 O O . PRO B 1 114 ? 24.312 -10.719 0.091 1 92.25 114 PRO B O 1
ATOM 3035 N N . ALA B 1 115 ? 23.484 -11.508 -1.884 1 87.62 115 ALA B N 1
ATOM 3036 C CA . ALA B 1 115 ? 23.047 -12.812 -1.387 1 87.62 115 ALA B CA 1
ATOM 3037 C C . ALA B 1 115 ? 23.469 -13.93 -2.334 1 87.62 115 ALA B C 1
ATOM 3039 O O . ALA B 1 115 ? 24.203 -13.695 -3.297 1 87.62 115 ALA B O 1
ATOM 3040 N N . GLU B 1 116 ? 23.141 -15.117 -1.971 1 82.75 116 GLU B N 1
ATOM 3041 C CA . GLU B 1 116 ? 23.516 -16.281 -2.758 1 82.75 116 GLU B CA 1
ATOM 3042 C C . GLU B 1 116 ? 22.984 -16.188 -4.188 1 82.75 116 GLU B C 1
ATOM 3044 O O . GLU B 1 116 ? 23.703 -16.516 -5.141 1 82.75 116 GLU B O 1
ATOM 3049 N N . LYS B 1 117 ? 21.844 -15.75 -4.344 1 79.75 117 LYS B N 1
ATOM 3050 C CA . LYS B 1 117 ? 21.203 -15.75 -5.656 1 79.75 117 LYS B CA 1
ATOM 3051 C C . LYS B 1 117 ? 21.156 -14.336 -6.23 1 79.75 117 LYS B C 1
ATOM 3053 O O . LYS B 1 117 ? 20.297 -14.031 -7.07 1 79.75 117 LYS B O 1
ATOM 3058 N N . GLY B 1 118 ? 22.109 -13.508 -5.738 1 88.5 118 GLY B N 1
ATOM 3059 C CA . GLY B 1 118 ? 22.125 -12.156 -6.27 1 88.5 118 GLY B CA 1
ATOM 3060 C C . GLY B 1 118 ? 22.031 -11.094 -5.191 1 88.5 118 GLY B C 1
ATOM 3061 O O . GLY B 1 118 ? 22.578 -11.242 -4.102 1 88.5 118 GLY B O 1
ATOM 3062 N N . GLN B 1 119 ? 21.438 -10.016 -5.594 1 92.25 119 GLN B N 1
ATOM 3063 C CA . GLN B 1 119 ? 21.25 -8.891 -4.695 1 92.25 119 GLN B CA 1
ATOM 3064 C C . GLN B 1 119 ? 19.844 -8.906 -4.082 1 92.25 119 GLN B C 1
ATOM 3066 O O . GLN B 1 119 ? 18.859 -9.008 -4.801 1 92.25 119 GLN B O 1
ATOM 3071 N N . GLU B 1 120 ? 19.781 -8.906 -2.777 1 93.75 120 GLU B N 1
ATOM 3072 C CA . GLU B 1 120 ? 18.5 -8.891 -2.08 1 93.75 120 GLU B CA 1
ATOM 3073 C C . GLU B 1 120 ? 18.297 -7.562 -1.35 1 93.75 120 GLU B C 1
ATOM 3075 O O . GLU B 1 120 ? 19.25 -6.805 -1.146 1 93.75 120 GLU B O 1
ATOM 3080 N N . ALA B 1 121 ? 17.047 -7.359 -1.03 1 96 121 ALA B N 1
ATOM 3081 C CA . ALA B 1 121 ? 16.734 -6.113 -0.334 1 96 121 ALA B CA 1
ATOM 3082 C C . ALA B 1 121 ? 15.641 -6.328 0.711 1 96 121 ALA B C 1
ATOM 3084 O O . ALA B 1 121 ? 14.992 -7.379 0.734 1 96 121 ALA B O 1
ATOM 3085 N N . GLY B 1 122 ? 15.562 -5.488 1.616 1 96.12 122 GLY B N 1
ATOM 3086 C CA . GLY B 1 122 ? 14.469 -5.32 2.566 1 96.12 122 GLY B CA 1
ATOM 3087 C C . GLY B 1 122 ? 14.086 -3.869 2.783 1 96.12 122 GLY B C 1
ATOM 3088 O O . GLY B 1 122 ? 14.898 -2.967 2.564 1 96.12 122 GLY B O 1
ATOM 3089 N N . GLU B 1 123 ? 12.844 -3.666 3.158 1 97.38 123 GLU B N 1
ATOM 3090 C CA . GLU B 1 123 ? 12.383 -2.293 3.336 1 97.38 123 GLU B CA 1
ATOM 3091 C C . GLU B 1 123 ? 11.414 -2.184 4.516 1 97.38 123 GLU B C 1
ATOM 3093 O O . GLU B 1 123 ? 10.797 -3.172 4.91 1 97.38 123 GLU B O 1
ATOM 3098 N N . VAL B 1 124 ? 11.328 -1.038 5.082 1 97.81 124 VAL B N 1
ATOM 3099 C CA . VAL B 1 124 ? 10.336 -0.697 6.094 1 97.81 124 VAL B CA 1
ATOM 3100 C C . VAL B 1 124 ? 9.906 0.76 5.926 1 97.81 124 VAL B C 1
ATOM 3102 O O . VAL B 1 124 ? 10.719 1.611 5.555 1 97.81 124 VAL B O 1
ATOM 3105 N N . GLU B 1 125 ? 8.656 1.036 6.156 1 97.94 125 GLU B N 1
ATOM 3106 C CA . GLU B 1 125 ? 8.133 2.396 6.07 1 97.94 125 GLU B CA 1
ATOM 3107 C C . GLU B 1 125 ? 7.895 2.986 7.457 1 97.94 125 GLU B C 1
ATOM 3109 O O . GLU B 1 125 ? 7.348 2.32 8.336 1 97.94 125 GLU B O 1
ATOM 3114 N N . VAL B 1 126 ? 8.344 4.129 7.605 1 98.75 126 VAL B N 1
ATOM 3115 C CA . VAL B 1 126 ? 8.18 4.863 8.852 1 98.75 126 VAL B CA 1
ATOM 3116 C C . VAL B 1 126 ? 7.461 6.184 8.586 1 98.75 126 VAL B C 1
ATOM 3118 O O . VAL B 1 126 ? 7.855 6.945 7.699 1 98.75 126 VAL B O 1
ATOM 3121 N N . SER B 1 127 ? 6.379 6.445 9.312 1 98.69 127 SER B N 1
ATOM 3122 C CA . SER B 1 127 ? 5.684 7.719 9.172 1 98.69 127 SER B CA 1
ATOM 3123 C C . SER B 1 127 ? 6.188 8.734 10.195 1 98.69 127 SER B C 1
ATOM 3125 O O . SER B 1 127 ? 6.43 8.391 11.352 1 98.69 127 SER B O 1
ATOM 3127 N N . LEU B 1 128 ? 6.418 9.875 9.734 1 98.69 128 LEU B N 1
ATOM 3128 C CA . LEU B 1 128 ? 6.777 10.992 10.602 1 98.69 128 LEU B CA 1
ATOM 3129 C C . LEU B 1 128 ? 5.707 12.078 10.57 1 98.69 128 LEU B C 1
ATOM 3131 O O . LEU B 1 128 ? 5.395 12.609 9.5 1 98.69 128 LEU B O 1
ATOM 3135 N N . LEU B 1 129 ? 5.125 12.328 11.695 1 98.56 129 LEU B N 1
ATOM 3136 C CA . LEU B 1 129 ? 4.195 13.438 11.852 1 98.56 129 LEU B CA 1
ATOM 3137 C C . LEU B 1 129 ? 4.793 14.523 12.742 1 98.56 129 LEU B C 1
ATOM 3139 O O . LEU B 1 129 ? 5.082 14.281 13.914 1 98.56 129 LEU B O 1
ATOM 3143 N N . VAL B 1 130 ? 4.965 15.633 12.203 1 98.69 130 VAL B N 1
ATOM 3144 C CA . VAL B 1 130 ? 5.477 16.766 12.969 1 98.69 130 VAL B CA 1
ATOM 3145 C C . VAL B 1 130 ? 4.316 17.547 13.586 1 98.69 130 VAL B C 1
ATOM 3147 O O . VAL B 1 130 ? 3.43 18.016 12.875 1 98.69 130 VAL B O 1
ATOM 3150 N N . LEU B 1 131 ? 4.32 17.656 14.875 1 98.81 131 LEU B N 1
ATOM 3151 C CA . LEU B 1 131 ? 3.277 18.359 15.617 1 98.81 131 LEU B CA 1
ATOM 3152 C C . LEU B 1 131 ? 3.553 19.859 15.648 1 98.81 131 LEU B C 1
ATOM 3154 O O . LEU B 1 131 ? 4.656 20.281 16.016 1 98.81 131 LEU B O 1
ATOM 3158 N N . VAL B 1 132 ? 2.578 20.609 15.312 1 98.56 132 VAL B N 1
ATOM 3159 C CA . VAL B 1 132 ? 2.699 22.062 15.273 1 98.56 132 VAL B CA 1
ATOM 3160 C C . VAL B 1 132 ? 1.675 22.688 16.219 1 98.56 132 VAL B C 1
ATOM 3162 O O . VAL B 1 132 ? 0.475 22.422 16.109 1 98.56 132 VAL B O 1
ATOM 3165 N N . PRO B 1 133 ? 2.113 23.547 17.125 1 97.94 133 PRO B N 1
ATOM 3166 C CA . PRO B 1 133 ? 1.167 24.203 18.016 1 97.94 133 PRO B CA 1
ATOM 3167 C C . PRO B 1 133 ? 0.18 25.109 17.281 1 97.94 133 PRO B C 1
ATOM 3169 O O . PRO B 1 133 ? 0.45 25.531 16.156 1 97.94 133 PRO B O 1
ATOM 3172 N N . SER B 1 134 ? -0.931 25.344 17.953 1 98.19 134 SER B N 1
ATOM 3173 C CA . SER B 1 134 ? -1.951 26.219 17.375 1 98.19 134 SER B CA 1
ATOM 3174 C C . SER B 1 134 ? -1.427 27.641 17.188 1 98.19 134 SER B C 1
ATOM 3176 O O . SER B 1 134 ? -0.695 28.141 18.031 1 98.19 134 SER B O 1
ATOM 3178 N N . ALA B 1 135 ? -1.843 28.219 16.109 1 97.94 135 ALA B N 1
ATOM 3179 C CA . ALA B 1 135 ? -1.564 29.625 15.867 1 97.94 135 ALA B CA 1
ATOM 3180 C C . ALA B 1 135 ? -2.703 30.5 16.375 1 97.94 135 ALA B C 1
ATOM 3182 O O . ALA B 1 135 ? -3.76 30 16.766 1 97.94 135 ALA B O 1
ATOM 3183 N N . ALA B 1 136 ? -2.369 31.781 16.469 1 98.31 136 ALA B N 1
ATOM 3184 C CA . ALA B 1 136 ? -3.438 32.719 16.812 1 98.31 136 ALA B CA 1
ATOM 3185 C C . ALA B 1 136 ? -4.543 32.688 15.758 1 98.31 136 ALA B C 1
ATOM 3187 O O . ALA B 1 136 ? -4.293 32.938 14.578 1 98.31 136 ALA B O 1
ATOM 3188 N N . PRO B 1 137 ? -5.758 32.438 16.234 1 98.69 137 PRO B N 1
ATOM 3189 C CA . PRO B 1 137 ? -6.832 32.344 15.234 1 98.69 137 PRO B CA 1
ATOM 3190 C C . PRO B 1 137 ? -7.301 33.719 14.766 1 98.69 137 PRO B C 1
ATOM 3192 O O . PRO B 1 137 ? -7.039 34.75 15.422 1 98.69 137 PRO B O 1
ATOM 3195 N N . VAL B 1 138 ? -7.875 33.688 13.609 1 98.5 138 VAL B N 1
ATOM 3196 C CA . VAL B 1 138 ? -8.586 34.844 13.102 1 98.5 138 VAL B CA 1
ATOM 3197 C C . VAL B 1 1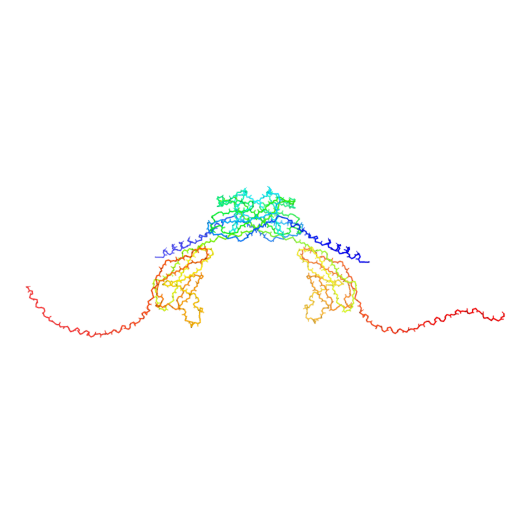38 ? -10.07 34.75 13.469 1 98.5 138 VAL B C 1
ATOM 3199 O O . VAL B 1 138 ? -10.711 33.719 13.227 1 98.5 138 VAL B O 1
ATOM 3202 N N . CYS B 1 139 ? -10.562 35.844 14.055 1 98.5 139 CYS B N 1
ATOM 3203 C CA . CYS B 1 139 ? -11.961 35.875 14.469 1 98.5 139 CYS B CA 1
ATOM 3204 C C . CYS B 1 139 ? -12.766 36.875 13.625 1 98.5 139 CYS B C 1
ATOM 3206 O O . CYS B 1 139 ? -12.297 37.969 13.336 1 98.5 139 CYS B O 1
ATOM 3208 N N . GLU B 1 140 ? -13.867 36.344 13.219 1 98.69 140 GLU B N 1
ATOM 3209 C CA . GLU B 1 140 ? -14.844 37.219 12.555 1 98.69 140 GLU B CA 1
ATOM 3210 C C . GLU B 1 140 ? -16.062 37.438 13.438 1 98.69 140 GLU B C 1
ATOM 3212 O O . GLU B 1 140 ? -16.891 36.562 13.617 1 98.69 140 GLU B O 1
ATOM 3217 N N . VAL B 1 141 ? -16.172 38.656 13.984 1 98.44 141 VAL B N 1
ATOM 3218 C CA . VAL B 1 141 ? -17.266 39.094 14.844 1 98.44 141 VAL B CA 1
ATOM 3219 C C . VAL B 1 141 ? -17.844 40.406 14.312 1 98.44 141 VAL B C 1
ATOM 3221 O O . VAL B 1 141 ? -17.141 41.406 14.219 1 98.44 141 VAL B O 1
ATOM 3224 N N . PRO B 1 142 ? -19.109 40.344 13.969 1 97.94 142 PRO B N 1
ATOM 3225 C CA . PRO B 1 142 ? -19.672 41.625 13.484 1 97.94 142 PRO B CA 1
ATOM 3226 C C . PRO B 1 142 ? -19.703 42.688 14.562 1 97.94 142 PRO B C 1
ATOM 3228 O O . PRO B 1 142 ? -19.922 42.406 15.734 1 97.94 142 PRO B O 1
ATOM 3231 N N . ILE B 1 143 ? -19.5 43.906 14.086 1 97.31 143 ILE B N 1
ATOM 3232 C CA . ILE B 1 143 ? -19.484 45.031 15.008 1 97.31 143 ILE B CA 1
ATOM 3233 C C . ILE B 1 143 ? -20.906 45.25 15.555 1 97.31 143 ILE B C 1
ATOM 3235 O O . ILE B 1 143 ? -21.078 45.562 16.734 1 97.31 143 ILE B O 1
ATOM 3239 N N . SER B 1 144 ? -21.844 45.062 14.641 1 96.56 144 SER B N 1
ATOM 3240 C CA . SER B 1 144 ? -23.234 45.281 15.039 1 96.56 144 SER B CA 1
ATOM 3241 C C . SER B 1 144 ? -24.141 44.219 14.414 1 96.56 144 SER B C 1
ATOM 3243 O O . SER B 1 144 ? -23.797 43.625 13.398 1 96.56 144 SER B O 1
ATOM 3245 N N . ALA B 1 145 ? -25.281 43.969 15.164 1 96.44 145 ALA B N 1
ATOM 3246 C CA . ALA B 1 145 ? -26.297 43.031 14.703 1 96.44 145 ALA B CA 1
ATOM 3247 C C . ALA B 1 145 ? -27.688 43.5 15.125 1 96.44 145 ALA B C 1
ATOM 3249 O O . ALA B 1 145 ? -27.844 44.219 16.109 1 96.44 145 ALA B O 1
ATOM 3250 N N . LEU B 1 146 ? -28.75 43.062 14.234 1 95.31 146 LEU B N 1
ATOM 3251 C CA . LEU B 1 146 ? -30.141 43.344 14.57 1 95.31 146 LEU B CA 1
ATOM 3252 C C . LEU B 1 146 ? -30.781 42.188 15.32 1 95.31 146 LEU B C 1
ATOM 3254 O O . LEU B 1 146 ? -30.672 41.031 14.898 1 95.31 146 LEU B O 1
ATOM 3258 N N . SER B 1 147 ? -31.375 42.688 16.406 1 94.38 147 SER B N 1
ATOM 3259 C CA . SER B 1 147 ? -32.062 41.656 17.188 1 94.38 147 SER B CA 1
ATOM 3260 C C . SER B 1 147 ? -33.031 40.875 16.328 1 94.38 147 SER B C 1
ATOM 3262 O O . SER B 1 147 ? -33.75 41.469 15.508 1 94.38 147 SER B O 1
ATOM 3264 N N . GLY B 1 148 ? -33.031 39.562 16.562 1 92.88 148 GLY B N 1
ATOM 3265 C CA . GLY B 1 148 ? -34 38.75 15.828 1 92.88 148 GLY B CA 1
ATOM 3266 C C . GLY B 1 148 ? -33.406 38.156 14.57 1 92.88 148 GLY B C 1
ATOM 3267 O O . GLY B 1 148 ? -34 37.281 13.953 1 92.88 148 GLY B O 1
ATOM 3268 N N . THR B 1 149 ? -32.25 38.531 14.18 1 95.12 149 THR B N 1
ATOM 3269 C CA . THR B 1 149 ? -31.578 38 12.992 1 95.12 149 THR B CA 1
ATOM 3270 C C . THR B 1 149 ? -30.625 36.875 13.367 1 95.12 149 THR B C 1
ATOM 3272 O O . THR B 1 149 ? -30.422 36.594 14.555 1 95.12 149 THR B O 1
ATOM 3275 N N . VAL B 1 150 ? -30.266 36.219 12.336 1 95.94 150 VAL B N 1
ATOM 3276 C CA . VAL B 1 150 ? -29.266 35.156 12.523 1 95.94 150 VAL B CA 1
ATOM 3277 C C . VAL B 1 150 ? -27.859 35.75 12.344 1 95.94 150 VAL B C 1
ATOM 3279 O O . VAL B 1 150 ? -27.594 36.438 11.367 1 95.94 150 VAL B O 1
ATOM 3282 N N . VAL B 1 151 ? -26.969 35.469 13.375 1 97.19 151 VAL B N 1
ATOM 3283 C CA . VAL B 1 151 ? -25.609 35.969 13.32 1 97.19 151 VAL B CA 1
ATOM 3284 C C . VAL B 1 151 ? -24.609 34.844 13.547 1 97.19 151 VAL B C 1
ATOM 3286 O O . VAL B 1 151 ? -24.781 34.031 14.461 1 97.19 151 VAL B O 1
ATOM 3289 N N . GLU B 1 152 ? -23.641 34.875 12.688 1 97.81 152 GLU B N 1
ATOM 3290 C CA . GLU B 1 152 ? -22.594 33.844 12.781 1 97.81 152 GLU B CA 1
ATOM 3291 C C . GLU B 1 152 ? -21.234 34.469 13.086 1 97.81 152 GLU B C 1
ATOM 3293 O O . GLU B 1 152 ? -20.812 35.406 12.406 1 97.81 152 GLU B O 1
ATOM 3298 N N . LEU B 1 153 ? -20.609 34 14.133 1 98.31 153 LEU B N 1
ATOM 3299 C CA . LEU B 1 153 ? -19.219 34.312 14.414 1 98.31 153 LEU B CA 1
ATOM 3300 C C . LEU B 1 153 ? -18.297 33.188 13.984 1 98.31 153 LEU B C 1
ATOM 3302 O O . LEU B 1 153 ? -18.656 32 14.094 1 98.31 153 LEU B O 1
ATOM 3306 N N . ARG B 1 154 ? -17.125 33.5 13.531 1 98.62 154 ARG B N 1
ATOM 3307 C CA . ARG B 1 154 ? -16.188 32.5 13.023 1 98.62 154 ARG B CA 1
ATOM 3308 C C . ARG B 1 154 ? -14.812 32.656 13.664 1 98.62 154 ARG B C 1
ATOM 3310 O O . ARG B 1 154 ? -14.359 33.781 13.914 1 98.62 154 ARG B O 1
ATOM 3317 N N . CYS B 1 155 ? -14.195 31.656 13.93 1 98.25 155 CYS B N 1
ATOM 3318 C CA . CYS B 1 155 ? -12.867 31.531 14.516 1 98.25 155 CYS B CA 1
ATOM 3319 C C . CYS B 1 155 ? -12.07 30.422 13.844 1 98.25 155 CYS B C 1
ATOM 3321 O O . CYS B 1 155 ? -12.469 29.25 13.891 1 98.25 155 CYS B O 1
ATOM 3323 N N . LYS B 1 156 ? -10.883 30.797 13.203 1 98.12 156 LYS B N 1
ATOM 3324 C CA . LYS B 1 156 ? -10.164 29.75 12.477 1 98.12 156 LYS B CA 1
ATOM 3325 C C . LYS B 1 156 ? -8.672 30.031 12.438 1 98.12 156 LYS B C 1
ATOM 3327 O O . LYS B 1 156 ? -8.25 31.188 12.328 1 98.12 156 LYS B O 1
ATOM 3332 N N . GLU B 1 157 ? -7.914 29.094 12.57 1 97.75 157 GLU B N 1
ATOM 3333 C CA . GLU B 1 157 ? -6.496 29.094 12.242 1 97.75 157 GLU B CA 1
ATOM 3334 C C . GLU B 1 157 ? -6.117 27.875 11.406 1 97.75 157 GLU B C 1
ATOM 3336 O O . GLU B 1 157 ? -6.848 26.891 11.383 1 97.75 157 GLU B O 1
ATOM 3341 N N . ASN B 1 158 ? -4.984 27.906 10.578 1 96.75 158 ASN B N 1
ATOM 3342 C CA . ASN B 1 158 ? -4.691 26.859 9.609 1 96.75 158 ASN B CA 1
ATOM 3343 C C . ASN B 1 158 ? -3.291 26.281 9.805 1 96.75 158 ASN B C 1
ATOM 3345 O O . ASN B 1 158 ? -2.775 25.578 8.93 1 96.75 158 ASN B O 1
ATOM 3349 N N . GLU B 1 159 ? -2.639 26.453 10.953 1 97 159 GLU B N 1
ATOM 3350 C CA . GLU B 1 159 ? -1.243 26.062 11.109 1 97 159 GLU B CA 1
ATOM 3351 C C . GLU B 1 159 ? -1.116 24.828 11.992 1 97 159 GLU B C 1
ATOM 3353 O O . GLU B 1 159 ? -0.228 23.984 11.789 1 97 159 GLU B O 1
ATOM 3358 N N . GLY B 1 160 ? -1.992 24.75 12.891 1 98.06 160 GLY B N 1
ATOM 3359 C CA . GLY B 1 160 ? -1.87 23.719 13.906 1 98.06 160 GLY B CA 1
ATOM 3360 C C . GLY B 1 160 ? -1.972 22.312 13.344 1 98.06 160 GLY B C 1
ATOM 3361 O O . GLY B 1 160 ? -2.814 22.047 12.484 1 98.06 160 GLY B O 1
ATOM 3362 N N . VAL B 1 161 ? -1.055 21.438 13.875 1 98.25 161 VAL B N 1
ATOM 3363 C CA . VAL B 1 161 ? -1.11 20 13.609 1 98.25 161 VAL B CA 1
ATOM 3364 C C . VAL B 1 161 ? -0.994 19.219 14.914 1 98.25 161 VAL B C 1
ATOM 3366 O O . VAL B 1 161 ? 0.036 19.281 15.594 1 98.25 161 VAL B O 1
ATOM 3369 N N . PRO B 1 162 ? -2.029 18.422 15.266 1 97.62 162 PRO B N 1
ATOM 3370 C CA . PRO B 1 162 ? -3.316 18.266 14.578 1 97.62 162 PRO B CA 1
ATOM 3371 C C . PRO B 1 162 ? -4.137 19.562 14.57 1 97.62 162 PRO B C 1
ATOM 3373 O O . PRO B 1 162 ? -3.723 20.562 15.148 1 97.62 162 PRO B O 1
ATOM 3376 N N . ALA B 1 163 ? -5.227 19.5 13.922 1 97.94 163 ALA B N 1
ATOM 3377 C CA . ALA B 1 163 ? -6.109 20.656 13.797 1 97.94 163 ALA B CA 1
ATOM 3378 C C . ALA B 1 163 ? -6.613 21.109 15.164 1 97.94 163 ALA B C 1
ATOM 3380 O O . ALA B 1 163 ? -6.918 20.281 16.031 1 97.94 163 ALA B O 1
ATOM 3381 N N . SER B 1 164 ? -6.797 22.375 15.328 1 98.06 164 SER B N 1
ATOM 3382 C CA . SER B 1 164 ? -7.191 22.953 16.609 1 98.06 164 SER B CA 1
ATOM 3383 C C . SER B 1 164 ? -8.688 22.797 16.844 1 98.06 164 SER B C 1
ATOM 3385 O O . SER B 1 164 ? -9.469 22.688 15.898 1 98.06 164 SER B O 1
ATOM 3387 N N . LYS B 1 165 ? -9.016 22.688 18.109 1 97.81 165 LYS B N 1
ATOM 3388 C CA . LYS B 1 165 ? -10.375 22.906 18.578 1 97.81 165 LYS B CA 1
ATOM 3389 C C . LYS B 1 165 ? -10.562 24.328 19.094 1 97.81 165 LYS B C 1
ATOM 3391 O O . LYS B 1 165 ? -9.594 24.969 19.531 1 97.81 165 LYS B O 1
ATOM 3396 N N . TYR B 1 166 ? -11.875 24.734 19.062 1 98.25 166 TYR B N 1
ATOM 3397 C CA . TYR B 1 166 ? -12.094 26.156 19.328 1 98.25 166 TYR B CA 1
ATOM 3398 C C . TYR B 1 166 ? -13.055 26.344 20.5 1 98.25 166 TYR B C 1
ATOM 3400 O O . TYR B 1 166 ? -14.008 25.578 20.672 1 98.25 166 TYR B O 1
ATOM 3408 N N . ARG B 1 167 ? -12.742 27.375 21.297 1 97.25 167 ARG B N 1
ATOM 3409 C CA . ARG B 1 167 ? -13.609 27.828 22.375 1 97.25 167 ARG B CA 1
ATOM 3410 C C . ARG B 1 167 ? -13.914 29.312 22.25 1 97.25 167 ARG B C 1
ATOM 3412 O O . ARG B 1 167 ? -13.023 30.109 21.922 1 97.25 167 ARG B O 1
ATOM 3419 N N . TRP B 1 168 ? -15.148 29.594 22.438 1 97.88 168 TRP B N 1
ATOM 3420 C CA . TRP B 1 168 ? -15.539 31 22.406 1 97.88 168 TRP B CA 1
ATOM 3421 C C . TRP B 1 168 ? -15.75 31.531 23.828 1 97.88 168 TRP B C 1
ATOM 3423 O O . TRP B 1 168 ? -16.188 30.797 24.719 1 97.88 168 TRP B O 1
ATOM 3433 N N . TYR B 1 169 ? -15.453 32.781 23.938 1 97.69 169 TYR B N 1
ATOM 3434 C CA . TYR B 1 169 ? -15.656 33.5 25.188 1 97.69 169 TYR B CA 1
ATOM 3435 C C . TYR B 1 169 ? -16.438 34.781 24.953 1 97.69 169 TYR B C 1
ATOM 3437 O O . TYR B 1 169 ? -16.234 35.469 23.938 1 97.69 169 TYR B O 1
ATOM 3445 N N . ARG B 1 170 ? -17.266 35.031 25.906 1 97 170 ARG B N 1
ATOM 3446 C CA . ARG B 1 170 ? -18 36.281 25.953 1 97 170 ARG B CA 1
ATOM 3447 C C . ARG B 1 170 ? -17.781 37 27.297 1 97 170 ARG B C 1
ATOM 3449 O O . ARG B 1 170 ? -18.078 36.438 28.344 1 97 170 ARG B O 1
ATOM 3456 N N . ASN B 1 171 ? -17.297 38.219 27.203 1 97.31 171 ASN B N 1
ATOM 3457 C CA . ASN B 1 171 ? -17.031 39 28.422 1 97.31 171 ASN B CA 1
ATOM 3458 C C . ASN B 1 171 ? -16.188 38.219 29.422 1 97.31 171 ASN B C 1
ATOM 3460 O O . ASN B 1 171 ? -16.5 38.188 30.609 1 97.31 171 ASN B O 1
ATOM 3464 N N . GLY B 1 172 ? -15.266 37.406 28.844 1 95.44 172 GLY B N 1
ATOM 3465 C CA . GLY B 1 172 ? -14.32 36.688 29.688 1 95.44 172 GLY B CA 1
ATOM 3466 C C . GLY B 1 172 ? -14.82 35.312 30.125 1 95.44 172 GLY B C 1
ATOM 3467 O O . GLY B 1 172 ? -14.062 34.531 30.688 1 95.44 172 GLY B O 1
ATOM 3468 N N . ALA B 1 173 ? -16.094 35.062 29.859 1 94.62 173 ALA B N 1
ATOM 3469 C CA . ALA B 1 173 ? -16.672 33.781 30.25 1 94.62 173 ALA B CA 1
ATOM 3470 C C . ALA B 1 173 ? -16.75 32.844 29.062 1 94.62 173 ALA B C 1
ATOM 3472 O O . ALA B 1 173 ? -17.109 33.25 27.953 1 94.62 173 ALA B O 1
ATOM 3473 N N . ILE B 1 174 ? -16.578 31.578 29.344 1 94.75 174 ILE B N 1
ATOM 3474 C CA . ILE B 1 174 ? -16.578 30.547 28.312 1 94.75 174 ILE B CA 1
ATOM 3475 C C . ILE B 1 174 ? -18 30.234 27.875 1 94.75 174 ILE B C 1
ATOM 3477 O O . ILE B 1 174 ? -18.906 30.172 28.719 1 94.75 174 ILE B O 1
ATOM 3481 N N . LEU B 1 175 ? -18.188 30.188 26.547 1 92.81 175 LEU B N 1
ATOM 3482 C CA . LEU B 1 175 ? -19.453 29.719 26 1 92.81 175 LEU B CA 1
ATOM 3483 C C . LEU B 1 175 ? -19.406 28.219 25.75 1 92.81 175 LEU B C 1
ATOM 3485 O O . LEU B 1 175 ? -18.609 27.734 24.969 1 92.81 175 LEU B O 1
ATOM 3489 N N . LEU B 1 176 ? -20.25 27.516 26.375 1 85.25 176 LEU B N 1
ATOM 3490 C CA . LEU B 1 176 ? -20.188 26.062 26.328 1 85.25 176 LEU B CA 1
ATOM 3491 C C . LEU B 1 176 ? -21 25.5 25.172 1 85.25 176 LEU B C 1
ATOM 3493 O O . LEU B 1 176 ? -22.047 26.062 24.812 1 85.25 176 LEU B O 1
ATOM 3497 N N . GLU B 1 177 ? -20.531 24.516 24.5 1 73.81 177 GLU B N 1
ATOM 3498 C CA . GLU B 1 177 ? -21.219 23.859 23.375 1 73.81 177 GLU B CA 1
ATOM 3499 C C . GLU B 1 177 ? -22.531 23.234 23.828 1 73.81 177 GLU B C 1
ATOM 3501 O O . GLU B 1 177 ? -23.562 23.375 23.172 1 73.81 177 GLU B O 1
ATOM 3506 N N . ASN B 1 178 ? -22.453 22.219 24.75 1 67.12 178 ASN B N 1
ATOM 3507 C CA . ASN B 1 178 ? -23.672 21.609 25.281 1 67.12 178 ASN B CA 1
ATOM 3508 C C . ASN B 1 178 ? -23.953 22.078 26.703 1 67.12 178 ASN B C 1
ATOM 3510 O O . ASN B 1 178 ? -23.5 21.469 27.656 1 67.12 178 ASN B O 1
ATOM 3514 N N . PRO B 1 179 ? -24.391 23.219 26.781 1 57.44 179 PRO B N 1
ATOM 3515 C CA . PRO B 1 179 ? -24.594 23.672 28.156 1 57.44 179 PRO B CA 1
ATOM 3516 C C . PRO B 1 179 ? -25.5 22.734 28.953 1 57.44 179 PRO B C 1
ATOM 3518 O O . PRO B 1 179 ? -25.844 23.031 30.094 1 57.44 179 PRO B O 1
ATOM 3521 N N . VAL B 1 180 ? -26.031 21.609 28.312 1 54.81 180 VAL B N 1
ATOM 3522 C CA . VAL B 1 180 ? -27.094 20.859 28.984 1 54.81 180 VAL B CA 1
ATOM 3523 C C . VAL B 1 180 ? -26.516 20.016 30.109 1 54.81 180 VAL B C 1
ATOM 3525 O O . VAL B 1 180 ? -27.219 19.203 30.703 1 54.81 180 VAL B O 1
ATOM 3528 N N . SER B 1 181 ? -25.328 20.016 30.5 1 47.94 181 SER B N 1
ATOM 3529 C CA . SER B 1 181 ? -25.172 18.875 31.391 1 47.94 181 SER B CA 1
ATOM 3530 C C . SER B 1 181 ? -26.219 18.875 32.5 1 47.94 181 SER B C 1
ATOM 3532 O O . SER B 1 181 ? -26.578 17.828 33.031 1 47.94 181 SER B O 1
ATOM 3534 N N . GLY B 1 182 ? -26.109 19.766 33.656 1 47.72 182 GLY B N 1
ATOM 3535 C CA . GLY B 1 182 ? -26.703 19.531 34.969 1 4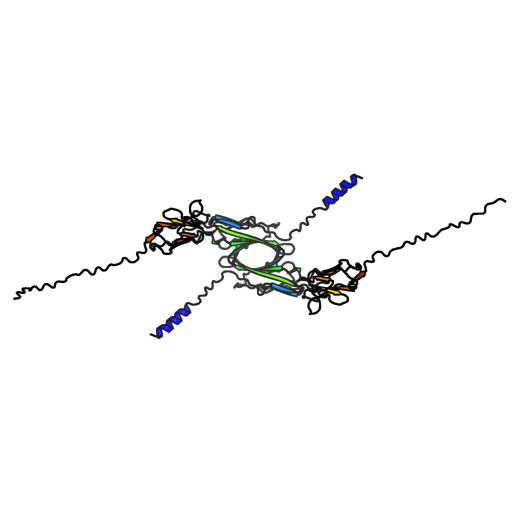7.72 182 GLY B CA 1
ATOM 3536 C C . GLY B 1 182 ? -28.219 19.5 34.938 1 47.72 182 GLY B C 1
ATOM 3537 O O . GLY B 1 182 ? -28.828 19.797 33.906 1 47.72 182 GLY B O 1
ATOM 3538 N N . LYS B 1 183 ? -28.938 18.922 36.188 1 47.03 183 LYS B N 1
ATOM 3539 C CA . LYS B 1 183 ? -30.312 18.656 36.625 1 47.03 183 LYS B CA 1
ATOM 3540 C C . LYS B 1 183 ? -31.25 19.781 36.219 1 47.03 183 LYS B C 1
ATOM 3542 O O . LYS B 1 183 ? -32.469 19.703 36.438 1 47.03 183 LYS B O 1
ATOM 3547 N N . PHE B 1 184 ? -30.844 20.984 36.25 1 48.22 184 PHE B N 1
ATOM 3548 C CA . PHE B 1 184 ? -31.828 22.031 36.156 1 48.22 184 PHE B CA 1
ATOM 3549 C C . PHE B 1 184 ? -32.312 22.172 34.719 1 48.22 184 PHE B C 1
ATOM 3551 O O . PHE B 1 184 ? -31.641 21.75 33.781 1 48.22 184 PHE B O 1
ATOM 3558 N N . LYS B 1 185 ? -33.625 22.719 34.531 1 47.72 185 LYS B N 1
ATOM 3559 C CA . LYS B 1 185 ? -34.438 22.984 33.375 1 47.72 185 LYS B CA 1
ATOM 3560 C C . LYS B 1 185 ? -33.594 23.391 32.156 1 47.72 185 LYS B C 1
ATOM 3562 O O . LYS B 1 185 ? -32.625 24.141 32.312 1 47.72 185 LYS B O 1
ATOM 3567 N N . LYS B 1 186 ? -33.562 22.688 31.125 1 48.66 186 LYS B N 1
ATOM 3568 C CA . LYS B 1 186 ? -33.125 22.875 29.734 1 48.66 186 LYS B CA 1
ATOM 3569 C C . LYS B 1 186 ? -33.125 24.359 29.359 1 48.66 186 LYS B C 1
ATOM 3571 O O . LYS B 1 186 ? -34.156 24.891 28.906 1 48.66 186 LYS B O 1
ATOM 3576 N N . ALA B 1 187 ? -32.656 25.172 30.281 1 49.94 187 ALA B N 1
ATOM 3577 C CA . ALA B 1 187 ? -32.719 26.547 29.766 1 49.94 187 ALA B CA 1
ATOM 3578 C C . ALA B 1 187 ? -32.094 26.641 28.375 1 49.94 187 ALA B C 1
ATOM 3580 O O . ALA B 1 187 ? -30.984 26.141 28.156 1 49.94 187 ALA B O 1
ATOM 3581 N N . LYS B 1 188 ? -32.719 26.656 27.219 1 57.91 188 LYS B N 1
ATOM 3582 C CA . LYS B 1 188 ? -32.406 26.766 25.797 1 57.91 188 LYS B CA 1
ATOM 3583 C C . LYS B 1 188 ? -31.266 27.734 25.562 1 57.91 188 LYS B C 1
ATOM 3585 O O . LYS B 1 188 ? -31.359 28.906 25.891 1 57.91 188 LYS B O 1
ATOM 3590 N N . VAL B 1 189 ? -30.062 27.219 25.516 1 66 189 VAL B N 1
ATOM 3591 C CA . VAL B 1 189 ? -28.938 28.078 25.172 1 66 189 VAL B CA 1
ATOM 3592 C C . VAL B 1 189 ? -29.172 28.75 23.828 1 66 189 VAL B C 1
ATOM 3594 O O . VAL B 1 189 ? -29.531 28.078 22.859 1 66 189 VAL B O 1
ATOM 3597 N N . PRO B 1 190 ? -29.203 30.047 23.875 1 77.94 190 PRO B N 1
ATOM 3598 C CA . PRO B 1 190 ? -29.594 30.812 22.688 1 77.94 190 PRO B CA 1
ATOM 3599 C C . PRO B 1 190 ? -28.547 30.75 21.562 1 77.94 190 PRO B C 1
ATOM 3601 O O . PRO B 1 190 ? -28.641 31.516 20.609 1 77.94 190 PRO B O 1
ATOM 3604 N N . TYR B 1 191 ? -27.531 29.859 21.672 1 92.25 191 TYR B N 1
ATOM 3605 C CA . TYR B 1 191 ? -26.516 29.797 20.625 1 92.25 191 TYR B CA 1
ATOM 3606 C C . TYR B 1 191 ? -26.125 28.359 20.328 1 92.25 191 TYR B C 1
ATOM 3608 O O . TYR B 1 191 ? -26.438 27.453 21.109 1 92.25 191 TYR B O 1
ATOM 3616 N N . THR B 1 192 ? -25.578 28.109 19.156 1 92.81 192 THR B N 1
ATOM 3617 C CA . THR B 1 192 ? -24.969 26.844 18.781 1 92.81 192 THR B CA 1
ATOM 3618 C C . THR B 1 192 ? -23.469 27.031 18.516 1 92.81 192 THR B C 1
ATOM 3620 O O . THR B 1 192 ? -23.078 27.922 17.75 1 92.81 192 THR B O 1
ATOM 3623 N N . LEU B 1 193 ? -22.719 26.266 19.234 1 94 193 LEU B N 1
ATOM 3624 C CA . LEU B 1 193 ? -21.266 26.344 19.094 1 94 193 LEU B CA 1
ATOM 3625 C C . LEU B 1 193 ? -20.703 25.047 18.516 1 94 193 LEU B C 1
ATOM 3627 O O . LEU B 1 193 ? -21.016 23.953 18.984 1 94 193 LEU B O 1
ATOM 3631 N N . ASN B 1 194 ? -19.984 25.172 17.453 1 95.62 194 ASN B N 1
ATOM 3632 C CA . ASN B 1 194 ? -19.219 24.078 16.891 1 95.62 194 ASN B CA 1
ATOM 3633 C C . ASN B 1 194 ? -17.734 24.219 17.203 1 95.62 194 ASN B C 1
ATOM 3635 O O . ASN B 1 194 ? -17.031 25.016 16.578 1 95.62 194 ASN B O 1
ATOM 3639 N N . THR B 1 195 ? -17.219 23.438 18.047 1 96.31 195 THR B N 1
ATOM 3640 C CA . THR B 1 195 ? -15.844 23.578 18.531 1 96.31 195 THR B CA 1
ATOM 3641 C C . THR B 1 195 ? -14.844 23.094 17.469 1 96.31 195 THR B C 1
ATOM 3643 O O . THR B 1 195 ? -13.656 23.406 17.547 1 96.31 195 THR B O 1
ATOM 3646 N N . THR B 1 196 ? -15.266 22.375 16.516 1 96.56 196 THR B N 1
ATOM 3647 C CA . THR B 1 196 ? -14.391 21.844 15.469 1 96.56 196 THR B CA 1
ATOM 3648 C C . THR B 1 196 ? -14.188 22.859 14.359 1 96.56 196 THR B C 1
ATOM 3650 O O . THR B 1 196 ? -13.062 23.078 13.906 1 96.56 196 THR B O 1
ATOM 3653 N N . THR B 1 197 ? -15.266 23.531 14.031 1 96.62 197 THR B N 1
ATOM 3654 C CA . THR B 1 197 ? -15.188 24.484 12.93 1 96.62 197 THR B CA 1
ATOM 3655 C C . THR B 1 197 ? -14.938 25.891 13.445 1 96.62 197 THR B C 1
ATOM 3657 O O . THR B 1 197 ? -14.555 26.781 12.68 1 96.62 197 THR B O 1
ATOM 3660 N N . GLY B 1 198 ? -15.203 26.125 14.727 1 97.69 198 GLY B N 1
ATOM 3661 C CA . GLY B 1 198 ? -15.008 27.438 15.32 1 97.69 198 GLY B CA 1
ATOM 3662 C C . GLY B 1 198 ? -16.172 28.375 15.094 1 97.69 198 GLY B C 1
ATOM 3663 O O . GLY B 1 198 ? -16.031 29.594 15.227 1 97.69 198 GLY B O 1
ATOM 3664 N N . THR B 1 199 ? -17.312 27.75 14.781 1 97.62 199 THR B N 1
ATOM 3665 C CA . THR B 1 199 ? -18.453 28.594 14.445 1 97.62 199 THR B CA 1
ATOM 3666 C C . THR B 1 199 ? -19.375 28.75 15.656 1 97.62 199 THR B C 1
ATOM 3668 O O . THR B 1 199 ? -19.656 27.781 16.359 1 97.62 199 THR B O 1
ATOM 3671 N N . LEU B 1 200 ? -19.766 29.969 15.914 1 97.19 200 LEU B N 1
ATOM 3672 C CA . LEU B 1 200 ? -20.766 30.328 16.922 1 97.19 200 LEU B CA 1
ATOM 3673 C C . LEU B 1 200 ? -21.969 30.984 16.266 1 97.19 200 LEU B C 1
ATOM 3675 O O . LEU B 1 200 ? -21.859 32.062 15.695 1 97.19 200 LEU B O 1
ATOM 3679 N N . LEU B 1 201 ? -23.094 30.312 16.453 1 96.38 201 LEU B N 1
ATOM 3680 C CA . LEU B 1 201 ? -24.297 30.75 15.766 1 96.38 201 LEU B CA 1
ATOM 3681 C C . LEU B 1 201 ? -25.375 31.188 16.75 1 96.38 201 LEU B C 1
ATOM 3683 O O . LEU B 1 201 ? -25.734 30.438 17.656 1 96.38 201 LEU B O 1
ATOM 3687 N N . PHE B 1 202 ? -25.828 32.469 16.531 1 94.88 202 PHE B N 1
ATOM 3688 C CA . PHE B 1 202 ? -27.016 32.969 17.234 1 94.88 202 PHE B CA 1
ATOM 3689 C C . PHE B 1 202 ? -28.234 32.938 16.312 1 94.88 202 PHE B C 1
ATOM 3691 O O . PHE B 1 202 ? -28.234 33.594 15.266 1 94.88 202 PHE B O 1
ATOM 3698 N N . ASN B 1 203 ? -29.156 32.188 16.812 1 91.69 203 ASN B N 1
ATOM 3699 C CA . ASN B 1 203 ? -30.375 32.094 16.031 1 91.69 203 ASN B CA 1
ATOM 3700 C C . ASN B 1 203 ? -31.609 32.094 16.922 1 91.69 203 ASN B C 1
ATOM 3702 O O . ASN B 1 203 ? -32.094 31.047 17.328 1 91.69 203 ASN B O 1
ATOM 3706 N N . PRO B 1 204 ? -32.156 33.094 17.172 1 90.81 204 PRO B N 1
ATOM 3707 C CA . PRO B 1 204 ? -31.734 34.438 16.75 1 90.81 204 PRO B CA 1
ATOM 3708 C C . PRO B 1 204 ? -30.828 35.125 17.766 1 90.81 204 PRO B C 1
ATOM 3710 O O . PRO B 1 204 ? -30.688 34.656 18.891 1 90.81 204 PRO B O 1
ATOM 3713 N N . VAL B 1 205 ? -30.281 36.281 17.359 1 94.94 205 VAL B N 1
ATOM 3714 C CA . VAL B 1 205 ? -29.438 37.062 18.25 1 94.94 205 VAL B CA 1
ATOM 3715 C C . VAL B 1 205 ? -30.328 37.938 19.141 1 94.94 205 VAL B C 1
ATOM 3717 O O . VAL B 1 205 ? -31.406 38.375 18.719 1 94.94 205 VAL B O 1
ATOM 3720 N N . SER B 1 206 ? -29.906 38.125 20.344 1 93.44 206 SER B N 1
ATOM 3721 C CA . SER B 1 206 ? -30.656 39 21.266 1 93.44 206 SER B CA 1
ATOM 3722 C C . SER B 1 206 ? -29.766 40.062 21.875 1 93.44 206 SER B C 1
ATOM 3724 O O . SER B 1 206 ? -28.547 40 21.75 1 93.44 206 SER B O 1
ATOM 3726 N N . LYS B 1 207 ? -30.375 41.031 22.531 1 93.5 207 LYS B N 1
ATOM 3727 C CA . LYS B 1 207 ? -29.641 42.094 23.188 1 93.5 207 LYS B CA 1
ATOM 3728 C C . LYS B 1 207 ? -28.672 41.562 24.234 1 93.5 207 LYS B C 1
ATOM 3730 O O . LYS B 1 207 ? -27.609 42.125 24.469 1 93.5 207 LYS B O 1
ATOM 3735 N N . ASN B 1 208 ? -29.125 40.406 24.766 1 92.44 208 ASN B N 1
ATOM 3736 C CA . ASN B 1 208 ? -28.297 39.781 25.797 1 92.44 208 ASN B CA 1
ATOM 3737 C C . ASN B 1 208 ? -26.984 39.25 25.219 1 92.44 208 ASN B C 1
ATOM 3739 O O . ASN B 1 208 ? -26.062 38.938 25.969 1 92.44 208 ASN B O 1
ATOM 3743 N N . ASP B 1 209 ? -26.906 39.312 23.953 1 95 209 ASP B N 1
ATOM 3744 C CA . ASP B 1 209 ? -25.734 38.781 23.297 1 95 209 ASP B CA 1
ATOM 3745 C C . ASP B 1 209 ? -24.703 39.875 23.016 1 95 209 ASP B C 1
ATOM 3747 O O . ASP B 1 209 ? -23.625 39.594 22.484 1 95 209 ASP B O 1
ATOM 3751 N N . THR B 1 210 ? -25.031 41.031 23.312 1 96.88 210 THR B N 1
ATOM 3752 C CA . THR B 1 210 ? -24.062 42.125 23.25 1 96.88 210 THR B CA 1
ATOM 3753 C C . THR B 1 210 ? -22.891 41.875 24.188 1 96.88 210 THR B C 1
ATOM 3755 O O . THR B 1 210 ? -23.078 41.438 25.328 1 96.88 210 THR B O 1
ATOM 3758 N N . GLY B 1 211 ? -21.656 42.094 23.625 1 97.38 211 GLY B N 1
ATOM 3759 C CA . GLY B 1 211 ? -20.531 41.875 24.516 1 97.38 211 GLY B CA 1
ATOM 3760 C C . GLY B 1 211 ? -19.203 41.75 23.766 1 97.38 211 GLY B C 1
ATOM 3761 O O . GLY B 1 211 ? -19.141 42 22.562 1 97.38 211 GLY B O 1
ATOM 3762 N N . GLU B 1 212 ? -18.125 41.5 24.594 1 98.31 212 GLU B N 1
ATOM 3763 C CA . GLU B 1 212 ? -16.781 41.25 24.078 1 98.31 212 GLU B CA 1
ATOM 3764 C C . GLU B 1 212 ? -16.547 39.75 23.812 1 98.31 212 GLU B C 1
ATOM 3766 O O . GLU B 1 212 ? -16.734 38.938 24.703 1 98.31 212 GLU B O 1
ATOM 3771 N N . TYR B 1 213 ? -16.125 39.594 22.547 1 98.5 213 TYR B N 1
ATOM 3772 C CA . TYR B 1 213 ? -15.938 38.188 22.156 1 98.5 213 TYR B CA 1
ATOM 3773 C C . TYR B 1 213 ? -14.484 37.906 21.797 1 98.5 213 TYR B C 1
ATOM 3775 O O . TYR B 1 213 ? -13.812 38.781 21.203 1 98.5 213 TYR B O 1
ATOM 3783 N N . TYR B 1 214 ? -13.992 36.781 22.141 1 98.5 214 TYR B N 1
ATOM 3784 C CA . TYR B 1 214 ? -12.758 36.25 21.594 1 98.5 214 TYR B CA 1
ATOM 3785 C C . TYR B 1 214 ? -12.812 34.719 21.562 1 98.5 214 TYR B C 1
ATOM 3787 O O . TYR B 1 214 ? -13.711 34.125 22.172 1 98.5 214 TYR B O 1
ATOM 3795 N N . CYS B 1 215 ? -11.953 34.219 20.781 1 98.38 215 CYS B N 1
ATOM 3796 C CA . CYS B 1 215 ? -11.891 32.781 20.547 1 98.38 215 CYS B CA 1
ATOM 3797 C C . CYS B 1 215 ? -10.492 32.25 20.828 1 98.38 215 CYS B C 1
ATOM 3799 O O . CYS B 1 215 ? -9.5 32.938 20.594 1 98.38 215 CYS B O 1
ATOM 3801 N N . GLU B 1 216 ? -10.453 31.031 21.344 1 98.38 216 GLU B N 1
ATOM 3802 C CA . GLU B 1 216 ? -9.195 30.328 21.594 1 98.38 216 GLU B CA 1
ATOM 3803 C C . GLU B 1 216 ? -9.062 29.109 20.688 1 98.38 216 GLU B C 1
ATOM 3805 O O . GLU B 1 216 ? -10.031 28.359 20.5 1 98.38 216 GLU B O 1
ATOM 3810 N N . ALA B 1 217 ? -7.891 28.984 20.156 1 98.62 217 ALA B N 1
ATOM 3811 C CA . ALA B 1 217 ? -7.535 27.781 19.406 1 98.62 217 ALA B CA 1
ATOM 3812 C C . ALA B 1 217 ? -6.586 26.891 20.203 1 98.62 217 ALA B C 1
ATOM 3814 O O . ALA B 1 217 ? -5.598 27.375 20.766 1 98.62 217 ALA B O 1
ATOM 3815 N N . ASP B 1 218 ? -6.965 25.594 20.266 1 98.12 218 ASP B N 1
ATOM 3816 C CA . ASP B 1 218 ? -6.164 24.672 21.047 1 98.12 218 ASP B CA 1
ATOM 3817 C C . ASP B 1 218 ? -6.102 23.281 20.391 1 98.12 218 ASP B C 1
ATOM 3819 O O . ASP B 1 218 ? -7.137 22.703 20.062 1 98.12 218 ASP B O 1
ATOM 3823 N N . ASN B 1 219 ? -4.871 22.781 20.219 1 97.81 219 ASN B N 1
ATOM 3824 C CA . ASN B 1 219 ? -4.715 21.422 19.703 1 97.81 219 ASN B CA 1
ATOM 3825 C C . ASN B 1 219 ? -3.891 20.547 20.656 1 97.81 219 ASN B C 1
ATOM 3827 O O . ASN B 1 219 ? -3.428 19.469 20.266 1 97.81 219 ASN B O 1
ATOM 3831 N N . ARG B 1 220 ? -3.574 21.016 21.859 1 96.94 220 ARG B N 1
ATOM 3832 C CA . ARG B 1 220 ? -2.938 20.312 22.969 1 96.94 220 ARG B CA 1
ATOM 3833 C C . ARG B 1 220 ? -1.454 20.094 22.688 1 96.94 220 ARG B C 1
ATOM 3835 O O . ARG B 1 220 ? -0.826 19.234 23.312 1 96.94 220 ARG B O 1
ATOM 3842 N N . VAL B 1 221 ? -0.812 20.609 21.766 1 97.56 221 VAL B N 1
ATOM 3843 C CA . VAL B 1 221 ? 0.612 20.516 21.469 1 97.56 221 VAL B CA 1
ATOM 3844 C C . VAL B 1 221 ? 1.367 21.641 22.156 1 97.56 221 VAL B C 1
ATOM 3846 O O . VAL B 1 221 ? 2.453 21.438 22.703 1 97.56 221 VAL B O 1
ATOM 3849 N N . GLY B 1 222 ? 0.878 22.797 22.172 1 95.5 222 GLY B N 1
ATOM 3850 C CA . GLY B 1 222 ? 1.399 23.984 22.844 1 95.5 222 GLY B CA 1
ATOM 3851 C C . GLY B 1 222 ? 0.345 24.734 23.625 1 95.5 222 GLY B C 1
ATOM 3852 O O . GLY B 1 222 ? -0.693 24.172 23.984 1 95.5 222 GLY B O 1
ATOM 3853 N N . ARG B 1 223 ? 0.719 25.953 23.891 1 96.88 223 ARG B N 1
ATOM 3854 C CA . ARG B 1 223 ? -0.234 26.797 24.609 1 96.88 223 ARG B CA 1
ATOM 3855 C C . ARG B 1 223 ? -1.366 27.234 23.672 1 96.88 223 ARG B C 1
ATOM 3857 O O . ARG B 1 223 ? -1.134 27.562 22.516 1 96.88 223 ARG B O 1
ATOM 3864 N N . PRO B 1 224 ? -2.516 27.188 24.234 1 98 224 PRO B N 1
ATOM 3865 C CA . PRO B 1 224 ? -3.609 27.734 23.422 1 98 224 PRO B CA 1
ATOM 3866 C C . PRO B 1 224 ? -3.369 29.172 23 1 98 224 PRO B C 1
ATOM 3868 O O . PRO B 1 224 ? -2.75 29.938 23.734 1 98 224 PRO B O 1
ATOM 3871 N N . GLN B 1 225 ? -3.846 29.438 21.797 1 98.56 225 GLN B N 1
ATOM 3872 C CA . GLN B 1 225 ? -3.73 30.797 21.266 1 98.56 225 GLN B CA 1
ATOM 3873 C C . GLN B 1 225 ? -5.102 31.438 21.109 1 98.56 225 GLN B C 1
ATOM 3875 O O . GLN B 1 225 ? -6.094 30.766 20.844 1 98.56 225 GLN B O 1
ATOM 3880 N N . LYS B 1 226 ? -5.145 32.75 21.25 1 98.19 226 LYS B N 1
ATOM 3881 C CA . LYS B 1 226 ? -6.434 33.438 21.188 1 98.19 226 LYS B CA 1
ATOM 3882 C C . LYS B 1 226 ? -6.387 34.594 20.203 1 98.19 226 LYS B C 1
ATOM 3884 O O . LYS B 1 226 ? -5.316 35.156 19.938 1 98.19 226 LYS B O 1
ATOM 3889 N N . CYS B 1 227 ? -7.484 34.969 19.688 1 98.62 227 CYS B N 1
ATOM 3890 C CA . CYS B 1 227 ? -7.605 36.188 18.859 1 98.62 227 CYS B CA 1
ATOM 3891 C C . CYS B 1 227 ? -7.84 37.406 19.734 1 98.62 227 CYS B C 1
ATOM 3893 O O . CYS B 1 227 ? -8.18 37.281 20.906 1 98.62 227 CYS B O 1
ATOM 3895 N N . PRO B 1 228 ? -7.531 38.562 19.219 1 98.19 228 PRO B N 1
ATOM 3896 C CA . PRO B 1 228 ? -7.867 39.781 19.953 1 98.19 228 PRO B CA 1
ATOM 3897 C C . PRO B 1 228 ? -9.359 39.906 20.25 1 98.19 228 PRO B C 1
ATOM 3899 O O . PRO B 1 228 ? -10.188 39.375 19.5 1 98.19 228 PRO B O 1
ATOM 3902 N N . VAL B 1 229 ? -9.672 40.594 21.297 1 98.25 229 VAL B N 1
ATOM 3903 C CA . VAL B 1 229 ? -11.062 40.781 21.703 1 98.25 229 VAL B CA 1
ATOM 3904 C C . VAL B 1 229 ? -11.781 41.656 20.672 1 98.25 229 VAL B C 1
ATOM 3906 O O . VAL B 1 229 ? -11.219 42.656 20.203 1 98.25 229 VAL B O 1
ATOM 3909 N N . LYS B 1 230 ? -13.008 41.219 20.328 1 98.44 230 LYS B N 1
ATOM 3910 C CA . LYS B 1 230 ? -13.883 42.031 19.469 1 98.44 230 LYS B CA 1
ATOM 3911 C C . LYS B 1 230 ? -15.25 42.25 20.109 1 98.44 230 LYS B C 1
ATOM 3913 O O . LYS B 1 230 ? -15.781 41.344 20.75 1 98.44 230 LYS B O 1
ATOM 3918 N N . ARG B 1 231 ? -15.828 43.344 19.828 1 98.06 231 ARG B N 1
ATOM 3919 C CA . ARG B 1 231 ? -17.109 43.656 20.438 1 98.06 231 ARG B CA 1
ATOM 3920 C C . ARG B 1 231 ? -18.234 43.562 19.406 1 98.06 231 ARG B C 1
ATOM 3922 O O . ARG B 1 231 ? -18.094 44 18.266 1 98.06 231 ARG B O 1
ATOM 3929 N N . MET B 1 232 ? -19.234 43 19.859 1 98.25 232 MET B N 1
ATOM 3930 C CA . MET B 1 232 ? -20.469 42.969 19.094 1 98.25 232 MET B CA 1
ATOM 3931 C C . MET B 1 232 ? -21.594 43.656 19.859 1 98.25 232 MET B C 1
ATOM 3933 O O . MET B 1 232 ? -21.844 43.375 21.016 1 98.25 232 MET B O 1
ATOM 3937 N N . GLN B 1 233 ? -22.266 44.656 19.141 1 97.88 233 GLN B N 1
ATOM 3938 C CA . GLN B 1 233 ? -23.422 45.344 19.703 1 97.88 233 GLN B CA 1
ATOM 3939 C C . GLN B 1 233 ? -24.719 44.906 19.016 1 97.88 233 GLN B C 1
ATOM 3941 O O . GLN B 1 233 ? -24.812 44.969 17.797 1 97.88 233 GLN B O 1
ATOM 3946 N N . VAL B 1 234 ? -25.641 44.438 19.828 1 96.31 234 VAL B N 1
ATOM 3947 C CA . VAL B 1 234 ? -26.922 44.031 19.281 1 96.31 234 VAL B CA 1
ATOM 3948 C C . VAL B 1 234 ? -27.953 45.125 19.5 1 96.31 234 VAL B C 1
ATOM 3950 O O . VAL B 1 234 ? -28.156 45.562 20.641 1 96.31 234 VAL B O 1
ATOM 3953 N N . GLU B 1 235 ? -28.641 45.594 18.406 1 93.81 235 GLU B N 1
ATOM 3954 C CA . GLU B 1 235 ? -29.641 46.656 18.469 1 93.81 235 GLU B CA 1
ATOM 3955 C C . GLU B 1 235 ? -31.031 46.125 18.188 1 93.81 235 GLU B C 1
ATOM 3957 O O . GLU B 1 235 ? -31.188 45.062 17.531 1 93.81 235 GLU B O 1
ATOM 3962 N N . ARG B 1 236 ? -32.062 46.688 18.781 1 84.62 236 ARG B N 1
ATOM 3963 C CA . ARG B 1 236 ? -33.438 46.312 18.531 1 84.62 236 ARG B CA 1
ATOM 3964 C C . ARG B 1 236 ? -33.875 46.656 17.109 1 84.62 236 ARG B C 1
ATOM 3966 O O . ARG B 1 236 ? -33.438 47.688 16.562 1 84.62 236 ARG B O 1
ATOM 3973 N N . ASN B 1 237 ? -34.531 45.719 16.609 1 71.75 237 ASN B N 1
ATOM 3974 C CA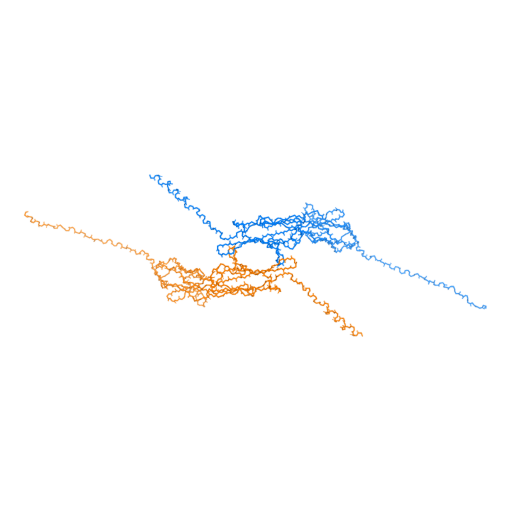 . ASN B 1 237 ? -35.156 46.031 15.328 1 71.75 237 ASN B CA 1
ATOM 3975 C C . ASN B 1 237 ? -36.156 47.188 15.469 1 71.75 237 ASN B C 1
ATOM 3977 O O . ASN B 1 237 ? -37.125 47.062 16.219 1 71.75 237 ASN B O 1
ATOM 3981 N N . SER B 1 238 ? -36 48.406 15.797 1 58.12 238 SER B N 1
ATOM 3982 C CA . SER B 1 238 ? -36.969 49.469 15.828 1 58.12 238 SER B CA 1
ATOM 3983 C C . SER B 1 238 ? -37.969 49.344 14.664 1 58.12 238 SER B C 1
ATOM 3985 O O . SER B 1 238 ? -37.562 49.469 13.5 1 58.12 238 SER B O 1
ATOM 3987 N N . SER B 1 239 ? -38.906 48.438 14.656 1 47.25 239 SER B N 1
ATOM 3988 C CA . SER B 1 239 ? -40.031 48.781 13.789 1 47.25 239 SER B CA 1
ATOM 3989 C C . SER B 1 239 ? -40.312 50.281 13.828 1 47.25 239 SER B C 1
ATOM 3991 O O . SER B 1 239 ? -39.812 51 14.719 1 47.25 239 SER B O 1
ATOM 3993 N N . VAL B 1 240 ? -41.875 50.656 13.492 1 41.59 240 VAL B N 1
ATOM 3994 C CA . VAL B 1 240 ? -42.844 51.688 13.094 1 41.59 240 VAL B CA 1
ATOM 3995 C C . VAL B 1 240 ? -43.062 52.656 14.258 1 41.59 240 VAL B C 1
ATOM 3997 O O . VAL B 1 240 ? -43.75 52.312 15.227 1 41.59 240 VAL B O 1
ATOM 4000 N N . ARG B 1 241 ? -42.219 53.281 14.82 1 36.59 241 ARG B N 1
ATOM 4001 C CA . ARG B 1 241 ? -42.844 54.5 15.344 1 36.59 241 ARG B CA 1
ATOM 4002 C C . ARG B 1 241 ? -43.906 55.031 14.383 1 36.59 241 ARG B C 1
ATOM 4004 O O . ARG B 1 241 ? -43.656 55.156 13.188 1 36.59 241 ARG B O 1
ATOM 4011 N N . ASN B 1 242 ? -45.25 54.75 14.695 1 34.81 242 ASN B N 1
ATOM 4012 C CA . ASN B 1 242 ? -46.375 55.562 14.281 1 34.81 242 ASN B CA 1
ATOM 4013 C C . ASN B 1 242 ? -46.062 57.062 14.273 1 34.81 242 ASN B C 1
ATOM 4015 O O . ASN B 1 242 ? -45.875 57.656 15.328 1 34.81 242 ASN B O 1
ATOM 4019 N N . LYS B 1 243 ? -45.25 57.562 13.359 1 33.41 243 LYS B N 1
ATOM 4020 C CA . LYS B 1 243 ? -45.406 59 13.031 1 33.41 243 LYS B CA 1
ATOM 4021 C C . LYS B 1 243 ? -46.875 59.406 13.047 1 33.41 243 LYS B C 1
ATOM 4023 O O . LYS B 1 243 ? -47.625 59.062 12.148 1 33.41 243 LYS B O 1
ATOM 4028 N N . SER B 1 244 ? -47.656 59.438 14.086 1 30.84 244 SER B N 1
ATOM 4029 C CA . SER B 1 244 ? -48.812 60.312 14.172 1 30.84 244 SER B CA 1
ATOM 4030 C C . SER B 1 244 ? -48.5 61.719 13.719 1 30.84 244 SER B C 1
ATOM 4032 O O . SER B 1 244 ? -47.625 62.375 14.305 1 30.84 244 SER B O 1
ATOM 4034 N N . SER B 1 245 ? -48.5 61.969 12.359 1 31.91 245 SER B N 1
ATOM 4035 C CA . SER B 1 245 ? -48.656 63.219 11.672 1 31.91 245 SER B CA 1
ATOM 4036 C C . SER B 1 245 ? -49.719 64.125 12.359 1 31.91 245 SER B C 1
ATOM 4038 O O . SER B 1 245 ? -50.906 63.844 12.242 1 31.91 245 SER B O 1
ATOM 4040 N N . LYS B 1 246 ? -49.625 64.562 13.539 1 26.05 246 LYS B N 1
ATOM 4041 C CA . LYS B 1 246 ? -50.5 65.688 13.891 1 26.05 246 LYS B CA 1
ATOM 4042 C C . LYS B 1 246 ? -50.344 66.812 12.883 1 26.05 246 LYS B C 1
ATOM 4044 O O . LYS B 1 246 ? -49.25 67.312 12.672 1 26.05 246 LYS B O 1
ATOM 4049 N N . TYR B 1 247 ? -51.281 66.938 11.797 1 27.12 247 TYR B N 1
ATOM 4050 C CA . TYR B 1 247 ? -51.688 68.062 11.016 1 27.12 247 TYR B CA 1
ATOM 4051 C C . TYR B 1 247 ? -52 69.25 11.93 1 27.12 247 TYR B C 1
ATOM 4053 O O . TYR B 1 247 ? -53.031 69.312 12.586 1 27.12 247 TYR B O 1
ATOM 4061 N N . LYS B 1 248 ? -51.094 69.75 12.805 1 25.64 248 LYS B N 1
ATOM 4062 C CA . LYS B 1 248 ? -51.406 71.062 13.383 1 25.64 248 LYS B CA 1
ATOM 4063 C C . LYS B 1 248 ? -51.781 72.062 12.297 1 25.64 248 LYS B C 1
ATOM 4065 O O . LYS B 1 248 ? -51.125 72.125 11.234 1 25.64 248 LYS B O 1
ATOM 4070 N N . ALA B 1 249 ? -52.906 72.812 12.422 1 25.59 249 ALA B N 1
ATOM 4071 C CA . ALA B 1 249 ? -53.719 74 11.977 1 25.59 249 ALA B CA 1
ATOM 4072 C C . ALA B 1 249 ? -52.875 75.25 11.914 1 25.59 249 ALA B C 1
ATOM 4074 O O . ALA B 1 249 ? -52.688 75.938 12.93 1 25.59 249 ALA B O 1
ATOM 4075 N N . THR B 1 250 ? -51.594 75.312 11.539 1 23.12 250 THR B N 1
ATOM 4076 C CA . THR B 1 250 ? -51.031 76.625 11.547 1 23.12 250 THR B CA 1
ATOM 4077 C C . THR B 1 250 ? -51.875 77.625 10.68 1 23.12 250 THR B C 1
ATOM 4079 O O . THR B 1 250 ? -52.062 77.312 9.492 1 23.12 250 THR B O 1
ATOM 4082 N N . GLU B 1 251 ? -52.75 78.5 11.281 1 21.97 251 GLU B N 1
ATOM 4083 C CA . GLU B 1 251 ? -53.5 79.688 10.883 1 21.97 251 GLU B CA 1
ATOM 4084 C C . GLU B 1 251 ? -52.594 80.75 10.297 1 21.97 251 GLU B C 1
ATOM 4086 O O . GLU B 1 251 ? -51.75 81.312 11 1 21.97 251 GLU B O 1
ATOM 4091 N N . SER B 1 252 ? -51.969 80.625 9.172 1 25.06 252 SER B N 1
ATOM 4092 C CA . SER B 1 252 ? -51.312 81.812 8.547 1 25.06 252 SER B CA 1
ATOM 4093 C C . SER B 1 252 ? -52.312 82.938 8.359 1 25.06 252 SER B C 1
ATOM 4095 O O . SER B 1 252 ? -53.25 82.812 7.547 1 25.06 252 SER B O 1
ATOM 4097 N N . GLU B 1 253 ? -52.875 83.625 9.414 1 21.8 253 GLU B N 1
ATOM 409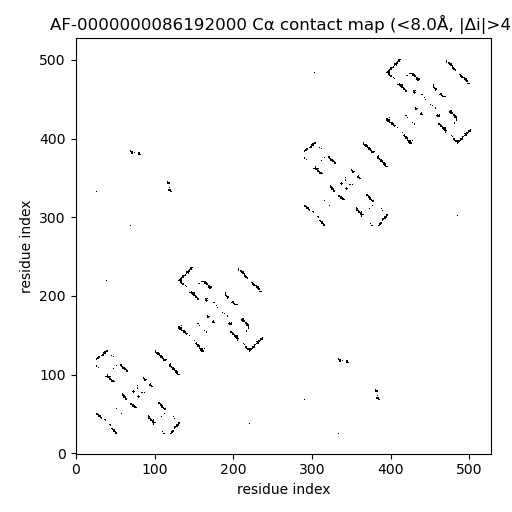8 C CA . GLU B 1 253 ? -53.469 84.938 9.227 1 21.8 253 GLU B CA 1
ATOM 4099 C C . GLU B 1 253 ? -52.469 85.938 8.586 1 21.8 253 GLU B C 1
ATOM 4101 O O . GLU B 1 253 ? -51.375 86.125 9.094 1 21.8 253 GLU B O 1
ATOM 4106 N N . LYS B 1 254 ? -52.594 86.25 7.238 1 23.92 254 LYS B N 1
ATOM 4107 C CA . LYS B 1 254 ? -52.062 87.25 6.285 1 23.92 254 LYS B CA 1
ATOM 4108 C C . LYS B 1 254 ? -52.281 88.625 6.789 1 23.92 254 LYS B C 1
ATOM 4110 O O . LYS B 1 254 ? -53.375 89.188 6.633 1 23.92 254 LYS B O 1
ATOM 4115 N N . ASP B 1 255 ? -51.875 89 8.031 1 23.45 255 ASP B N 1
ATOM 4116 C CA . ASP B 1 255 ? -52.062 90.438 8.25 1 23.45 255 ASP B CA 1
ATOM 4117 C C . ASP B 1 255 ? -51.281 91.25 7.23 1 23.45 255 ASP B C 1
ATOM 4119 O O . ASP B 1 255 ? -50.156 90.875 6.84 1 23.45 255 ASP B O 1
ATOM 4123 N N . PHE B 1 256 ? -51.781 92.438 6.5 1 24.62 256 PHE B N 1
ATOM 4124 C CA . PHE B 1 256 ? -51.844 93.5 5.508 1 24.62 256 PHE B CA 1
ATOM 4125 C C . PHE B 1 256 ? -50.812 94.625 5.82 1 24.62 256 PHE B C 1
ATOM 4127 O O . PHE B 1 256 ? -50.469 95.438 4.945 1 24.62 256 PHE B O 1
ATOM 4134 N N . LYS B 1 257 ? -50.281 95 6.906 1 27.2 257 LYS B N 1
ATOM 4135 C CA . LYS B 1 257 ? -50.062 96.438 6.879 1 27.2 257 LYS B CA 1
ATOM 4136 C C . LYS B 1 257 ? -49.062 96.875 5.793 1 27.2 257 LYS B C 1
ATOM 4138 O O . LYS B 1 257 ? -48.25 96 5.359 1 27.2 257 LYS B O 1
ATOM 4143 N N . HIS B 1 258 ? -49.031 98.312 5.434 1 28.27 258 HIS B N 1
ATOM 4144 C CA . HIS B 1 258 ? -48.781 99.562 4.797 1 28.27 258 HIS B CA 1
ATOM 4145 C C . HIS B 1 258 ? -47.375 100.062 5.023 1 28.27 258 HIS B C 1
ATOM 4147 O O . HIS B 1 258 ? -46.969 100.375 6.156 1 28.27 258 HIS B O 1
ATOM 4153 N N . THR B 1 259 ? -46.344 99.562 4.316 1 24.61 259 THR B N 1
ATOM 4154 C CA . THR B 1 259 ? -45 100.062 4.41 1 24.61 259 THR B CA 1
ATOM 4155 C C . THR B 1 259 ? -44.906 101.5 3.898 1 24.61 259 THR B C 1
ATOM 4157 O O . THR B 1 259 ? -45.312 101.75 2.771 1 24.61 259 THR B O 1
ATOM 4160 N N . LYS B 1 260 ? -44.938 102.562 4.871 1 26.14 260 LYS B N 1
ATOM 4161 C CA . LYS B 1 260 ? -44.656 104 4.645 1 26.14 260 LYS B CA 1
ATOM 4162 C C . LYS B 1 260 ? -43.312 104.188 4.008 1 26.14 260 LYS B C 1
ATOM 4164 O O . LYS B 1 260 ? -42.281 104 4.648 1 26.14 260 LYS B O 1
ATOM 4169 N N . SER B 1 261 ? -43.062 103.875 2.664 1 25.06 261 SER B N 1
ATOM 4170 C CA . SER B 1 261 ? -41.844 104.312 1.956 1 25.06 261 SER B CA 1
ATOM 4171 C C . SER B 1 261 ? -41.844 105.812 1.74 1 25.06 261 SER B C 1
ATOM 4173 O O . SER B 1 261 ? -42.719 106.312 1.06 1 25.06 261 SER B O 1
ATOM 4175 N N . PHE B 1 262 ? -41.594 106.812 2.611 1 24.48 262 PHE B N 1
ATOM 4176 C CA . PHE B 1 262 ? -41.25 108.125 1.987 1 24.48 262 PHE B CA 1
ATOM 4177 C C . PHE B 1 262 ? -39.969 108 1.194 1 24.48 262 PHE B C 1
ATOM 4179 O O . PHE B 1 262 ? -38.906 107.75 1.769 1 24.48 262 PHE B O 1
ATOM 4186 N N . VAL B 1 263 ? -39.906 107.312 -0.093 1 24.2 263 VAL B N 1
ATOM 4187 C CA . VAL B 1 263 ? -38.75 107.688 -0.919 1 24.2 263 VAL B CA 1
ATOM 4188 C C . VAL B 1 263 ? -38.719 109.188 -1.096 1 24.2 263 VAL B C 1
ATOM 4190 O O . VAL B 1 263 ? -39.781 109.875 -1.217 1 24.2 263 VAL B O 1
ATOM 4193 N N . ILE B 1 264 ? -37.438 110 -1.144 1 20.66 264 ILE B N 1
ATOM 4194 C CA . ILE B 1 264 ? -37.344 111.125 -2.057 1 20.66 264 ILE B CA 1
ATOM 4195 C C . ILE B 1 264 ? -37.75 110.688 -3.463 1 20.66 264 ILE B C 1
ATOM 4197 O O . ILE B 1 264 ? -37.344 109.625 -3.93 1 20.66 264 ILE B O 1
#

Solvent-accessible surface area (backbone atoms only — not comparable to full-atom values): 29562 Å² total; per-residue (Å²): 127,74,73,63,56,61,57,54,56,56,55,57,61,69,68,48,80,73,63,73,68,66,68,74,76,64,47,52,38,46,50,90,52,47,74,39,72,30,50,57,59,33,59,43,75,48,50,42,44,68,72,69,80,69,64,86,57,52,47,63,36,31,33,37,44,50,94,87,29,34,33,39,41,28,50,92,86,38,52,24,49,91,33,49,88,38,45,46,75,57,94,67,15,40,37,37,48,57,37,42,70,84,66,38,35,36,31,38,41,36,43,31,34,80,49,94,66,29,42,31,24,22,55,39,67,31,36,36,45,39,33,31,47,31,40,62,26,50,68,45,67,55,59,63,46,54,36,68,36,76,46,72,32,40,34,49,64,90,64,25,33,57,70,41,36,37,45,43,30,48,72,87,38,79,58,65,59,72,75,64,73,67,95,62,78,80,70,75,67,64,54,47,50,40,40,72,71,22,36,37,35,23,73,47,34,44,62,85,65,40,40,42,32,36,38,36,22,37,46,81,74,48,66,68,18,53,29,75,77,41,53,28,44,40,40,76,65,75,77,82,73,80,75,76,74,77,78,71,74,77,81,72,71,77,65,81,79,73,80,86,75,82,78,125,127,73,73,63,56,60,56,54,55,56,55,57,59,69,66,48,80,74,62,71,68,67,69,75,77,62,47,51,40,45,50,89,52,48,73,38,72,28,51,57,60,32,59,44,76,48,50,41,44,67,70,71,81,70,65,87,58,52,47,63,36,31,31,37,42,50,97,88,28,36,33,40,41,28,50,94,84,37,50,24,49,91,32,48,87,37,45,44,75,58,94,67,16,39,37,36,48,55,36,43,68,83,64,38,35,37,31,38,42,35,43,31,32,78,50,95,67,30,43,31,24,21,56,40,67,32,36,37,45,39,34,31,46,30,40,62,26,49,70,45,66,56,57,63,45,52,35,69,35,75,45,72,30,40,33,48,64,89,63,24,32,59,69,42,37,36,46,44,26,48,72,88,37,79,55,66,59,70,75,63,76,68,94,63,78,80,70,77,68,63,55,48,50,39,40,72,70,22,36,37,35,23,75,47,34,42,61,86,64,40,41,40,31,33,38,36,22,35,44,80,70,48,66,67,18,53,29,75,80,42,52,29,45,41,40,75,63,76,75,79,72,77,76,75,77,75,83,75,82,78,78,79,76,83,82,74,91,80,81,87,71,84,72,133